Protein AF-A0A2P5Y0I3-F1 (afdb_monomer)

Nearest PDB structures (foldseek):
  7u4t-assembly1_9  TM=4.943E-01  e=3.213E+00  Homo sapiens
  9brz-assembly1_g  TM=4.196E-01  e=3.360E+00  Mus musculus
  7u8r-assembly1_h  TM=3.922E-01  e=3.360E+00  Sus scrofa
  7tmt-assembly1_k  TM=4.387E-01  e=6.547E+00  Saccharomyces cerevisiae
  7u8o-assembly1_j  TM=3.176E-01  e=5.480E+00  Sus scrofa

Solvent-accessible surface area (backbone atoms only — not comparable to full-atom values): 23513 Å² total; per-residue (Å²): 106,72,49,61,52,47,37,51,51,39,47,56,46,47,56,54,62,68,33,76,67,40,53,54,50,24,64,78,57,72,36,49,70,56,52,51,52,40,46,54,52,40,52,52,49,41,67,48,49,73,43,89,70,71,49,77,87,47,46,67,62,56,45,53,49,53,53,49,50,47,54,51,51,54,50,52,50,52,53,51,52,52,47,57,60,50,70,74,50,57,70,71,58,49,55,57,41,59,77,34,101,74,15,65,68,60,51,38,52,51,50,50,53,50,51,49,51,50,42,53,56,50,48,54,51,49,52,66,50,58,76,54,84,71,78,87,72,73,93,72,76,79,78,74,74,79,79,78,65,74,71,78,75,73,69,92,78,66,79,94,50,62,69,65,44,52,56,53,51,51,44,72,75,55,67,81,82,89,64,98,67,87,80,85,86,86,86,77,70,86,90,77,44,67,68,57,51,52,33,53,48,66,70,28,67,74,45,54,74,70,41,92,77,73,71,76,76,70,83,60,91,80,77,49,72,68,62,50,53,40,48,46,43,29,45,68,73,67,49,86,54,87,87,56,54,75,68,57,50,50,50,54,49,48,54,70,60,47,73,73,49,63,72,58,53,62,58,46,53,58,50,49,52,54,41,53,62,60,41,74,80,42,66,66,58,48,51,52,53,48,61,67,47,70,78,58,86,52,62,67,59,55,48,47,62,54,69,35,66,81,66,64,60,78,73,61,90,82,72,58,60,69,62,52,48,52,57,55,72,70,44,56,77,64,53,45,54,60,58,56,55,58,68,76,52,61,87,94,64,87,75,57,68,72,60,54,38,52,52,36,53,76,70,63,59,66,80,75,94,51,101,83,64,56,69,67,61,52,38,54,60,76,74,108

Sequence (384 aa):
MAQSFAFEIAGKVLEKLGTGTYERISLAWGVGEEFEKLKQTLAAIRAVVLVPWMLNNNRLLTLSSLIGCKNLIDEFEIQALRRQVLEQGSIGRKVRHFFSGSNFLAIRFRMGNKIKKANEMLNEIAAKTANFHLTEKHETNVIHRERETSSFVQTSSVIGRDEAKQHLVNFLKNPADGEDIPVLPTVRIGGIGKTTLAKLMFNEESVKSHFELRIWVCVTEDFDTKQLMIKIIKSATGMNCNDMNKEELHKVLQDCLNEGEEKQHDNLVKIREGIVQKCKGVALAVKTLGSLLRSTRVQHEWEVVRDSELVKLKQEENDILPALKLSYDHLPWYLKQCFAFCSVFPKDFEFGHYRLIRLWMANGFLQSRYENEEPEDIGNRYLQ

Structure (mmCIF, N/CA/C/O backbone):
data_AF-A0A2P5Y0I3-F1
#
_entry.id   AF-A0A2P5Y0I3-F1
#
loop_
_atom_site.group_PDB
_atom_site.id
_atom_site.type_symbol
_atom_site.label_atom_id
_atom_site.label_alt_id
_atom_site.label_comp_id
_atom_site.label_asym_id
_atom_site.label_entity_id
_atom_site.label_seq_id
_atom_site.pdbx_PDB_ins_code
_atom_site.Cartn_x
_atom_site.Cartn_y
_atom_site.Cartn_z
_atom_site.occupancy
_atom_site.B_iso_or_equiv
_atom_site.auth_seq_id
_atom_site.auth_comp_id
_atom_site.auth_asym_id
_atom_site.auth_atom_id
_atom_site.pdbx_PDB_model_num
ATOM 1 N N . MET A 1 1 ? 1.224 12.393 -5.283 1.00 51.69 1 MET A N 1
ATOM 2 C CA . MET A 1 1 ? 1.124 11.160 -6.095 1.00 51.69 1 MET A CA 1
ATOM 3 C C . MET A 1 1 ? 1.890 11.301 -7.409 1.00 51.69 1 MET A C 1
ATOM 5 O O . MET A 1 1 ? 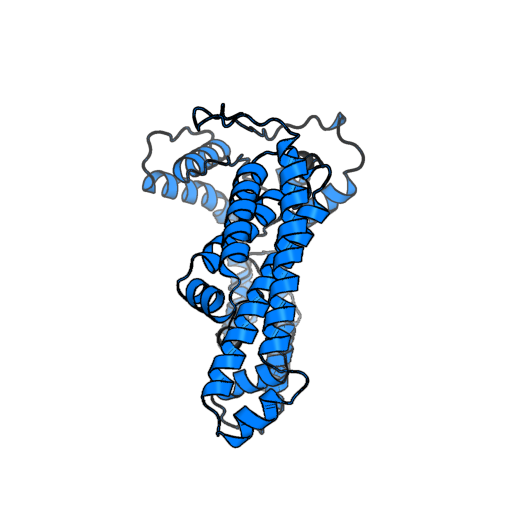2.963 10.738 -7.487 1.00 51.69 1 MET A O 1
ATOM 9 N N . ALA A 1 2 ? 1.460 12.130 -8.373 1.00 54.28 2 ALA A N 1
ATOM 10 C CA . ALA A 1 2 ? 2.176 12.312 -9.653 1.00 54.28 2 ALA A CA 1
ATOM 11 C C . ALA A 1 2 ? 3.647 12.784 -9.529 1.00 54.28 2 ALA A C 1
ATOM 13 O O . ALA A 1 2 ? 4.494 12.325 -10.282 1.00 54.28 2 ALA A O 1
ATOM 14 N N . GLN A 1 3 ? 3.957 13.667 -8.569 1.00 57.50 3 GLN A N 1
ATOM 15 C CA . GLN A 1 3 ? 5.328 14.134 -8.279 1.00 57.50 3 GLN A CA 1
ATOM 16 C C . GLN A 1 3 ? 6.235 13.013 -7.765 1.00 57.50 3 GLN A C 1
ATOM 18 O O . GLN A 1 3 ? 7.288 12.764 -8.335 1.00 57.50 3 GLN A O 1
ATOM 23 N N . SER A 1 4 ? 5.786 12.300 -6.730 1.00 61.38 4 SER A N 1
ATOM 24 C CA . SER A 1 4 ? 6.500 11.149 -6.164 1.00 61.38 4 SER A CA 1
ATOM 25 C C . SER A 1 4 ? 6.685 10.031 -7.200 1.00 61.38 4 SER A C 1
ATOM 27 O O . SER A 1 4 ? 7.778 9.491 -7.307 1.00 61.38 4 SER A O 1
ATOM 29 N N . PHE A 1 5 ? 5.684 9.776 -8.049 1.00 66.12 5 PHE A N 1
ATOM 30 C CA . PHE A 1 5 ? 5.778 8.792 -9.131 1.00 66.12 5 PHE A CA 1
ATOM 31 C C . PHE A 1 5 ? 6.789 9.195 -10.222 1.00 66.12 5 PHE A C 1
ATOM 33 O O . PHE A 1 5 ? 7.612 8.383 -10.633 1.00 66.12 5 PHE A O 1
ATOM 40 N N . ALA A 1 6 ? 6.786 10.462 -10.658 1.00 64.94 6 ALA A N 1
ATOM 41 C CA . ALA A 1 6 ? 7.776 10.981 -11.607 1.00 64.94 6 ALA A CA 1
ATOM 42 C C . ALA A 1 6 ? 9.205 10.921 -11.038 1.00 64.94 6 ALA A C 1
ATOM 44 O O . ALA A 1 6 ? 10.136 10.519 -11.735 1.00 64.94 6 ALA A O 1
ATOM 45 N N . PHE A 1 7 ? 9.364 11.290 -9.763 1.00 70.31 7 PHE A N 1
ATOM 46 C CA . PHE A 1 7 ? 10.637 11.255 -9.047 1.00 70.31 7 PHE A CA 1
ATOM 47 C C . PHE A 1 7 ? 11.190 9.829 -8.942 1.00 70.31 7 PHE A C 1
ATOM 49 O O . PHE A 1 7 ? 12.373 9.602 -9.206 1.00 70.31 7 PHE A O 1
ATOM 56 N N . GLU A 1 8 ? 10.334 8.863 -8.603 1.00 70.50 8 GLU A N 1
ATOM 57 C CA . GLU A 1 8 ? 10.705 7.454 -8.480 1.00 70.50 8 GLU A CA 1
ATOM 58 C C . GLU A 1 8 ? 11.084 6.839 -9.836 1.00 70.50 8 GLU A C 1
ATOM 60 O O . GLU A 1 8 ? 12.115 6.174 -9.933 1.00 70.50 8 GLU A O 1
ATOM 65 N N . ILE A 1 9 ? 10.321 7.114 -10.905 1.00 72.06 9 ILE A N 1
ATOM 66 C CA . ILE A 1 9 ? 10.652 6.639 -12.260 1.00 72.06 9 ILE A CA 1
ATOM 67 C C . ILE A 1 9 ? 11.986 7.218 -12.731 1.00 72.06 9 ILE A C 1
ATOM 69 O O . ILE A 1 9 ? 12.840 6.460 -13.187 1.00 72.06 9 ILE A O 1
ATOM 73 N N . ALA A 1 10 ? 12.190 8.533 -12.598 1.00 74.50 10 ALA A N 1
ATOM 74 C CA . ALA A 1 10 ? 13.449 9.167 -12.983 1.00 74.50 10 ALA A CA 1
ATOM 75 C C . ALA A 1 10 ? 14.639 8.576 -12.205 1.00 74.50 10 ALA A C 1
ATOM 77 O O . ALA A 1 10 ? 15.696 8.348 -12.784 1.00 74.50 10 ALA A O 1
ATOM 78 N N . GLY A 1 11 ? 14.445 8.259 -10.919 1.00 73.94 11 GLY A N 1
ATOM 79 C CA . GLY A 1 11 ? 15.441 7.577 -10.086 1.00 73.94 11 GLY A CA 1
ATOM 80 C C . GLY A 1 11 ? 15.807 6.189 -10.582 1.00 73.94 11 GLY A C 1
ATOM 81 O O . GLY A 1 11 ? 16.978 5.929 -10.830 1.00 73.94 11 GLY A O 1
ATOM 82 N N . LYS A 1 12 ? 14.806 5.325 -10.781 1.00 79.88 12 LYS A N 1
ATOM 83 C CA . LYS A 1 12 ? 15.014 3.952 -11.272 1.00 79.88 12 LYS A CA 1
ATOM 84 C C . LYS A 1 12 ? 15.699 3.932 -12.636 1.00 79.88 12 LYS A C 1
ATOM 86 O O . LYS A 1 12 ? 16.537 3.078 -12.907 1.00 79.88 12 LYS A O 1
ATOM 91 N N . VAL A 1 13 ? 15.349 4.881 -13.501 1.00 80.38 13 VAL A N 1
ATOM 92 C CA . VAL A 1 13 ? 15.980 5.019 -14.813 1.00 80.38 13 VAL A CA 1
ATOM 93 C C . VAL A 1 13 ? 17.442 5.465 -14.687 1.00 80.38 13 VAL A C 1
ATOM 95 O O . VAL A 1 13 ? 18.307 4.870 -15.325 1.00 80.38 13 VAL A O 1
ATOM 98 N N . LEU A 1 14 ? 17.737 6.467 -13.854 1.00 81.19 14 LEU A N 1
ATOM 99 C CA . LEU A 1 14 ? 19.109 6.926 -13.598 1.00 81.19 14 LEU A CA 1
ATOM 100 C C . LEU A 1 14 ? 19.987 5.823 -13.003 1.00 81.19 14 LEU A C 1
ATOM 102 O O . LEU A 1 14 ? 21.117 5.637 -13.447 1.00 81.19 14 LEU A O 1
ATOM 106 N N . GLU A 1 15 ? 19.449 5.072 -12.044 1.00 82.50 15 GLU A N 1
ATOM 107 C CA . GLU A 1 15 ? 20.125 3.939 -11.416 1.00 82.50 15 GLU A CA 1
ATOM 108 C C . GLU A 1 15 ? 20.481 2.868 -12.452 1.00 82.50 15 GLU A C 1
ATOM 110 O O . GLU A 1 15 ? 21.643 2.477 -12.553 1.00 82.50 15 GLU A O 1
ATOM 115 N N . LYS A 1 16 ? 19.524 2.476 -13.309 1.00 80.38 16 LYS A N 1
ATOM 116 C CA . LYS A 1 16 ? 19.780 1.547 -14.421 1.00 80.38 16 LYS A CA 1
ATOM 117 C C . LYS A 1 16 ? 20.875 2.058 -15.358 1.00 80.38 16 LYS A C 1
ATOM 119 O O . LYS A 1 16 ? 21.810 1.318 -15.665 1.00 80.38 16 LYS A O 1
ATOM 124 N N . LEU A 1 17 ? 20.790 3.318 -15.787 1.00 79.69 17 LEU A N 1
ATOM 125 C CA . LEU A 1 17 ? 21.764 3.936 -16.695 1.00 79.69 17 LEU A CA 1
ATOM 126 C C . LEU A 1 17 ? 23.175 4.032 -16.087 1.00 79.69 17 LEU A C 1
ATOM 128 O O . LEU A 1 17 ? 24.148 4.100 -16.838 1.00 79.69 17 LEU A O 1
ATOM 132 N N . GLY A 1 18 ? 23.290 4.055 -14.756 1.00 76.81 18 GLY A N 1
ATOM 133 C CA . GLY A 1 18 ? 24.555 4.070 -14.015 1.00 76.81 18 GLY A CA 1
ATOM 134 C C . GLY A 1 18 ? 25.197 2.695 -13.801 1.00 76.81 18 GLY A C 1
ATOM 135 O O . GLY A 1 18 ? 26.292 2.620 -13.252 1.00 76.81 18 GLY A O 1
ATOM 136 N N . THR A 1 19 ? 24.552 1.600 -14.214 1.00 80.69 19 THR A N 1
ATOM 137 C CA . THR A 1 19 ? 25.120 0.251 -14.065 1.00 80.69 19 THR A CA 1
ATOM 138 C C . THR A 1 19 ? 26.197 -0.045 -15.117 1.00 80.69 19 THR A C 1
ATOM 140 O O . THR A 1 19 ? 26.079 0.341 -16.283 1.00 80.69 19 THR A O 1
ATOM 143 N N . GLY A 1 20 ? 27.211 -0.840 -14.751 1.00 71.31 20 GLY A N 1
ATOM 144 C CA . GLY A 1 20 ? 28.275 -1.264 -15.680 1.00 71.31 20 GLY A CA 1
ATOM 145 C C . GLY A 1 20 ? 27.771 -2.071 -16.890 1.00 71.31 20 GLY A C 1
ATOM 146 O O . GLY A 1 20 ? 28.424 -2.146 -17.930 1.00 71.31 20 GLY A O 1
ATOM 147 N N . THR A 1 21 ? 26.568 -2.644 -16.806 1.00 70.69 21 THR A N 1
ATOM 148 C CA . THR A 1 21 ? 25.856 -3.252 -17.939 1.00 70.69 21 THR A CA 1
ATOM 149 C C . THR A 1 21 ? 25.501 -2.233 -19.018 1.00 70.69 21 THR A C 1
ATOM 151 O O . THR A 1 21 ? 25.717 -2.501 -20.202 1.00 70.69 21 THR A O 1
ATOM 154 N N . TYR A 1 22 ? 25.022 -1.047 -18.638 1.00 75.25 22 TYR A N 1
ATOM 155 C CA . TYR A 1 22 ? 24.630 -0.013 -19.595 1.00 75.25 22 TYR A CA 1
ATOM 156 C C . TYR A 1 22 ? 25.825 0.706 -20.221 1.00 75.25 22 TYR A C 1
ATOM 158 O O . TYR A 1 22 ? 25.735 1.107 -21.378 1.00 75.25 22 TYR A O 1
ATOM 166 N N . GLU A 1 23 ? 26.975 0.776 -19.549 1.00 75.50 23 GLU A N 1
ATOM 167 C CA . GLU A 1 23 ? 28.226 1.250 -20.162 1.00 75.50 23 GLU A CA 1
ATOM 168 C C . GLU A 1 23 ? 28.670 0.344 -21.319 1.00 75.50 23 GLU A C 1
ATOM 170 O O . GLU A 1 23 ? 29.021 0.816 -22.403 1.00 75.50 23 GLU A O 1
ATOM 175 N N . ARG A 1 24 ? 28.570 -0.978 -21.138 1.00 72.81 24 ARG A N 1
ATOM 176 C CA . ARG A 1 24 ? 28.882 -1.952 -22.196 1.00 72.81 24 ARG A CA 1
ATOM 177 C C . ARG A 1 24 ? 27.891 -1.871 -23.356 1.00 72.81 24 ARG A C 1
ATOM 179 O O . ARG A 1 24 ? 28.305 -1.966 -24.512 1.00 72.81 24 ARG A O 1
ATOM 186 N N . ILE A 1 25 ? 26.601 -1.675 -23.066 1.00 75.88 25 ILE A N 1
ATOM 187 C CA . ILE A 1 25 ? 25.561 -1.463 -24.087 1.00 75.88 25 ILE A CA 1
ATOM 188 C C . ILE A 1 25 ? 25.838 -0.164 -24.853 1.00 75.88 25 ILE A C 1
ATOM 190 O O . ILE A 1 25 ? 25.885 -0.173 -26.079 1.00 75.88 25 ILE A O 1
ATOM 194 N N . SER A 1 26 ? 26.106 0.929 -24.147 1.00 77.50 26 SER A N 1
ATOM 195 C CA . SER A 1 26 ? 26.443 2.237 -24.711 1.00 77.50 26 SER A CA 1
ATOM 196 C C . SER A 1 26 ? 27.614 2.160 -25.701 1.00 77.50 26 SER A C 1
ATOM 198 O O . SER A 1 26 ? 27.483 2.594 -26.851 1.00 77.50 26 SER A O 1
ATOM 200 N N . LEU A 1 27 ? 28.717 1.514 -25.308 1.00 78.88 27 LEU A N 1
ATOM 201 C CA . LEU A 1 27 ? 29.894 1.318 -26.161 1.00 78.88 27 LEU A CA 1
ATOM 202 C C . LEU A 1 27 ? 29.582 0.443 -27.380 1.00 78.88 27 LEU A C 1
ATOM 204 O O . LEU A 1 27 ? 29.921 0.793 -28.512 1.00 78.88 27 LEU A O 1
ATOM 208 N N . ALA A 1 28 ? 28.887 -0.677 -27.174 1.00 73.44 28 ALA A N 1
ATOM 209 C CA . ALA A 1 28 ? 28.541 -1.609 -28.245 1.00 73.44 28 ALA A CA 1
ATOM 210 C C . ALA A 1 28 ? 27.588 -1.001 -29.292 1.00 73.44 28 ALA A C 1
ATOM 212 O O . ALA A 1 28 ? 27.561 -1.449 -30.442 1.00 73.44 28 ALA A O 1
ATOM 213 N N . TRP A 1 29 ? 26.814 0.009 -28.898 1.00 74.19 29 TRP A N 1
ATOM 214 C CA . TRP A 1 29 ? 25.818 0.669 -29.733 1.00 74.19 29 TRP A CA 1
ATOM 215 C C . TRP A 1 29 ? 26.259 2.061 -30.201 1.00 74.19 29 TRP A C 1
ATOM 217 O O . TRP A 1 29 ? 25.648 2.601 -31.119 1.00 74.19 29 TRP A O 1
ATOM 227 N N . GLY A 1 30 ? 27.382 2.591 -29.703 1.00 79.81 30 GLY A N 1
ATOM 228 C CA . GLY A 1 30 ? 27.945 3.894 -30.085 1.00 79.81 30 GLY A CA 1
ATOM 229 C C . GLY A 1 30 ? 27.008 5.062 -29.806 1.00 79.81 30 GLY A C 1
ATOM 230 O O . GLY A 1 30 ? 26.910 5.957 -30.631 1.00 79.81 30 GLY A O 1
ATOM 231 N N . VAL A 1 31 ? 26.294 4.995 -28.685 1.00 82.19 31 VAL A N 1
ATOM 232 C CA . VAL A 1 31 ? 25.291 5.987 -28.254 1.00 82.19 31 VAL A CA 1
ATOM 233 C C . VAL A 1 31 ? 25.670 6.608 -26.908 1.00 82.19 31 VAL A C 1
ATOM 235 O O . VAL A 1 31 ? 24.823 7.094 -26.167 1.00 82.19 31 VAL A O 1
ATOM 238 N N . GLY A 1 32 ? 26.949 6.529 -26.532 1.00 81.50 32 GLY A N 1
ATOM 239 C CA . GLY A 1 32 ? 27.392 6.936 -25.200 1.00 81.50 32 GLY A CA 1
ATOM 240 C C . GLY A 1 32 ? 27.184 8.408 -24.903 1.00 81.50 32 GLY A C 1
ATOM 241 O O . GLY A 1 32 ? 26.794 8.743 -23.789 1.00 81.50 32 GLY A O 1
ATOM 242 N N . GLU A 1 33 ? 27.343 9.271 -25.903 1.00 83.81 33 GLU A N 1
ATOM 243 C CA . GLU A 1 33 ? 27.063 10.697 -25.755 1.00 83.81 33 GLU A CA 1
ATOM 244 C C . GLU A 1 33 ? 25.568 10.947 -25.487 1.00 83.81 33 GLU A C 1
ATOM 246 O O . GLU A 1 33 ? 25.203 11.745 -24.626 1.00 83.81 33 GLU A O 1
ATOM 251 N N . GLU A 1 34 ? 24.683 10.234 -26.183 1.00 85.06 34 GLU A N 1
ATOM 252 C CA . GLU A 1 34 ? 23.237 10.327 -26.011 1.00 85.06 34 GLU A CA 1
ATOM 253 C C . GLU A 1 34 ? 22.780 9.770 -24.663 1.00 85.06 34 GLU A C 1
ATOM 255 O O . GLU A 1 34 ? 21.902 10.356 -24.032 1.00 85.06 34 GLU A O 1
ATOM 260 N N . PHE A 1 35 ? 23.373 8.671 -24.202 1.00 84.56 35 PHE A N 1
ATOM 261 C CA . PHE A 1 35 ? 23.103 8.118 -22.875 1.00 84.56 35 PHE A CA 1
ATOM 262 C C . PHE A 1 35 ? 23.531 9.085 -21.766 1.00 84.56 35 PHE A C 1
ATOM 264 O O . PHE A 1 35 ? 22.810 9.245 -20.781 1.00 84.56 35 PHE A O 1
ATOM 271 N N . GLU A 1 36 ? 24.661 9.771 -21.934 1.00 84.00 36 GLU A N 1
ATOM 272 C CA . GLU A 1 36 ? 25.149 10.718 -20.934 1.00 84.00 36 GLU A CA 1
ATOM 273 C C . GLU A 1 36 ? 24.304 11.999 -20.892 1.00 84.00 36 GLU A C 1
ATOM 275 O O . GLU A 1 36 ? 23.924 12.457 -19.813 1.00 84.00 36 GLU A O 1
ATOM 280 N N . LYS A 1 37 ? 23.885 12.510 -22.059 1.00 85.12 37 LYS A N 1
ATOM 281 C CA . LYS A 1 37 ? 22.886 13.590 -22.1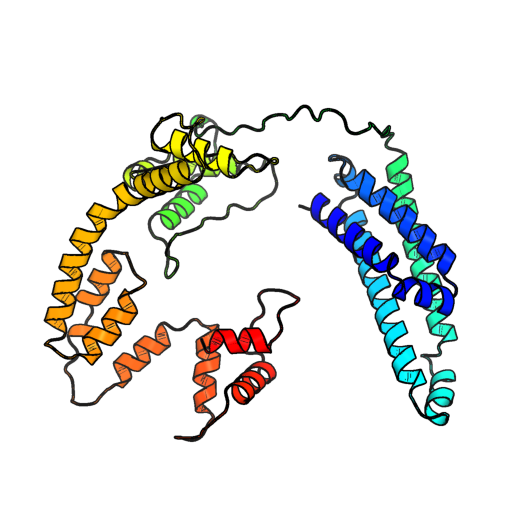49 1.00 85.12 37 LYS A CA 1
ATOM 282 C C . LYS A 1 37 ? 21.574 13.196 -21.468 1.00 85.12 37 LYS A C 1
ATOM 284 O O . LYS A 1 37 ? 21.028 13.980 -20.698 1.00 85.12 37 LYS A O 1
ATOM 289 N N . LEU A 1 38 ? 21.106 11.966 -21.690 1.00 85.25 38 LEU A N 1
ATOM 290 C CA . LEU A 1 38 ? 19.878 11.457 -21.077 1.00 85.25 38 LEU A CA 1
ATOM 291 C C . LEU A 1 38 ? 19.975 11.437 -19.547 1.00 85.25 38 LEU A C 1
ATOM 293 O O . LEU A 1 38 ? 19.046 11.881 -18.870 1.00 85.25 38 LEU A O 1
ATOM 297 N N . LYS A 1 39 ? 21.104 10.971 -18.994 1.00 84.56 39 LYS A N 1
ATOM 298 C CA . LYS A 1 39 ? 21.357 10.993 -17.545 1.00 84.56 39 LYS A CA 1
ATOM 299 C C . LYS A 1 39 ? 21.327 12.414 -16.989 1.00 84.56 39 LYS A C 1
ATOM 301 O O . LYS A 1 39 ? 20.637 12.660 -16.004 1.00 84.56 39 LYS A O 1
ATOM 306 N N . GLN A 1 40 ? 22.033 13.353 -17.618 1.00 82.81 40 GLN A N 1
ATOM 307 C CA . GLN A 1 40 ? 22.089 14.743 -17.154 1.00 82.81 40 GLN A CA 1
ATOM 308 C C . GLN A 1 40 ? 20.699 15.390 -17.138 1.00 82.81 40 GLN A C 1
ATOM 310 O O . GLN A 1 40 ? 20.300 15.986 -16.136 1.00 82.81 40 GLN A O 1
ATOM 315 N N . THR A 1 41 ? 19.917 15.208 -18.204 1.00 80.50 41 THR A N 1
ATOM 316 C CA . THR A 1 41 ? 18.565 15.771 -18.296 1.00 80.50 41 THR A CA 1
ATOM 317 C C . THR A 1 41 ? 17.606 15.125 -17.294 1.00 80.50 41 THR A C 1
ATOM 319 O O . THR A 1 41 ? 16.813 15.824 -16.663 1.00 80.50 41 THR A O 1
ATOM 322 N N . LEU A 1 42 ? 17.688 13.808 -17.078 1.00 82.25 42 LEU A N 1
ATOM 323 C CA . LEU A 1 42 ? 16.884 13.121 -16.062 1.00 82.25 42 LEU A CA 1
ATOM 324 C C . LEU A 1 42 ? 17.262 13.534 -14.636 1.00 82.25 42 LEU A C 1
ATOM 326 O O . LEU A 1 42 ? 16.370 13.662 -13.798 1.00 82.25 42 LEU A O 1
ATOM 330 N N . ALA A 1 43 ? 18.546 13.777 -14.361 1.00 80.56 43 ALA A N 1
ATOM 331 C CA . ALA A 1 43 ? 19.007 14.293 -13.075 1.00 80.56 43 ALA A CA 1
ATOM 332 C C . ALA A 1 43 ? 18.457 15.704 -12.817 1.00 80.56 43 ALA A C 1
ATOM 334 O O . ALA A 1 43 ? 17.895 15.955 -11.749 1.00 80.56 43 ALA A O 1
ATOM 335 N N . ALA A 1 44 ? 18.516 16.586 -13.821 1.00 76.19 44 ALA A N 1
ATOM 336 C CA . ALA A 1 44 ? 17.938 17.926 -13.746 1.00 76.19 44 ALA A CA 1
ATOM 337 C C . ALA A 1 44 ? 16.414 17.884 -13.527 1.00 76.19 44 ALA A C 1
ATOM 339 O O . ALA A 1 44 ? 15.890 18.548 -12.635 1.00 76.19 44 ALA A O 1
ATOM 340 N N . ILE A 1 45 ? 15.690 17.045 -14.277 1.00 75.00 45 ILE A N 1
ATOM 341 C CA . ILE A 1 45 ? 14.242 16.865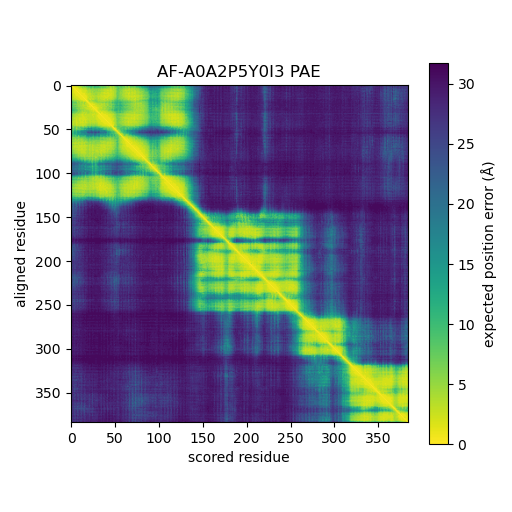 -14.092 1.00 75.00 45 ILE A CA 1
ATOM 342 C C . ILE A 1 45 ? 13.943 16.311 -12.695 1.00 75.00 45 ILE A C 1
ATOM 344 O O . ILE A 1 45 ? 13.038 16.806 -12.031 1.00 75.00 45 ILE A O 1
ATOM 348 N N . ARG A 1 46 ? 14.701 15.322 -12.209 1.00 74.44 46 ARG A N 1
ATOM 349 C CA . ARG A 1 46 ? 14.515 14.743 -10.870 1.00 74.44 46 ARG A CA 1
ATOM 350 C C . ARG A 1 46 ? 14.711 15.782 -9.763 1.00 74.44 46 ARG A C 1
ATOM 352 O O . ARG A 1 46 ? 13.910 15.796 -8.830 1.00 74.44 46 ARG A O 1
ATOM 359 N N . ALA A 1 47 ? 15.709 16.658 -9.886 1.00 70.25 47 ALA A N 1
ATOM 360 C CA . ALA A 1 47 ? 15.940 17.756 -8.947 1.00 70.25 47 ALA A CA 1
ATOM 361 C C . ALA A 1 47 ? 14.768 18.753 -8.930 1.00 70.25 47 ALA A C 1
ATOM 363 O O . ALA A 1 47 ? 14.329 19.189 -7.868 1.00 70.25 47 ALA A O 1
ATOM 364 N N . VAL A 1 48 ? 14.199 19.061 -10.099 1.00 65.88 48 VAL A N 1
ATOM 365 C CA . VAL A 1 48 ? 13.127 20.060 -10.218 1.00 65.88 48 VAL A CA 1
ATOM 366 C C . VAL A 1 48 ? 11.723 19.490 -9.947 1.00 65.88 48 VAL A C 1
ATOM 368 O O . VAL A 1 48 ? 10.835 20.215 -9.500 1.00 65.88 48 VAL A O 1
ATOM 371 N N . VAL A 1 49 ? 11.494 18.184 -10.128 1.00 64.25 49 VAL A N 1
ATOM 372 C CA . VAL A 1 49 ? 10.210 17.506 -9.833 1.00 64.25 49 VAL A CA 1
ATOM 373 C C . VAL A 1 49 ? 9.810 17.611 -8.351 1.00 64.25 49 VAL A C 1
ATOM 375 O O . VAL A 1 49 ? 8.619 17.527 -8.035 1.00 64.25 49 VAL A O 1
ATOM 378 N N . LEU A 1 50 ? 10.770 17.861 -7.454 1.00 56.88 50 LEU A N 1
ATOM 379 C CA . LEU A 1 50 ? 10.526 18.150 -6.036 1.00 56.88 50 LEU A CA 1
ATOM 380 C C . LEU A 1 50 ? 9.793 19.484 -5.810 1.00 56.88 50 LEU A C 1
ATOM 382 O O . LEU A 1 50 ? 9.202 19.691 -4.751 1.00 56.88 50 LEU A O 1
ATOM 386 N N . VAL A 1 51 ? 9.766 20.376 -6.804 1.00 55.53 51 VAL A N 1
ATOM 387 C CA . VAL A 1 51 ? 9.134 21.690 -6.694 1.00 55.53 51 VAL A CA 1
ATOM 388 C C . VAL A 1 51 ? 7.611 21.586 -6.935 1.00 55.53 51 VAL A C 1
ATOM 390 O O . VAL A 1 51 ? 7.168 21.215 -8.030 1.00 55.53 51 VAL A O 1
ATOM 393 N N . PRO A 1 52 ? 6.754 21.943 -5.949 1.00 48.50 52 PRO A N 1
ATOM 394 C CA . PRO A 1 52 ? 5.317 21.640 -5.981 1.00 48.50 52 PRO A CA 1
ATOM 395 C C . PRO A 1 52 ? 4.509 22.203 -7.162 1.00 48.50 52 PRO A C 1
ATOM 397 O O . PRO A 1 52 ? 3.467 21.642 -7.510 1.00 48.50 52 PRO A O 1
ATOM 400 N N . TRP A 1 53 ? 4.953 23.296 -7.780 1.00 44.22 53 TRP A N 1
ATOM 401 C CA . TRP A 1 53 ? 4.186 24.042 -8.786 1.00 44.22 53 TRP A CA 1
ATOM 402 C C . TRP A 1 53 ? 4.504 23.652 -10.241 1.00 44.22 53 TRP A C 1
ATOM 404 O O . TRP A 1 53 ? 3.681 23.852 -11.133 1.00 44.22 53 TRP A O 1
ATOM 414 N N . MET A 1 54 ? 5.649 23.009 -10.468 1.00 49.78 54 MET A N 1
ATOM 415 C CA . MET A 1 54 ? 6.203 22.663 -11.785 1.00 49.78 54 MET A CA 1
ATOM 416 C C . MET A 1 54 ? 5.305 21.712 -12.597 1.00 49.78 54 MET A C 1
ATOM 418 O O . MET A 1 54 ? 5.175 21.802 -13.817 1.00 49.78 54 MET A O 1
ATOM 422 N N . LEU A 1 55 ? 4.607 20.819 -11.897 1.00 52.03 55 LEU A N 1
ATOM 423 C CA . LEU A 1 55 ? 3.789 19.779 -12.507 1.00 52.03 55 LEU A CA 1
ATOM 424 C C . LEU A 1 55 ? 2.371 20.248 -12.891 1.00 52.03 55 LEU A C 1
ATOM 426 O O . LEU A 1 55 ? 1.662 19.495 -13.542 1.00 52.03 55 LEU A O 1
ATOM 430 N N . ASN A 1 56 ? 1.905 21.452 -12.538 1.00 51.12 56 ASN A N 1
ATOM 431 C CA . ASN A 1 56 ? 0.478 21.769 -12.721 1.00 51.12 56 ASN A CA 1
ATOM 432 C C . ASN A 1 56 ? 0.052 21.983 -14.190 1.00 51.12 56 ASN A C 1
ATOM 434 O O . ASN A 1 56 ? -1.064 21.610 -14.534 1.00 51.12 56 ASN A O 1
ATOM 438 N N . ASN A 1 57 ? 0.940 22.486 -15.059 1.00 53.12 57 ASN A N 1
ATOM 439 C CA . ASN A 1 57 ? 0.608 22.777 -16.465 1.00 53.12 57 ASN A CA 1
ATOM 440 C C . ASN A 1 57 ? 1.036 21.677 -17.461 1.00 53.12 57 ASN A C 1
ATOM 442 O O . ASN A 1 57 ? 0.372 21.501 -18.474 1.00 53.12 57 ASN A O 1
ATOM 446 N N . ASN A 1 58 ? 2.084 20.888 -17.167 1.00 60.12 58 ASN A N 1
ATOM 447 C CA . ASN A 1 58 ? 2.649 19.876 -18.090 1.00 60.12 58 ASN A CA 1
ATOM 448 C C . ASN A 1 58 ? 2.684 18.442 -17.513 1.00 60.12 58 ASN A C 1
ATOM 450 O O . ASN A 1 58 ? 3.417 17.581 -17.997 1.00 60.12 58 ASN A O 1
ATOM 454 N N . ARG A 1 59 ? 1.865 18.161 -16.488 1.00 60.97 59 ARG A N 1
ATOM 455 C CA . ARG A 1 59 ? 1.850 16.912 -15.695 1.00 60.97 59 ARG A CA 1
ATOM 456 C C . ARG A 1 59 ? 1.861 15.626 -16.519 1.00 60.97 59 ARG A C 1
ATOM 458 O O . ARG A 1 59 ? 2.659 14.729 -16.260 1.00 60.97 59 ARG A O 1
ATOM 465 N N . LEU A 1 60 ? 0.950 15.542 -17.485 1.00 60.50 60 LEU A N 1
ATOM 466 C CA . LEU A 1 60 ? 0.748 14.345 -18.300 1.00 60.50 60 LEU A CA 1
ATOM 467 C C . LEU A 1 60 ? 1.892 14.147 -19.296 1.00 60.50 60 LEU A C 1
ATOM 469 O O . LEU A 1 60 ? 2.352 13.024 -19.454 1.00 60.50 60 LEU A O 1
ATOM 473 N N . LEU A 1 61 ? 2.390 15.237 -19.887 1.00 64.38 61 LEU A N 1
ATOM 474 C CA . LEU A 1 61 ? 3.497 15.231 -20.847 1.00 64.38 61 LEU A CA 1
ATOM 475 C C . LEU A 1 61 ? 4.822 14.813 -20.196 1.00 64.38 61 LEU A C 1
ATOM 477 O O . LEU A 1 61 ? 5.566 14.014 -20.763 1.00 64.38 61 LEU A O 1
ATOM 481 N N . THR A 1 62 ? 5.116 15.309 -18.991 1.00 64.56 62 THR A N 1
ATOM 482 C CA . THR A 1 62 ? 6.331 14.923 -18.258 1.00 64.56 62 THR A CA 1
ATOM 483 C C . THR A 1 62 ? 6.282 13.453 -17.843 1.00 64.56 62 THR A C 1
ATOM 485 O O . THR A 1 62 ? 7.255 12.726 -18.031 1.00 64.56 62 THR A O 1
ATOM 488 N N . LEU A 1 63 ? 5.136 12.980 -17.340 1.00 65.38 63 LEU A N 1
ATOM 489 C CA . LEU A 1 63 ? 4.963 11.578 -16.955 1.00 65.38 63 LEU A CA 1
ATOM 490 C C . LEU A 1 63 ? 5.011 10.628 -18.154 1.00 65.38 63 LEU A C 1
ATOM 492 O O . LEU A 1 63 ? 5.711 9.620 -18.091 1.00 65.38 63 LEU A O 1
ATOM 496 N N . SER A 1 64 ? 4.330 10.953 -19.257 1.00 68.31 64 SER A N 1
ATOM 497 C CA . SER A 1 64 ? 4.360 10.129 -20.470 1.00 68.31 64 SER A CA 1
ATOM 498 C C . SER A 1 64 ? 5.769 10.028 -21.053 1.00 68.31 64 SER A C 1
ATOM 500 O O . SER A 1 64 ? 6.166 8.963 -21.517 1.00 68.31 64 SER A O 1
ATOM 502 N N . SER A 1 65 ? 6.548 11.112 -20.983 1.00 70.62 65 SER A N 1
ATOM 503 C CA . SER A 1 65 ? 7.928 11.143 -21.480 1.00 70.62 65 SER A CA 1
ATOM 504 C C . SER A 1 65 ? 8.878 10.326 -20.599 1.00 70.62 65 SER A C 1
ATOM 506 O O . SER A 1 65 ? 9.699 9.577 -21.124 1.00 70.62 65 SER A O 1
ATOM 508 N N . LEU A 1 66 ? 8.732 10.390 -19.269 1.00 71.81 66 LEU A N 1
ATOM 509 C CA . LEU A 1 66 ? 9.512 9.572 -18.330 1.00 71.81 66 LEU A CA 1
ATOM 510 C C . LEU A 1 66 ? 9.201 8.074 -18.468 1.00 71.81 66 LEU A C 1
ATOM 512 O O . LEU A 1 66 ? 10.118 7.253 -18.490 1.00 71.81 66 LEU A O 1
ATOM 516 N N . ILE A 1 67 ? 7.922 7.719 -18.626 1.00 72.56 67 ILE A N 1
ATOM 517 C CA . ILE A 1 67 ? 7.501 6.340 -18.917 1.00 72.56 67 ILE A CA 1
ATOM 518 C C . ILE A 1 67 ? 8.066 5.888 -20.272 1.00 72.56 67 ILE A C 1
ATOM 520 O O . ILE A 1 67 ? 8.587 4.782 -20.386 1.00 72.56 67 ILE A O 1
ATOM 524 N N . GLY A 1 68 ? 8.036 6.758 -21.287 1.00 74.56 68 GLY A N 1
ATOM 525 C CA . GLY A 1 68 ? 8.641 6.493 -22.592 1.00 74.56 68 GLY A CA 1
ATOM 526 C C . GLY A 1 68 ? 10.144 6.212 -22.513 1.00 74.56 68 GLY A C 1
ATOM 527 O O . GLY A 1 68 ? 10.627 5.294 -23.172 1.00 74.56 68 GLY A O 1
ATOM 528 N N . CYS A 1 69 ? 10.876 6.940 -21.665 1.00 77.62 69 CYS A N 1
ATOM 529 C CA . CYS A 1 69 ? 12.306 6.711 -21.444 1.00 77.62 69 CYS A CA 1
ATOM 530 C C . CYS A 1 69 ? 12.576 5.376 -20.748 1.00 77.62 69 CYS A C 1
ATOM 532 O O . CYS A 1 69 ? 13.483 4.656 -21.157 1.00 77.62 69 CYS A O 1
ATOM 534 N N . LYS A 1 70 ? 11.761 5.013 -19.750 1.00 78.81 70 LYS A N 1
ATOM 535 C CA . LYS A 1 70 ? 11.837 3.695 -19.109 1.00 78.81 70 LYS A CA 1
ATOM 536 C C . LYS A 1 70 ? 11.645 2.570 -20.132 1.00 78.81 70 LYS A C 1
ATOM 538 O O . LYS A 1 70 ? 12.512 1.712 -20.255 1.00 78.81 70 LYS A O 1
ATOM 543 N N . ASN A 1 71 ? 10.582 2.644 -20.934 1.00 79.38 71 ASN A N 1
ATOM 544 C CA . ASN A 1 71 ? 10.292 1.650 -21.971 1.00 79.38 71 ASN A CA 1
ATOM 545 C C . ASN A 1 71 ? 11.412 1.552 -23.017 1.00 79.38 71 ASN A C 1
ATOM 547 O O . ASN A 1 71 ? 11.739 0.463 -23.481 1.00 79.38 71 ASN A O 1
ATOM 551 N N . LEU A 1 72 ? 12.008 2.688 -23.395 1.00 82.25 72 LEU A N 1
ATOM 552 C CA . LEU A 1 72 ? 13.127 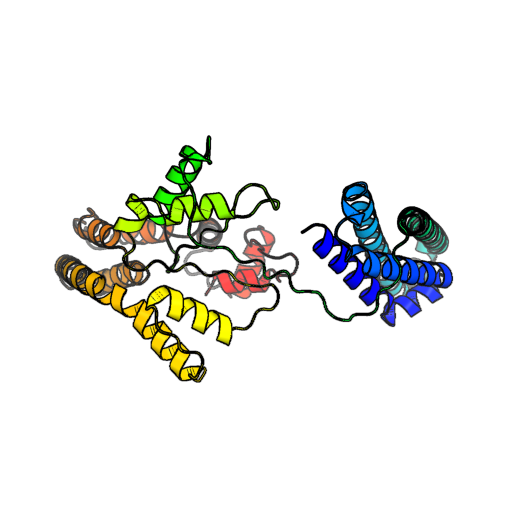2.722 -24.333 1.00 82.25 72 LEU A CA 1
ATOM 553 C C . LEU A 1 72 ? 14.357 2.000 -23.769 1.00 82.25 72 LEU A C 1
ATOM 555 O O . LEU A 1 72 ? 15.023 1.263 -24.491 1.00 82.25 72 LEU A O 1
ATOM 559 N N . ILE A 1 73 ? 14.656 2.216 -22.492 1.00 80.25 73 ILE A N 1
ATOM 560 C CA . ILE A 1 73 ? 15.797 1.615 -21.797 1.00 80.25 73 ILE A CA 1
ATOM 561 C C . ILE A 1 73 ? 15.602 0.107 -21.651 1.00 80.25 73 ILE A C 1
ATOM 563 O O . ILE A 1 73 ? 16.493 -0.655 -22.023 1.00 80.25 73 ILE A O 1
ATOM 567 N N . ASP A 1 74 ? 14.403 -0.329 -21.268 1.00 79.75 74 ASP A N 1
ATOM 568 C CA . ASP A 1 74 ? 14.050 -1.750 -21.241 1.00 79.75 74 ASP A CA 1
ATOM 569 C C . ASP A 1 74 ? 14.157 -2.384 -22.653 1.00 79.75 74 ASP A C 1
ATOM 571 O O . ASP A 1 74 ? 14.629 -3.511 -22.805 1.00 79.75 74 ASP A O 1
ATOM 575 N N . GLU A 1 75 ? 13.821 -1.648 -23.725 1.00 81.75 75 GLU A N 1
ATOM 576 C CA . GLU A 1 75 ? 14.016 -2.103 -25.113 1.00 81.75 75 GLU A CA 1
ATOM 577 C C . GLU A 1 75 ? 15.506 -2.268 -25.480 1.00 81.75 75 GLU A C 1
ATOM 579 O O . GLU A 1 75 ? 15.859 -3.234 -26.162 1.00 81.75 75 GLU A O 1
ATOM 584 N N . PHE A 1 76 ? 16.399 -1.381 -25.022 1.00 78.44 76 PHE A N 1
ATOM 585 C CA . PHE A 1 76 ? 17.852 -1.551 -25.197 1.00 78.44 76 PHE A CA 1
ATOM 586 C C . PHE A 1 76 ? 18.356 -2.822 -24.507 1.00 78.44 76 PHE A C 1
ATOM 588 O O . PHE A 1 76 ? 19.151 -3.564 -25.090 1.00 78.44 76 PHE A O 1
ATOM 595 N N . GLU A 1 77 ? 17.865 -3.092 -23.300 1.00 77.62 77 GLU A N 1
ATOM 596 C CA . GLU A 1 77 ? 18.213 -4.272 -22.510 1.00 77.62 77 GLU A CA 1
ATOM 597 C C . GLU A 1 77 ? 17.787 -5.565 -23.218 1.00 77.62 77 GLU A C 1
ATOM 599 O O . GLU A 1 77 ? 18.600 -6.469 -23.433 1.00 77.62 77 GLU A O 1
ATOM 604 N N . ILE A 1 78 ? 16.544 -5.605 -23.708 1.00 76.12 78 ILE A N 1
ATOM 605 C CA . ILE A 1 78 ? 16.008 -6.727 -24.487 1.00 76.12 78 ILE A CA 1
ATOM 606 C C . ILE A 1 78 ? 16.858 -6.989 -25.738 1.00 76.12 78 ILE A C 1
ATOM 608 O O . ILE A 1 78 ? 17.182 -8.140 -26.048 1.00 76.12 78 ILE A O 1
ATOM 612 N N . GLN A 1 79 ? 17.246 -5.946 -26.476 1.00 74.19 79 GLN A N 1
ATOM 613 C CA . GLN A 1 79 ? 18.057 -6.120 -27.684 1.00 74.19 79 GLN A CA 1
ATOM 614 C C . GLN A 1 79 ? 19.503 -6.529 -27.371 1.00 74.19 79 GLN A C 1
ATOM 616 O O . GLN A 1 79 ? 20.101 -7.292 -28.135 1.00 74.19 79 GLN A O 1
ATOM 621 N N . ALA A 1 80 ? 20.066 -6.064 -26.253 1.00 74.06 80 ALA A N 1
ATOM 622 C CA . ALA A 1 80 ? 21.383 -6.483 -25.786 1.00 74.06 80 ALA A CA 1
ATOM 623 C C . ALA A 1 80 ? 21.401 -7.975 -25.408 1.00 74.06 80 ALA A C 1
ATOM 625 O O . ALA A 1 80 ? 22.283 -8.708 -25.861 1.00 74.06 80 ALA A O 1
ATOM 626 N N . LEU A 1 81 ? 20.387 -8.448 -24.676 1.00 73.94 81 LEU A N 1
ATOM 627 C CA . LEU A 1 81 ? 20.212 -9.868 -24.347 1.00 73.94 81 LEU A CA 1
ATOM 628 C C . LEU A 1 81 ? 20.015 -10.718 -25.606 1.00 73.94 81 LEU A C 1
ATOM 630 O O . LEU A 1 81 ? 20.672 -11.744 -25.787 1.00 73.94 81 LEU A O 1
ATOM 634 N N . ARG A 1 82 ? 19.175 -10.256 -26.540 1.00 71.75 82 ARG A N 1
ATOM 635 C CA . ARG A 1 82 ? 18.960 -10.939 -27.823 1.00 71.75 82 ARG A CA 1
ATOM 636 C C . ARG A 1 82 ? 20.263 -11.104 -28.604 1.00 71.75 82 ARG A C 1
ATOM 638 O O . ARG A 1 82 ? 20.479 -12.149 -29.216 1.00 71.75 82 ARG A O 1
ATOM 645 N N . ARG A 1 83 ? 21.148 -10.104 -28.568 1.00 69.31 83 ARG A N 1
ATOM 646 C CA . ARG A 1 83 ? 22.471 -10.177 -29.198 1.00 69.31 83 ARG A CA 1
ATOM 647 C C . ARG A 1 83 ? 23.366 -11.230 -28.539 1.00 69.31 83 ARG A C 1
ATOM 649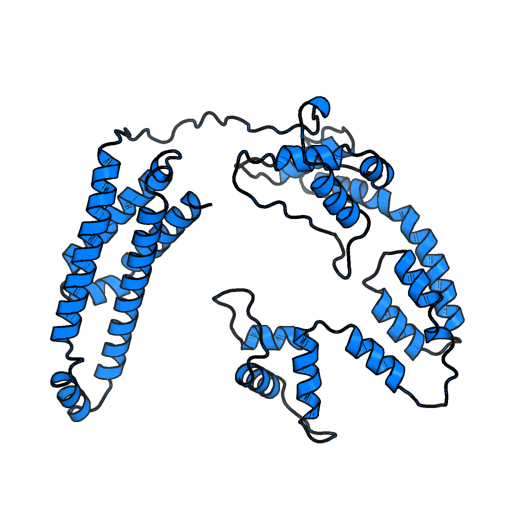 O O . ARG A 1 83 ? 23.962 -12.018 -29.267 1.00 69.31 83 ARG A O 1
ATOM 656 N N . GLN A 1 84 ? 23.419 -11.291 -27.209 1.00 68.56 84 GLN A N 1
ATOM 657 C CA . GLN A 1 84 ? 24.209 -12.305 -26.495 1.00 68.56 84 GLN A CA 1
ATOM 658 C C . GLN A 1 84 ? 23.768 -13.731 -26.854 1.00 68.56 84 GLN A C 1
ATOM 660 O O . GLN A 1 84 ? 24.602 -14.584 -27.154 1.00 68.56 84 GLN A O 1
ATOM 665 N N . VAL A 1 85 ? 22.455 -13.973 -26.922 1.00 68.94 85 VAL A N 1
ATOM 666 C CA . VAL A 1 85 ? 21.896 -15.277 -27.320 1.00 68.94 85 VAL A CA 1
ATOM 667 C C . VAL A 1 85 ? 22.249 -15.627 -28.774 1.00 68.94 85 VAL A C 1
ATOM 669 O O . VAL A 1 85 ? 22.559 -16.775 -29.091 1.00 68.94 85 VAL A O 1
ATOM 672 N N . LEU A 1 86 ? 22.247 -14.644 -29.679 1.00 63.78 86 LEU A N 1
ATOM 673 C CA . LEU A 1 86 ? 22.609 -14.847 -31.088 1.00 63.78 86 LEU A CA 1
ATOM 674 C C . LEU A 1 86 ? 24.115 -15.087 -31.288 1.00 63.78 86 LEU A C 1
ATOM 676 O O . LEU A 1 86 ? 24.508 -15.853 -32.174 1.00 63.78 86 LEU A O 1
ATOM 680 N N . GLU A 1 87 ? 24.962 -14.475 -30.459 1.00 63.66 87 GLU A N 1
ATOM 681 C CA . GLU A 1 87 ? 26.414 -14.679 -30.467 1.00 63.66 87 GLU A CA 1
ATOM 682 C C . GLU A 1 87 ? 26.810 -16.105 -30.034 1.00 63.66 87 GLU A C 1
ATOM 684 O O . GLU A 1 87 ? 27.844 -16.606 -30.485 1.00 63.66 87 GLU A O 1
ATOM 689 N N . GLN A 1 88 ? 25.946 -16.810 -29.295 1.00 63.31 88 GLN A N 1
ATOM 690 C CA . GLN A 1 88 ? 26.108 -18.221 -28.911 1.00 63.31 88 GLN A CA 1
ATOM 691 C C . GLN A 1 88 ? 25.669 -19.233 -29.998 1.00 63.31 88 GLN A C 1
ATOM 693 O O . GLN A 1 88 ? 25.846 -20.438 -29.834 1.00 63.31 88 GLN A O 1
ATOM 698 N N . GLY A 1 89 ? 25.111 -18.782 -31.132 1.00 60.75 89 GLY A N 1
ATOM 699 C CA . GLY A 1 89 ? 24.632 -19.652 -32.219 1.00 60.75 89 GLY A CA 1
ATOM 700 C C . GLY A 1 89 ? 25.679 -20.035 -33.284 1.00 60.75 89 GLY A C 1
ATOM 701 O O . GLY A 1 89 ? 26.738 -19.421 -33.408 1.00 60.75 89 GLY A O 1
ATOM 702 N N . SER A 1 90 ? 25.357 -21.029 -34.126 1.00 64.19 90 SER A N 1
ATOM 703 C CA . SER A 1 90 ? 26.204 -21.455 -35.262 1.00 64.19 90 SER A CA 1
ATOM 704 C C . SER A 1 90 ? 26.464 -20.328 -36.281 1.00 64.19 90 SER A C 1
ATOM 706 O O . SER A 1 90 ? 25.597 -19.477 -36.502 1.00 64.19 90 SER A O 1
ATOM 708 N N . ILE A 1 91 ? 27.608 -20.371 -36.976 1.00 62.88 91 ILE A N 1
ATOM 709 C CA . ILE A 1 91 ? 28.036 -19.378 -37.986 1.00 62.88 91 ILE A CA 1
ATOM 710 C C . ILE A 1 91 ? 26.964 -19.143 -39.067 1.00 62.88 91 ILE A C 1
ATOM 712 O O . ILE A 1 91 ? 26.657 -17.997 -39.389 1.00 62.88 91 ILE A O 1
ATOM 716 N N . GLY A 1 92 ? 26.305 -20.198 -39.561 1.00 59.19 92 GLY A N 1
ATOM 717 C CA . GLY A 1 92 ? 25.235 -20.067 -40.562 1.00 59.19 92 GLY A CA 1
ATOM 718 C C . GLY A 1 92 ? 23.999 -19.305 -40.060 1.00 59.19 92 GLY A C 1
ATOM 719 O O . GLY A 1 92 ? 23.357 -18.585 -40.824 1.00 59.19 92 GLY A O 1
ATOM 720 N N . ARG A 1 93 ? 23.690 -19.399 -38.759 1.00 62.62 93 ARG A N 1
ATOM 721 C CA . ARG A 1 93 ? 22.596 -18.651 -38.113 1.00 62.62 93 ARG A CA 1
ATOM 722 C C . ARG A 1 93 ? 22.975 -17.173 -37.934 1.00 62.62 93 ARG A C 1
ATOM 724 O O . ARG A 1 93 ? 22.133 -16.308 -38.158 1.00 62.62 93 ARG A O 1
ATOM 731 N N . LYS A 1 94 ? 24.250 -16.880 -37.644 1.00 58.25 94 LYS A N 1
ATOM 732 C CA . LYS A 1 94 ? 24.796 -15.509 -37.569 1.00 58.25 94 LYS A CA 1
ATOM 733 C C . LYS A 1 94 ? 24.720 -14.786 -38.919 1.00 58.25 94 LYS A C 1
ATOM 735 O O . LYS A 1 94 ? 24.217 -13.669 -38.986 1.00 58.25 94 LYS A O 1
ATOM 740 N N . VAL A 1 95 ? 25.131 -15.453 -40.001 1.00 58.25 95 VAL A N 1
ATOM 741 C CA . VAL A 1 95 ? 25.105 -14.888 -41.364 1.00 58.25 95 VAL A CA 1
ATOM 742 C C . VAL A 1 95 ? 23.669 -14.669 -41.855 1.00 58.25 95 VAL A C 1
ATOM 744 O O . VAL A 1 95 ? 23.350 -13.598 -42.362 1.00 58.25 95 VAL A O 1
ATOM 747 N N . ARG A 1 96 ? 22.755 -15.625 -41.631 1.00 59.44 96 ARG A N 1
ATOM 748 C CA . ARG A 1 96 ? 21.340 -15.502 -42.038 1.00 59.44 96 ARG A CA 1
ATOM 749 C C . ARG A 1 96 ? 20.610 -14.340 -41.350 1.00 59.44 96 ARG A C 1
ATOM 751 O O . ARG A 1 96 ? 19.737 -13.726 -41.955 1.00 59.44 96 ARG A O 1
ATOM 758 N N . HIS A 1 97 ? 20.971 -14.012 -40.108 1.00 58.50 97 HIS A N 1
ATOM 759 C CA . HIS A 1 97 ? 20.403 -12.863 -39.394 1.00 58.50 97 HIS A CA 1
ATOM 760 C C . HIS A 1 97 ? 20.979 -11.518 -39.842 1.00 58.50 97 HIS A C 1
ATOM 762 O O . HIS A 1 97 ? 20.263 -10.520 -39.794 1.00 58.50 97 HIS A O 1
ATOM 768 N N . PHE A 1 98 ? 22.220 -11.488 -40.333 1.00 52.09 98 PHE A N 1
ATOM 769 C CA . PHE A 1 98 ? 22.820 -10.276 -40.892 1.00 52.09 98 PHE A CA 1
ATOM 770 C C . PHE A 1 98 ? 22.048 -9.767 -42.122 1.00 52.09 98 PHE A C 1
ATOM 772 O O . PHE A 1 98 ? 21.880 -8.564 -42.294 1.00 52.09 98 PHE A O 1
ATOM 779 N N . PHE A 1 99 ? 21.502 -10.682 -42.928 1.00 47.12 99 PHE A N 1
ATOM 780 C CA . PHE A 1 99 ? 20.693 -10.367 -44.113 1.00 47.12 99 PHE A CA 1
ATOM 781 C C . PHE A 1 99 ? 19.174 -10.307 -43.849 1.00 47.12 99 PHE A C 1
ATOM 783 O O . PHE A 1 99 ? 18.394 -10.109 -44.776 1.00 47.12 99 PHE A O 1
ATOM 790 N N . SER A 1 100 ? 18.726 -10.464 -42.599 1.00 55.47 100 SER A N 1
ATOM 791 C CA . SER A 1 100 ? 17.316 -10.313 -42.214 1.00 55.47 100 SER A CA 1
ATOM 792 C C . SER A 1 100 ? 16.976 -8.839 -41.951 1.00 55.47 100 SER A C 1
ATOM 794 O O . SER A 1 100 ? 17.837 -8.069 -41.534 1.00 55.47 100 SER A O 1
ATOM 796 N N . GLY A 1 101 ? 15.699 -8.447 -42.064 1.00 48.66 101 GLY A N 1
ATOM 797 C CA . GLY A 1 101 ? 15.197 -7.130 -41.619 1.00 48.66 101 GLY A CA 1
ATOM 798 C C . GLY A 1 101 ? 15.428 -6.823 -40.124 1.00 48.66 101 GLY A C 1
ATOM 799 O O . GLY A 1 101 ? 15.132 -5.727 -39.661 1.00 48.66 101 GLY A O 1
ATOM 800 N N . SER A 1 102 ? 15.985 -7.782 -39.375 1.00 55.22 102 SER A N 1
ATOM 801 C CA . SER A 1 102 ? 16.530 -7.646 -38.018 1.00 55.22 102 SER A CA 1
ATOM 802 C C . SER A 1 102 ? 18.067 -7.484 -37.991 1.00 55.22 102 SER A C 1
ATOM 804 O O . SER A 1 102 ? 18.707 -7.925 -37.038 1.00 55.22 102 SER A O 1
ATOM 806 N N . ASN A 1 103 ? 18.680 -6.904 -39.032 1.00 64.94 103 ASN A N 1
ATOM 807 C CA . ASN A 1 103 ? 20.125 -6.661 -39.096 1.00 64.94 103 ASN A CA 1
ATOM 808 C C . ASN A 1 103 ? 20.570 -5.756 -37.931 1.00 64.94 103 ASN A C 1
ATOM 810 O O . ASN A 1 103 ? 19.990 -4.693 -37.697 1.00 64.94 103 ASN A O 1
ATOM 814 N N . PHE A 1 104 ? 21.624 -6.168 -37.221 1.00 66.38 104 PHE A N 1
ATOM 815 C CA . PHE A 1 104 ? 22.203 -5.447 -36.087 1.00 66.38 104 PHE A CA 1
ATOM 816 C C . PHE A 1 104 ? 22.488 -3.971 -36.398 1.00 66.38 104 PHE A C 1
ATOM 818 O O . PHE A 1 104 ? 22.195 -3.113 -35.571 1.00 66.38 104 PHE A O 1
ATOM 825 N N . LEU A 1 105 ? 22.986 -3.653 -37.597 1.00 67.56 105 LEU A N 1
ATOM 826 C CA . LEU A 1 105 ? 23.259 -2.267 -37.995 1.00 67.56 105 LEU A CA 1
ATOM 827 C C . LEU A 1 105 ? 21.974 -1.437 -38.122 1.00 67.56 105 LEU A C 1
ATOM 829 O O . LEU A 1 105 ? 21.930 -0.294 -37.668 1.00 67.56 105 LEU A O 1
ATOM 833 N N . ALA A 1 106 ? 20.908 -2.025 -38.670 1.00 72.38 106 ALA A N 1
ATOM 834 C CA . ALA A 1 106 ? 19.608 -1.369 -38.792 1.00 72.38 106 ALA A CA 1
ATOM 835 C C . ALA A 1 106 ? 18.944 -1.162 -37.419 1.00 72.38 106 ALA A C 1
ATOM 837 O O . ALA A 1 106 ? 18.382 -0.099 -37.154 1.00 72.38 106 ALA A O 1
ATOM 838 N N . ILE A 1 107 ? 19.052 -2.145 -36.517 1.00 73.19 107 ILE A N 1
ATOM 839 C CA . ILE A 1 107 ? 18.561 -2.039 -35.135 1.00 73.19 107 ILE A CA 1
ATOM 840 C C . ILE A 1 107 ? 19.360 -0.979 -34.367 1.00 73.19 107 ILE A C 1
ATOM 842 O O . ILE A 1 107 ? 18.761 -0.129 -33.711 1.00 73.19 107 ILE A O 1
ATOM 846 N N . ARG A 1 108 ? 20.691 -0.974 -34.497 1.00 75.38 108 ARG A N 1
ATOM 847 C CA . ARG A 1 108 ? 21.577 0.023 -33.884 1.00 75.38 108 ARG A CA 1
ATOM 848 C C . ARG A 1 108 ? 21.215 1.437 -34.330 1.00 75.38 108 ARG A C 1
ATOM 850 O O . ARG A 1 108 ? 21.022 2.306 -33.485 1.00 75.38 108 ARG A O 1
ATOM 857 N N . PHE A 1 109 ? 21.035 1.649 -35.634 1.00 77.62 109 PHE A N 1
ATOM 858 C CA . PHE A 1 109 ? 20.617 2.941 -36.181 1.00 77.62 109 PHE A CA 1
ATOM 859 C C . PHE A 1 109 ? 19.219 3.356 -35.693 1.00 77.62 109 PHE A C 1
ATOM 861 O O . PHE A 1 109 ? 19.008 4.496 -35.279 1.00 77.62 109 PHE A O 1
ATOM 868 N N . ARG A 1 110 ? 18.258 2.420 -35.671 1.00 79.44 110 ARG A N 1
ATOM 869 C CA . ARG A 1 110 ? 16.899 2.670 -35.164 1.00 79.44 110 ARG A CA 1
ATOM 870 C C . ARG A 1 110 ? 16.908 3.085 -33.695 1.00 79.44 110 ARG A C 1
ATOM 872 O O . ARG A 1 110 ? 16.214 4.033 -33.336 1.00 79.44 110 ARG A O 1
ATOM 879 N N . MET A 1 111 ? 17.669 2.387 -32.858 1.00 80.38 111 MET A N 1
ATOM 880 C CA . MET A 1 111 ? 17.745 2.671 -31.426 1.00 80.38 111 MET A CA 1
ATOM 881 C C . MET A 1 111 ? 18.512 3.966 -31.142 1.00 80.38 111 MET A C 1
ATOM 883 O O . MET A 1 111 ? 18.062 4.748 -30.309 1.00 80.38 111 MET A O 1
ATOM 887 N N . GLY A 1 112 ? 19.574 4.260 -31.903 1.00 82.12 112 GLY A N 1
ATOM 888 C CA . GLY A 1 112 ? 20.256 5.560 -31.880 1.00 82.12 112 GLY A CA 1
ATOM 889 C C . GLY A 1 112 ? 19.306 6.726 -32.181 1.00 82.12 112 GLY A C 1
ATOM 890 O O . GLY A 1 112 ? 19.232 7.696 -31.431 1.00 82.12 112 GLY A O 1
ATOM 891 N N . ASN A 1 113 ? 18.468 6.594 -33.212 1.00 82.69 113 ASN A N 1
ATOM 892 C CA . ASN A 1 113 ? 17.456 7.609 -33.518 1.00 82.69 113 ASN A CA 1
ATOM 893 C C . ASN A 1 113 ? 16.375 7.729 -32.433 1.00 82.69 113 ASN A C 1
ATOM 895 O O . ASN A 1 113 ? 15.877 8.827 -32.186 1.00 82.69 113 ASN A O 1
ATOM 899 N N . LYS A 1 114 ? 15.989 6.624 -31.784 1.00 82.62 114 LYS A N 1
ATOM 900 C CA . LYS A 1 114 ? 15.006 6.651 -30.691 1.00 82.62 114 LYS A CA 1
ATOM 901 C C . LYS A 1 114 ? 15.541 7.378 -29.456 1.00 82.62 114 LYS A C 1
ATOM 903 O O . LYS A 1 114 ? 14.819 8.208 -28.911 1.00 82.62 114 LYS A O 1
ATOM 908 N N . ILE A 1 115 ? 16.784 7.113 -29.041 1.00 83.19 115 ILE A N 1
ATOM 909 C CA . ILE A 1 115 ? 17.376 7.809 -27.887 1.00 83.19 115 ILE A CA 1
ATOM 910 C C . ILE A 1 115 ? 17.613 9.288 -28.174 1.00 83.19 115 ILE A C 1
ATOM 912 O O . ILE A 1 115 ? 17.349 10.127 -27.317 1.00 83.19 115 ILE A O 1
ATOM 916 N N . LYS A 1 116 ? 17.993 9.630 -29.408 1.00 85.44 116 LYS A N 1
ATOM 917 C CA . LYS A 1 116 ? 18.103 11.026 -29.827 1.00 85.44 116 LYS A CA 1
ATOM 918 C C . LYS A 1 116 ? 16.767 11.769 -29.704 1.00 85.44 116 LYS A C 1
ATOM 920 O O . LYS A 1 116 ? 16.722 12.823 -29.080 1.00 85.44 116 LYS A O 1
ATOM 925 N N . LYS A 1 117 ? 15.671 11.175 -30.193 1.00 83.88 117 LYS A N 1
ATOM 926 C CA . LYS A 1 117 ? 14.316 11.739 -30.040 1.00 83.88 117 LYS A CA 1
ATOM 927 C C . LYS A 1 117 ? 13.895 11.880 -28.576 1.00 83.88 117 LYS A C 1
ATOM 929 O O . LYS A 1 117 ? 13.279 12.876 -28.215 1.00 83.88 117 LYS A O 1
ATOM 934 N N . ALA A 1 118 ? 14.223 10.901 -27.733 1.00 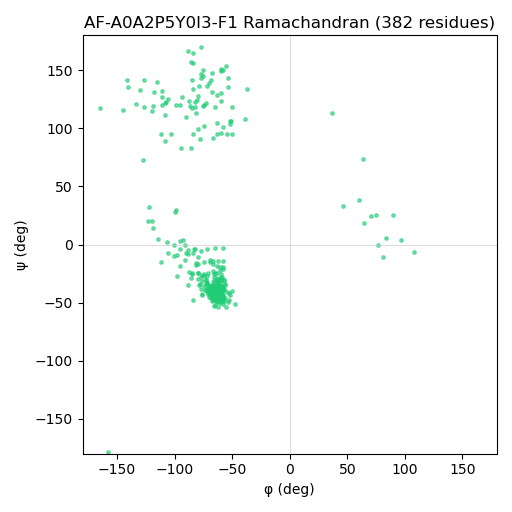80.44 118 ALA A N 1
ATOM 935 C CA . ALA A 1 118 ? 13.924 10.967 -26.302 1.00 80.44 118 ALA A CA 1
ATOM 936 C C . ALA A 1 118 ? 14.676 12.122 -25.617 1.00 80.44 118 ALA A C 1
ATOM 938 O O . ALA A 1 118 ? 14.078 12.870 -24.845 1.00 80.44 118 ALA A O 1
ATOM 939 N N . ASN A 1 119 ? 15.953 12.314 -25.956 1.00 82.38 119 ASN A N 1
ATOM 940 C CA . ASN A 1 119 ? 16.744 13.445 -25.475 1.00 82.38 119 ASN A CA 1
ATOM 941 C C . ASN A 1 119 ? 16.177 14.790 -25.931 1.00 82.38 119 ASN A C 1
ATOM 943 O O . ASN A 1 119 ? 16.077 15.704 -25.122 1.00 82.38 119 ASN A O 1
ATOM 947 N N . GLU A 1 120 ? 15.776 14.916 -27.197 1.00 83.75 120 GLU A N 1
ATOM 948 C CA . GLU A 1 120 ? 15.137 16.131 -27.721 1.00 83.75 120 GLU A CA 1
ATOM 949 C C . GLU A 1 120 ? 13.849 16.456 -26.941 1.00 83.75 120 GLU A C 1
ATOM 951 O O . GLU A 1 120 ? 13.704 17.565 -26.427 1.00 83.75 120 GLU A O 1
ATOM 956 N N . MET A 1 121 ? 12.972 15.465 -26.742 1.00 78.31 121 MET A N 1
ATOM 957 C CA . MET A 1 121 ? 11.728 15.628 -25.976 1.00 78.31 121 MET A CA 1
ATOM 958 C C . MET A 1 121 ? 11.973 16.036 -24.516 1.00 78.31 121 MET A C 1
ATOM 960 O O . MET A 1 121 ? 11.304 16.934 -24.000 1.00 78.31 121 MET A O 1
ATOM 964 N N . LEU A 1 122 ? 12.925 15.398 -23.830 1.00 75.62 122 LEU A N 1
ATOM 965 C CA . LEU A 1 122 ? 13.234 15.737 -22.439 1.00 75.62 122 LEU A CA 1
ATOM 966 C C . LEU A 1 122 ? 13.939 17.088 -22.311 1.00 75.62 122 LEU A C 1
ATOM 968 O O . LEU A 1 122 ? 13.675 17.810 -21.353 1.00 75.62 122 LEU A O 1
ATOM 972 N N . ASN A 1 123 ? 14.788 17.459 -23.268 1.00 80.50 123 ASN A N 1
ATOM 973 C CA . ASN A 1 123 ? 15.446 18.762 -23.281 1.00 80.50 123 ASN A CA 1
ATOM 974 C C . ASN A 1 123 ? 14.451 19.896 -23.531 1.00 80.50 123 ASN A C 1
ATOM 976 O O . ASN A 1 123 ? 14.574 20.944 -22.908 1.00 80.50 123 ASN A O 1
ATOM 980 N N . GLU A 1 124 ? 13.425 19.697 -24.361 1.00 76.44 124 GLU A N 1
ATOM 981 C CA . GLU A 1 124 ? 12.331 20.667 -24.488 1.00 76.44 124 GLU A CA 1
ATOM 982 C C . GLU A 1 124 ? 11.569 20.850 -23.170 1.00 76.44 124 GLU A C 1
ATOM 984 O O . GLU A 1 124 ? 11.199 21.971 -22.808 1.00 76.44 124 GLU A O 1
ATOM 989 N N . ILE A 1 125 ? 11.346 19.760 -22.429 1.00 70.94 125 ILE A N 1
ATOM 990 C CA . ILE A 1 125 ? 10.731 19.813 -21.099 1.00 70.94 125 ILE A CA 1
ATOM 991 C C . ILE A 1 125 ? 11.658 20.546 -20.127 1.00 70.94 125 ILE A C 1
ATOM 993 O O . ILE A 1 125 ? 11.198 21.442 -19.421 1.00 70.94 125 ILE A O 1
ATOM 997 N N . ALA A 1 126 ? 12.954 20.232 -20.119 1.00 70.62 126 ALA A N 1
ATOM 998 C CA . ALA A 1 126 ? 13.948 20.882 -19.270 1.00 70.62 126 ALA A CA 1
ATOM 999 C C . ALA A 1 126 ? 14.128 22.375 -19.607 1.00 70.62 126 ALA A C 1
ATOM 1001 O O . ALA A 1 126 ? 14.214 23.198 -18.704 1.00 70.62 126 ALA A O 1
ATOM 1002 N N . ALA A 1 127 ? 14.084 22.770 -20.879 1.00 74.25 127 ALA A N 1
ATOM 1003 C CA . ALA A 1 127 ? 14.157 24.171 -21.299 1.00 74.25 127 ALA A CA 1
ATOM 1004 C C . ALA A 1 127 ? 12.903 24.955 -20.882 1.00 74.25 127 ALA A C 1
ATOM 1006 O O . ALA A 1 127 ? 13.001 26.045 -20.318 1.00 74.25 127 ALA A O 1
ATOM 1007 N N . LYS A 1 128 ? 11.711 24.362 -21.057 1.00 65.12 128 LYS A N 1
ATOM 1008 C CA . LYS A 1 128 ? 10.463 24.902 -20.487 1.00 65.12 128 LYS A CA 1
ATOM 1009 C C . LYS A 1 128 ? 10.537 24.997 -18.962 1.00 65.12 128 LYS A C 1
ATOM 1011 O O . LYS A 1 128 ? 9.899 25.870 -18.390 1.00 65.12 128 LYS A O 1
ATOM 1016 N N . THR A 1 129 ? 11.316 24.121 -18.329 1.00 57.47 129 THR A N 1
ATOM 1017 C CA . THR A 1 129 ? 11.563 24.085 -16.885 1.00 57.47 129 THR A CA 1
ATOM 1018 C C . THR A 1 129 ? 12.561 25.145 -16.417 1.00 57.47 129 THR A C 1
ATOM 1020 O O . THR A 1 129 ? 12.380 25.696 -15.345 1.00 57.47 129 THR A O 1
ATOM 1023 N N . ALA A 1 130 ? 13.569 25.495 -17.213 1.00 61.19 130 ALA A N 1
ATOM 1024 C CA . ALA A 1 130 ? 14.570 26.508 -16.869 1.00 61.19 130 ALA A CA 1
ATOM 1025 C C . ALA A 1 130 ? 14.038 27.952 -16.958 1.00 61.19 130 ALA A C 1
ATOM 1027 O O . ALA A 1 130 ? 14.488 28.825 -16.218 1.00 61.19 130 ALA A O 1
ATOM 1028 N N . ASN A 1 131 ? 13.028 28.199 -17.803 1.00 55.66 131 ASN A N 1
ATOM 1029 C CA . ASN A 1 131 ? 12.313 29.488 -17.880 1.00 55.66 131 ASN A CA 1
ATOM 1030 C C . ASN A 1 131 ? 11.589 29.858 -16.573 1.00 55.66 131 ASN A C 1
ATOM 1032 O O . ASN A 1 131 ? 11.157 30.991 -16.371 1.00 55.66 131 ASN A O 1
ATOM 1036 N N . PHE A 1 132 ? 11.452 28.887 -15.682 1.00 51.53 132 PHE A N 1
ATOM 1037 C CA . PHE A 1 132 ? 10.950 29.040 -14.339 1.00 51.53 132 PHE A CA 1
ATOM 1038 C C . PHE A 1 132 ? 12.148 29.226 -13.406 1.00 51.53 132 PHE A C 1
ATOM 1040 O O . PHE A 1 132 ? 12.638 28.257 -12.837 1.00 51.53 132 PHE A O 1
ATOM 1047 N N . HIS A 1 133 ? 12.652 30.461 -13.300 1.00 45.25 133 HIS A N 1
ATOM 1048 C CA . HIS A 1 133 ? 13.818 30.820 -12.485 1.00 45.25 133 HIS A CA 1
ATOM 1049 C C . HIS A 1 133 ? 13.714 30.283 -11.048 1.00 45.25 133 HIS A C 1
ATOM 1051 O O . HIS A 1 133 ? 13.119 30.906 -10.169 1.00 45.25 133 HIS A O 1
ATOM 1057 N N . LEU A 1 134 ? 14.308 29.119 -10.810 1.00 47.69 134 LEU A N 1
ATOM 1058 C CA . LEU A 1 134 ? 14.436 28.503 -9.501 1.00 47.69 134 LEU A CA 1
ATOM 1059 C C . LEU A 1 134 ? 15.913 28.536 -9.147 1.00 47.69 134 LEU A C 1
ATOM 1061 O O . LEU A 1 134 ? 16.697 27.697 -9.579 1.00 47.69 134 LEU A O 1
ATOM 1065 N N . THR A 1 135 ? 16.293 29.566 -8.400 1.00 38.88 135 THR A N 1
AT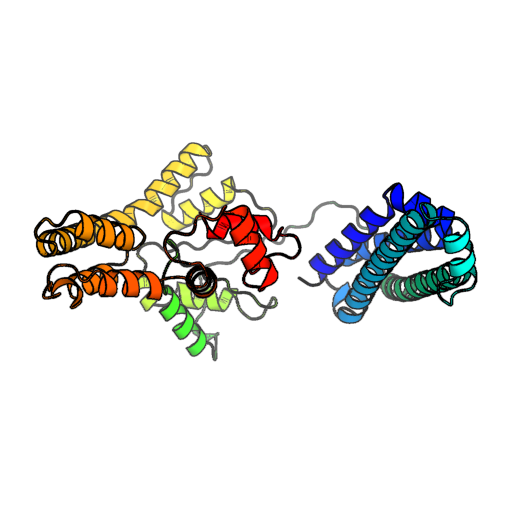OM 1066 C CA . THR A 1 135 ? 17.589 29.636 -7.736 1.00 38.88 135 THR A CA 1
ATOM 1067 C C . THR A 1 135 ? 17.693 28.443 -6.791 1.00 38.88 135 THR A C 1
ATOM 1069 O O . THR A 1 135 ? 16.824 28.269 -5.932 1.00 38.88 135 THR A O 1
ATOM 1072 N N . GLU A 1 136 ? 18.738 27.630 -6.955 1.00 42.44 136 GLU A N 1
ATOM 1073 C CA . GLU A 1 136 ? 19.138 26.615 -5.981 1.00 42.44 136 GLU A CA 1
ATOM 1074 C C . GLU A 1 136 ? 19.256 27.280 -4.609 1.00 42.44 136 GLU A C 1
ATOM 1076 O O . GLU A 1 136 ? 20.204 28.010 -4.320 1.00 42.44 136 GLU A O 1
ATOM 1081 N N . LYS A 1 137 ? 18.261 27.063 -3.751 1.00 31.95 137 LYS A N 1
ATOM 1082 C CA . LYS A 1 137 ? 18.455 27.252 -2.324 1.00 31.95 137 LYS A CA 1
ATOM 1083 C C . LYS A 1 137 ? 18.920 25.922 -1.778 1.00 31.95 137 LYS A C 1
ATOM 1085 O O . LYS A 1 137 ? 18.148 24.968 -1.723 1.00 31.95 137 LYS A O 1
ATOM 1090 N N . HIS A 1 138 ? 20.195 25.912 -1.403 1.00 31.67 138 HIS A N 1
ATOM 1091 C CA . HIS A 1 138 ? 20.764 24.959 -0.470 1.00 31.67 138 HIS A CA 1
ATOM 1092 C C . HIS A 1 138 ? 19.761 24.649 0.637 1.00 31.67 138 HIS A C 1
ATOM 1094 O O . HIS A 1 138 ? 19.148 25.558 1.205 1.00 31.67 138 HIS A O 1
ATOM 1100 N N . GLU A 1 139 ? 19.619 23.356 0.914 1.00 41.56 139 GLU A N 1
ATOM 1101 C CA . GLU A 1 139 ? 19.014 22.826 2.125 1.00 41.56 139 GLU A CA 1
ATOM 1102 C C . GLU A 1 139 ? 19.439 23.680 3.315 1.00 41.56 139 GLU A C 1
ATOM 1104 O O . GLU A 1 139 ? 20.597 23.687 3.715 1.00 41.56 139 GLU A O 1
ATOM 1109 N N . THR A 1 140 ? 18.522 24.468 3.853 1.00 35.16 140 THR A N 1
ATOM 1110 C CA . THR A 1 140 ? 18.562 24.896 5.247 1.00 35.16 140 THR A CA 1
ATOM 1111 C C . THR A 1 140 ? 17.194 25.449 5.591 1.00 35.16 140 THR A C 1
ATOM 1113 O O . THR A 1 140 ? 16.723 26.436 5.028 1.00 35.16 140 THR A O 1
ATOM 1116 N N . ASN A 1 141 ? 16.569 24.768 6.545 1.00 35.97 141 ASN A N 1
ATOM 1117 C CA . ASN A 1 141 ? 15.366 25.177 7.249 1.00 35.97 141 ASN A CA 1
ATOM 1118 C C . ASN A 1 141 ? 14.150 25.310 6.334 1.00 35.97 141 ASN A C 1
ATOM 1120 O O . ASN A 1 141 ? 13.631 26.398 6.071 1.00 35.97 141 ASN A O 1
ATOM 1124 N N . VAL A 1 142 ? 13.632 24.144 5.931 1.00 34.72 142 VAL A N 1
ATOM 1125 C CA . VAL A 1 142 ? 12.188 24.006 5.760 1.00 34.72 142 VAL A CA 1
ATOM 1126 C C . VAL A 1 142 ? 11.584 24.510 7.064 1.00 34.72 142 VAL A C 1
ATOM 1128 O O . VAL A 1 142 ? 11.703 23.879 8.110 1.00 34.72 142 VAL A O 1
ATOM 1131 N N . ILE A 1 143 ? 10.985 25.697 7.026 1.00 35.72 143 ILE A N 1
ATOM 1132 C CA . ILE A 1 143 ? 10.000 26.075 8.027 1.00 35.72 143 ILE A CA 1
ATOM 1133 C C . ILE A 1 143 ? 8.926 25.004 7.875 1.00 35.72 143 ILE A C 1
ATOM 1135 O O . ILE A 1 143 ? 8.115 25.072 6.946 1.00 35.72 143 ILE A O 1
ATOM 1139 N N . HIS A 1 144 ? 8.992 23.963 8.708 1.00 38.50 144 HIS A N 1
ATOM 1140 C CA . HIS A 1 144 ? 7.955 22.955 8.797 1.00 38.50 144 HIS A CA 1
ATOM 1141 C C . HIS A 1 144 ? 6.690 23.729 9.147 1.00 38.50 144 HIS A C 1
ATOM 1143 O O . HIS A 1 144 ? 6.493 24.171 10.275 1.00 38.50 144 HIS A O 1
ATOM 1149 N N . ARG A 1 145 ? 5.838 23.979 8.148 1.00 42.22 145 ARG A N 1
ATOM 1150 C CA . ARG A 1 145 ? 4.447 24.309 8.424 1.00 42.22 145 ARG A CA 1
ATOM 1151 C C . ARG A 1 145 ? 3.876 23.037 9.019 1.00 42.22 145 ARG A C 1
ATOM 1153 O O . ARG A 1 145 ? 3.461 22.158 8.268 1.00 42.22 145 ARG A O 1
ATOM 1160 N N . GLU A 1 146 ? 3.931 22.925 10.342 1.00 46.06 146 GLU A N 1
ATOM 1161 C CA . GLU A 1 146 ? 3.279 21.856 11.084 1.00 46.06 146 GLU A CA 1
ATOM 1162 C C . GLU A 1 146 ? 1.822 21.813 10.632 1.00 46.06 146 GLU A C 1
ATOM 1164 O O . GLU A 1 146 ? 1.018 22.721 10.856 1.00 46.06 146 GLU A O 1
ATOM 1169 N N . ARG A 1 147 ? 1.510 20.790 9.840 1.00 51.97 147 ARG A N 1
ATOM 1170 C CA . ARG A 1 147 ? 0.194 20.620 9.253 1.00 51.97 147 ARG A CA 1
ATOM 1171 C C . ARG A 1 147 ? -0.645 19.887 10.281 1.00 51.97 147 ARG A C 1
ATOM 1173 O O . ARG A 1 147 ? -0.751 18.668 10.245 1.00 51.97 147 ARG A O 1
ATOM 1180 N N . GLU A 1 148 ? -1.201 20.629 11.224 1.00 59.94 148 GLU A N 1
ATOM 1181 C CA . GLU A 1 148 ? -2.024 20.045 12.273 1.00 59.94 148 GLU A CA 1
ATOM 1182 C C . GLU A 1 148 ? -3.474 19.876 11.816 1.00 59.94 148 GLU A C 1
ATOM 1184 O O . GLU A 1 148 ? -4.047 20.714 11.113 1.00 59.94 148 GLU A O 1
ATOM 1189 N N . THR A 1 149 ? -4.097 18.769 12.220 1.00 61.66 149 THR A N 1
ATOM 1190 C CA . THR A 1 149 ? -5.532 18.556 12.027 1.00 61.66 149 THR A CA 1
ATOM 1191 C C . THR A 1 149 ? -6.178 18.213 13.359 1.00 61.66 149 THR A C 1
ATOM 1193 O O . THR A 1 149 ? -5.852 17.208 13.980 1.00 61.66 149 THR A O 1
ATOM 1196 N N . SER A 1 150 ? -7.114 19.052 13.798 1.00 66.31 150 SER A N 1
ATOM 1197 C CA . SER A 1 150 ? -7.937 18.802 14.983 1.00 66.31 150 SER A CA 1
ATOM 1198 C C . SER A 1 150 ? -9.163 17.956 14.640 1.00 66.31 150 SER A C 1
ATOM 1200 O O . SER A 1 150 ? -9.629 17.976 13.502 1.00 66.31 150 SER A O 1
ATOM 1202 N N . SER A 1 151 ? -9.746 17.270 15.619 1.00 65.44 151 SER A N 1
ATOM 1203 C CA . SER A 1 151 ? -11.010 16.540 15.444 1.00 65.44 151 SER A CA 1
ATOM 1204 C C . SER A 1 151 ? -12.227 17.463 15.256 1.00 65.44 151 SER A C 1
ATOM 1206 O O . SER A 1 151 ? -13.265 17.014 14.781 1.00 65.44 151 SER A O 1
ATOM 1208 N N . PHE A 1 152 ? -12.118 18.760 15.567 1.00 66.12 152 PHE A N 1
ATOM 1209 C CA . PHE A 1 152 ? -13.225 19.720 15.498 1.00 66.12 152 PHE A CA 1
ATOM 1210 C C . PHE A 1 152 ? -13.631 20.087 14.056 1.00 66.12 152 PHE A C 1
ATOM 1212 O O . PHE A 1 152 ? -12.779 20.361 13.199 1.00 66.12 152 PHE A O 1
ATOM 1219 N N . VAL A 1 153 ? -14.948 20.140 13.808 1.00 68.38 153 VAL A N 1
ATOM 1220 C CA . VAL A 1 153 ? -15.573 20.659 12.576 1.00 68.38 153 VAL A CA 1
ATOM 1221 C C . VAL A 1 153 ? -16.821 21.454 12.912 1.00 68.38 153 VAL A C 1
ATOM 1223 O O . VAL A 1 153 ? -17.687 20.982 13.643 1.00 68.38 153 VAL A O 1
ATOM 1226 N N . GLN A 1 154 ? -16.959 22.615 12.275 1.00 60.84 154 GLN A N 1
ATOM 1227 C CA . GLN A 1 154 ? -18.209 23.359 12.242 1.00 60.84 154 GLN A CA 1
ATOM 1228 C C . GLN A 1 154 ? -19.142 22.746 11.184 1.00 60.84 154 GLN A C 1
ATOM 1230 O O . GLN A 1 154 ? -18.996 22.983 9.982 1.00 60.84 154 GLN A O 1
ATOM 1235 N N . THR A 1 155 ? -20.089 21.923 11.635 1.00 59.81 155 THR A N 1
ATOM 1236 C CA . THR A 1 155 ? -21.006 21.136 10.789 1.00 59.81 155 THR A CA 1
ATOM 1237 C C . THR A 1 155 ? -21.870 21.986 9.854 1.00 59.81 155 THR A C 1
ATOM 1239 O O . THR A 1 155 ? -22.176 21.536 8.755 1.00 59.81 155 THR A O 1
ATOM 1242 N N . SER A 1 156 ? -22.184 23.235 10.220 1.00 57.47 156 SER A N 1
ATOM 1243 C CA . SER A 1 156 ? -23.000 24.161 9.414 1.00 57.47 156 SER A CA 1
ATOM 1244 C C . SER A 1 156 ? -22.351 24.606 8.095 1.00 57.47 156 SER A C 1
ATOM 1246 O O . SER A 1 156 ? -23.026 25.169 7.240 1.00 57.47 156 SER A O 1
ATOM 1248 N N . SER A 1 157 ? -21.046 24.375 7.923 1.00 56.28 157 SER A N 1
ATOM 1249 C CA . SER A 1 157 ? -20.275 24.784 6.738 1.00 56.28 157 SER A CA 1
ATOM 1250 C C . SER A 1 157 ? -20.129 23.691 5.670 1.00 56.28 157 SER A C 1
ATOM 1252 O O . SER A 1 157 ? -19.550 23.944 4.613 1.00 56.28 157 SER A O 1
ATOM 1254 N N . VAL A 1 158 ? -20.627 22.473 5.923 1.00 72.06 158 VAL A N 1
ATOM 1255 C CA . VAL A 1 158 ? -20.446 21.329 5.020 1.00 72.06 158 VAL A CA 1
ATOM 1256 C C . VAL A 1 158 ? -21.774 20.946 4.373 1.00 72.06 158 VAL A C 1
ATOM 1258 O O . VAL A 1 158 ? -22.718 20.585 5.064 1.00 72.06 158 VAL A O 1
ATOM 1261 N N . ILE A 1 159 ? -21.835 20.994 3.040 1.00 68.31 159 ILE A N 1
ATOM 1262 C CA . ILE A 1 159 ? -23.052 20.736 2.252 1.00 68.31 159 ILE A CA 1
ATOM 1263 C C . ILE A 1 159 ? -22.863 19.477 1.390 1.00 68.31 159 ILE A C 1
ATOM 1265 O O . ILE A 1 159 ? -21.792 19.268 0.814 1.00 68.31 159 ILE A O 1
ATOM 1269 N N . GLY A 1 160 ? -23.906 18.644 1.280 1.00 73.00 160 GLY A N 1
ATOM 1270 C CA . GLY A 1 160 ? -24.001 17.575 0.272 1.00 73.00 160 GLY A CA 1
ATOM 1271 C C . GLY A 1 160 ? -23.131 16.340 0.530 1.00 73.00 160 GLY A C 1
ATOM 1272 O O . GLY A 1 160 ? -22.734 15.655 -0.411 1.00 73.00 160 GLY A O 1
ATOM 1273 N N . ARG A 1 161 ? -22.775 16.062 1.791 1.00 76.44 161 ARG A N 1
ATOM 1274 C CA . ARG A 1 161 ? -21.923 14.917 2.175 1.00 76.44 161 ARG A CA 1
ATOM 1275 C C . ARG A 1 161 ? -22.635 13.869 3.031 1.00 76.44 161 ARG A C 1
ATOM 1277 O O . ARG A 1 161 ? -21.987 12.916 3.459 1.00 76.44 161 ARG A O 1
ATOM 1284 N N . ASP A 1 162 ? -23.934 14.022 3.267 1.00 79.31 162 ASP A N 1
ATOM 1285 C CA . ASP A 1 162 ? -24.683 13.180 4.202 1.00 79.31 162 ASP A CA 1
ATOM 1286 C C . ASP A 1 162 ? -24.824 11.729 3.746 1.00 79.31 162 ASP A C 1
ATOM 1288 O O . ASP A 1 162 ? -24.595 10.833 4.551 1.00 79.31 162 ASP A O 1
ATOM 1292 N N . GLU A 1 163 ? -25.090 11.491 2.461 1.00 80.00 163 GLU A N 1
ATOM 1293 C CA . GLU A 1 163 ? -25.214 10.139 1.899 1.00 80.00 163 GLU A CA 1
ATOM 1294 C C . GLU A 1 163 ? -23.891 9.360 1.998 1.00 80.00 163 GLU A C 1
ATOM 1296 O O . GLU A 1 163 ? -23.840 8.252 2.530 1.00 80.00 163 GLU A O 1
ATOM 1301 N N . ALA A 1 164 ? -22.781 9.986 1.586 1.00 81.31 164 ALA A N 1
ATOM 1302 C CA . ALA A 1 164 ? -21.449 9.391 1.693 1.00 81.31 164 ALA A CA 1
ATOM 1303 C C . ALA A 1 164 ? -21.044 9.137 3.155 1.00 81.31 164 ALA A C 1
ATOM 1305 O O . ALA A 1 164 ? -20.457 8.103 3.464 1.00 81.31 164 ALA A O 1
ATOM 1306 N N . LYS A 1 165 ? -21.369 10.067 4.063 1.00 84.38 165 LYS A N 1
ATOM 1307 C CA . LYS A 1 165 ? -21.147 9.911 5.506 1.00 84.38 165 LYS A CA 1
ATOM 1308 C C . LYS A 1 165 ? -21.925 8.709 6.046 1.00 84.38 165 LYS A C 1
ATOM 1310 O O . LYS A 1 165 ? -21.325 7.868 6.702 1.00 84.38 165 LYS A O 1
ATOM 1315 N N . GLN A 1 166 ? -23.223 8.610 5.756 1.00 83.56 166 GLN A N 1
ATOM 1316 C CA . GLN A 1 166 ? -24.079 7.516 6.229 1.00 83.56 166 GLN A CA 1
ATOM 1317 C C . GLN A 1 166 ? -23.604 6.154 5.720 1.00 83.56 166 GLN A C 1
ATOM 1319 O O . GLN A 1 166 ? -23.487 5.220 6.509 1.00 83.56 166 GLN A O 1
ATOM 1324 N N . HIS A 1 167 ? -23.252 6.054 4.436 1.00 83.50 167 HIS A N 1
ATOM 1325 C CA . HIS A 1 167 ? -22.722 4.820 3.861 1.00 83.50 167 HIS A CA 1
ATOM 1326 C C . HIS A 1 167 ? -21.453 4.344 4.588 1.00 83.50 167 HIS A C 1
ATOM 1328 O O . HIS A 1 167 ? -21.335 3.175 4.949 1.00 83.50 167 HIS A O 1
ATOM 1334 N N . LEU A 1 168 ? -20.505 5.252 4.841 1.00 84.50 168 LEU A N 1
ATOM 1335 C CA . LEU A 1 168 ? -19.246 4.909 5.507 1.00 84.50 168 LEU A CA 1
ATOM 1336 C C . LEU A 1 168 ? -19.419 4.634 7.008 1.00 84.50 168 LEU A C 1
ATOM 1338 O O . LEU A 1 168 ? -18.727 3.779 7.549 1.00 84.50 168 LEU A O 1
ATOM 1342 N N . VAL A 1 169 ? -20.342 5.324 7.684 1.00 84.81 169 VAL A N 1
ATOM 1343 C CA . VAL A 1 169 ? -20.678 5.044 9.091 1.00 84.81 169 VAL A CA 1
ATOM 1344 C C . VAL A 1 169 ? -21.310 3.661 9.233 1.00 84.81 169 VAL A C 1
ATOM 1346 O O . VAL A 1 169 ? -20.931 2.914 10.131 1.00 84.81 169 VAL A O 1
ATOM 1349 N N . ASN A 1 170 ? -22.215 3.284 8.328 1.00 83.25 170 ASN A N 1
ATOM 1350 C CA . ASN A 1 170 ? -22.809 1.948 8.330 1.00 83.25 170 ASN A CA 1
ATOM 1351 C C . ASN A 1 170 ? -21.752 0.859 8.108 1.00 83.25 170 ASN A C 1
ATOM 1353 O O . ASN A 1 170 ? -21.791 -0.163 8.786 1.00 83.25 170 ASN A O 1
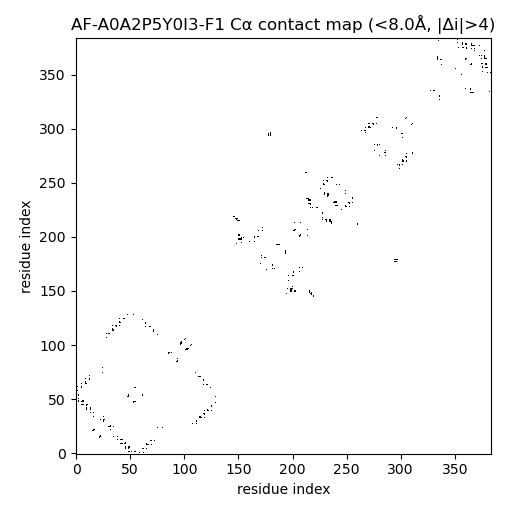ATOM 1357 N N . PHE A 1 171 ? -20.781 1.107 7.224 1.00 81.94 171 PHE A N 1
ATOM 1358 C CA . PHE A 1 171 ? -19.647 0.206 7.008 1.00 81.94 171 PHE A CA 1
ATOM 1359 C C . PHE A 1 171 ? -18.769 0.047 8.261 1.00 81.94 171 PHE A C 1
ATOM 1361 O O . PHE A 1 171 ? -18.367 -1.062 8.585 1.00 81.94 171 PHE A O 1
ATOM 1368 N N . LEU A 1 172 ? -18.497 1.134 8.996 1.00 79.12 172 LEU A N 1
ATOM 1369 C CA . LEU A 1 172 ? -17.711 1.071 10.238 1.00 79.12 172 LEU A CA 1
ATOM 1370 C C . LEU A 1 172 ? -18.423 0.315 11.365 1.00 79.12 172 LEU A C 1
ATOM 1372 O O . LEU A 1 172 ? -17.760 -0.290 12.197 1.00 79.12 172 LEU A O 1
ATOM 1376 N N . LYS A 1 173 ? -19.756 0.377 11.407 1.00 76.56 173 LYS A N 1
ATOM 1377 C CA . LYS A 1 173 ? -20.568 -0.305 12.424 1.00 76.56 173 LYS A CA 1
ATOM 1378 C C . LYS A 1 173 ? -20.750 -1.790 12.154 1.00 76.56 173 LYS A C 1
ATOM 1380 O O . LYS A 1 173 ? -20.840 -2.568 13.093 1.00 76.56 173 LYS A O 1
ATOM 1385 N N . ASN A 1 174 ? -20.838 -2.152 10.878 1.00 73.38 174 ASN A N 1
ATOM 1386 C CA . ASN A 1 174 ? -21.095 -3.512 10.427 1.00 73.38 174 ASN A CA 1
ATOM 1387 C C . ASN A 1 174 ? -20.012 -3.908 9.412 1.00 73.38 174 ASN A C 1
ATOM 1389 O O . ASN A 1 174 ? -20.290 -3.930 8.208 1.00 73.38 174 ASN A O 1
ATOM 1393 N N . PRO A 1 175 ? -18.768 -4.152 9.860 1.00 65.44 175 PRO A N 1
ATOM 1394 C CA . PRO A 1 175 ? -17.718 -4.608 8.963 1.00 65.44 175 PRO A CA 1
ATOM 1395 C C . PRO A 1 175 ? -18.093 -5.983 8.394 1.00 65.44 175 PRO A C 1
ATOM 1397 O O . PRO A 1 175 ? -18.465 -6.881 9.143 1.00 65.44 175 PRO A O 1
ATOM 1400 N N . ALA A 1 176 ? -18.040 -6.134 7.070 1.00 51.12 176 ALA A N 1
ATOM 1401 C CA . ALA A 1 176 ? -18.299 -7.411 6.410 1.00 51.12 176 ALA A CA 1
ATOM 1402 C C . ALA A 1 176 ? -17.036 -8.291 6.434 1.00 51.12 176 ALA A C 1
ATOM 1404 O O . ALA A 1 176 ? -15.996 -7.867 5.933 1.00 51.12 176 ALA A O 1
ATOM 1405 N N . ASP A 1 177 ? -17.184 -9.481 7.017 1.00 53.12 177 ASP A N 1
ATOM 1406 C CA . ASP A 1 177 ? -16.386 -10.712 6.954 1.00 53.12 177 ASP A CA 1
ATOM 1407 C C . ASP A 1 177 ? -14.845 -10.617 6.860 1.00 53.12 177 ASP A C 1
ATOM 1409 O O . ASP A 1 177 ? -14.266 -10.327 5.813 1.00 53.12 177 ASP A O 1
ATOM 1413 N N . GLY A 1 178 ? -14.175 -11.071 7.931 1.00 53.41 178 GLY A N 1
ATOM 1414 C CA . GLY A 1 178 ? -12.914 -11.824 7.829 1.00 53.41 178 GLY A CA 1
ATOM 1415 C C . GLY A 1 178 ? -11.605 -11.140 8.243 1.00 53.41 178 GLY A C 1
ATOM 1416 O O . GLY A 1 178 ? -10.585 -11.827 8.290 1.00 53.41 178 GLY A O 1
ATOM 1417 N N . GLU A 1 179 ? -11.591 -9.845 8.572 1.00 44.25 179 GLU A N 1
ATOM 1418 C CA . GLU A 1 179 ? -10.407 -9.175 9.140 1.00 44.25 179 GLU A CA 1
ATOM 1419 C C . GLU A 1 179 ? -10.644 -8.803 10.611 1.00 44.25 179 GLU A C 1
ATOM 1421 O O . GLU A 1 179 ? -11.660 -8.196 10.944 1.00 44.25 179 GLU A O 1
ATOM 1426 N N . ASP A 1 180 ? -9.685 -9.130 11.489 1.00 57.38 180 ASP A N 1
ATOM 1427 C CA . ASP A 1 180 ? -9.752 -8.855 12.937 1.00 57.38 180 ASP A CA 1
ATOM 1428 C C . ASP A 1 180 ? -9.932 -7.351 13.263 1.00 57.38 180 ASP A C 1
ATOM 1430 O O . ASP A 1 180 ? -10.345 -7.007 14.370 1.00 57.38 180 ASP A O 1
ATOM 1434 N N . ILE A 1 181 ? -9.625 -6.440 12.322 1.00 69.88 181 ILE A N 1
ATOM 1435 C CA . ILE A 1 181 ? -9.733 -4.980 12.485 1.00 69.88 181 ILE A CA 1
ATOM 1436 C C . ILE A 1 181 ? -10.166 -4.327 11.154 1.00 69.88 181 ILE A C 1
ATOM 1438 O O . ILE A 1 181 ? -9.388 -4.340 10.200 1.00 69.88 181 ILE A O 1
ATOM 1442 N N . PRO A 1 182 ? -11.347 -3.682 11.064 1.00 70.81 182 PRO A N 1
ATOM 1443 C CA . PRO A 1 182 ? -11.792 -3.044 9.827 1.00 70.81 182 PRO A CA 1
ATOM 1444 C C . PRO A 1 182 ? -11.005 -1.762 9.525 1.00 70.81 182 PRO A C 1
ATOM 1446 O O . PRO A 1 182 ? -11.020 -0.798 10.294 1.00 70.81 182 PRO A O 1
ATOM 1449 N N . VAL A 1 183 ? -10.354 -1.715 8.359 1.00 78.75 183 VAL A N 1
ATOM 1450 C CA . VAL A 1 183 ? -9.594 -0.544 7.892 1.00 78.75 183 VAL A CA 1
ATOM 1451 C C . VAL A 1 183 ? -10.354 0.184 6.783 1.00 78.75 183 VAL A C 1
ATOM 1453 O O . VAL A 1 183 ? -10.674 -0.395 5.748 1.00 78.75 183 VAL A O 1
ATOM 1456 N N . LEU A 1 184 ? -10.596 1.492 6.956 1.00 82.25 184 LEU A N 1
ATOM 1457 C CA . LEU A 1 184 ? -11.279 2.332 5.964 1.00 82.25 184 LEU A CA 1
ATOM 1458 C C . LEU A 1 184 ? -10.320 3.324 5.269 1.00 82.25 184 LEU A C 1
ATOM 1460 O O . LEU A 1 184 ? -10.169 4.470 5.714 1.00 82.25 184 LEU A O 1
ATOM 1464 N N . PRO A 1 185 ? -9.676 2.947 4.149 1.00 77.94 185 PRO A N 1
ATOM 1465 C CA . PRO A 1 185 ? -8.787 3.847 3.423 1.00 77.94 185 PRO A CA 1
ATOM 1466 C C . PRO A 1 185 ? -9.574 4.915 2.645 1.00 77.94 185 PRO A C 1
ATOM 1468 O O . PRO A 1 185 ? -10.335 4.619 1.727 1.00 77.94 185 PRO A O 1
ATOM 1471 N N . THR A 1 186 ? -9.341 6.199 2.944 1.00 76.50 186 THR A N 1
ATOM 1472 C CA . THR A 1 186 ? -9.935 7.322 2.189 1.00 76.50 186 THR A CA 1
ATOM 1473 C C . THR A 1 186 ? -8.912 7.948 1.235 1.00 76.50 186 THR A C 1
ATOM 1475 O O . THR A 1 186 ? -8.158 8.849 1.609 1.00 76.50 186 THR A O 1
ATOM 1478 N N . VAL A 1 187 ? -8.898 7.522 -0.033 1.00 75.38 187 VAL A N 1
ATOM 1479 C CA . VAL A 1 187 ? -7.916 7.981 -1.038 1.00 75.38 187 VAL A CA 1
ATOM 1480 C C . VAL A 1 187 ? -8.564 8.901 -2.075 1.00 75.38 187 VAL A C 1
ATOM 1482 O O . VAL A 1 187 ? -9.494 8.514 -2.770 1.00 75.38 187 VAL A O 1
ATOM 1485 N N . ARG A 1 188 ? -8.061 10.138 -2.205 1.00 70.62 188 ARG A N 1
ATOM 1486 C CA . ARG A 1 188 ? -8.445 11.123 -3.246 1.00 70.62 188 ARG A CA 1
ATOM 1487 C C . ARG A 1 188 ? -7.347 12.179 -3.441 1.00 70.62 188 ARG A C 1
ATOM 1489 O O . ARG A 1 188 ? -6.355 12.190 -2.715 1.00 70.62 188 ARG A O 1
ATOM 1496 N N . ILE A 1 189 ? -7.561 13.148 -4.327 1.00 63.22 189 ILE A N 1
ATOM 1497 C CA . ILE A 1 189 ? -6.719 14.347 -4.508 1.00 63.22 189 ILE A CA 1
ATOM 1498 C C . ILE A 1 189 ? -6.816 15.284 -3.283 1.00 63.22 189 ILE A C 1
ATOM 1500 O O . ILE A 1 189 ? -7.832 15.307 -2.582 1.00 63.22 189 ILE A O 1
ATOM 1504 N N . GLY A 1 190 ? -5.735 15.999 -2.949 1.00 66.81 190 GLY A N 1
ATOM 1505 C CA . GLY A 1 190 ? -5.698 16.981 -1.852 1.00 66.81 190 GLY A CA 1
ATOM 1506 C C . GLY A 1 190 ? -6.740 18.099 -2.013 1.00 66.81 190 GLY A C 1
ATOM 1507 O O . GLY A 1 190 ? -7.129 18.419 -3.127 1.00 66.81 190 GLY A O 1
ATOM 1508 N N . GLY A 1 191 ? -7.229 18.662 -0.905 1.00 69.50 191 GLY A N 1
ATOM 1509 C CA . GLY A 1 191 ? -8.211 19.763 -0.919 1.00 69.50 191 GLY A CA 1
ATOM 1510 C C . GLY A 1 191 ? -9.677 19.357 -1.129 1.00 69.50 191 GLY A C 1
ATOM 1511 O O . GLY A 1 191 ? -10.568 20.150 -0.871 1.00 69.50 191 GLY A O 1
ATOM 1512 N N . ILE A 1 192 ? -9.961 18.103 -1.492 1.00 74.00 192 ILE A N 1
ATOM 1513 C CA . ILE A 1 192 ? -11.332 17.619 -1.759 1.00 74.00 192 ILE A CA 1
ATOM 1514 C C . ILE A 1 192 ? -12.224 17.459 -0.505 1.00 74.00 192 ILE A C 1
ATOM 1516 O O . ILE A 1 192 ? -13.384 17.067 -0.618 1.00 74.00 192 ILE A O 1
ATOM 1520 N N . GLY A 1 193 ? -11.675 17.684 0.695 1.00 76.25 193 GLY A N 1
ATOM 1521 C CA . GLY A 1 193 ? -12.395 17.518 1.963 1.00 76.25 193 GLY A CA 1
ATOM 1522 C C . GLY A 1 193 ? -12.323 16.119 2.589 1.00 76.25 193 GLY A C 1
ATOM 1523 O O . GLY A 1 193 ? -13.214 15.759 3.347 1.00 76.25 193 GLY A O 1
ATOM 1524 N N . LYS A 1 194 ? -11.278 15.320 2.312 1.00 83.50 194 LYS A N 1
ATOM 1525 C CA . LYS A 1 194 ? -11.080 13.998 2.955 1.00 83.50 194 LYS A CA 1
ATOM 1526 C C . LYS A 1 194 ? -11.075 14.085 4.479 1.00 83.50 194 LYS A C 1
ATOM 1528 O O . LYS A 1 194 ? -11.846 13.405 5.141 1.00 83.50 194 LYS A O 1
ATOM 1533 N N . THR A 1 195 ? -10.226 14.959 5.018 1.00 83.38 195 THR A N 1
ATOM 1534 C CA . THR A 1 195 ? -10.138 15.189 6.461 1.00 83.38 195 THR A CA 1
ATOM 1535 C C . THR A 1 195 ? -11.467 15.709 6.998 1.00 83.38 195 THR A C 1
ATOM 1537 O O . THR A 1 195 ? -11.900 15.272 8.050 1.00 83.38 195 THR A O 1
ATOM 1540 N N . THR A 1 196 ? -12.165 16.576 6.257 1.00 83.31 196 THR A N 1
ATOM 1541 C CA . THR A 1 196 ? -13.503 17.059 6.632 1.00 83.31 196 THR A CA 1
ATOM 1542 C C . THR A 1 196 ? -14.509 15.915 6.749 1.00 83.31 196 THR A C 1
ATOM 1544 O O . THR A 1 196 ? -15.236 15.857 7.731 1.00 83.31 196 THR A O 1
ATOM 1547 N N . LEU A 1 197 ? -14.519 14.975 5.798 1.00 83.88 197 LEU A N 1
ATOM 1548 C CA . LEU A 1 197 ? -15.391 13.801 5.842 1.00 83.88 197 LEU A CA 1
ATOM 1549 C C . LEU A 1 197 ? -15.054 12.887 7.028 1.00 83.88 197 LEU A C 1
ATOM 1551 O O . LEU A 1 197 ? -15.953 12.513 7.772 1.00 83.88 197 LEU A O 1
ATOM 1555 N N . ALA A 1 198 ? -13.768 12.602 7.256 1.00 87.12 198 ALA A N 1
ATOM 1556 C CA . ALA A 1 198 ? -13.324 11.806 8.400 1.00 87.12 198 ALA A CA 1
ATOM 1557 C C . ALA A 1 198 ? -13.726 12.453 9.736 1.00 87.12 198 ALA A C 1
ATOM 1559 O O . ALA A 1 198 ? -14.244 11.776 10.618 1.00 87.12 198 ALA A O 1
ATOM 1560 N N . LYS A 1 199 ? -13.572 13.776 9.869 1.00 86.44 199 LYS A N 1
ATOM 1561 C CA . LYS A 1 199 ? -14.007 14.509 11.064 1.00 86.44 199 LYS A CA 1
ATOM 1562 C C . LYS A 1 199 ? -15.534 14.517 11.234 1.00 86.44 199 LYS A C 1
ATOM 1564 O O . LYS A 1 199 ? -16.014 14.485 12.365 1.00 86.44 199 LYS A O 1
ATOM 1569 N N . LEU A 1 200 ? -16.304 14.571 10.143 1.00 85.62 200 LEU A N 1
ATOM 1570 C CA . LEU A 1 200 ? -17.767 14.469 10.203 1.00 85.62 200 LEU A CA 1
ATOM 1571 C C . LEU A 1 200 ? -18.217 13.096 10.694 1.00 85.62 200 LEU A C 1
ATOM 1573 O O . LEU A 1 200 ? -19.129 13.030 11.507 1.00 85.62 200 LEU A O 1
ATOM 1577 N N . MET A 1 201 ? -17.572 12.025 10.231 1.00 87.31 201 MET A N 1
ATOM 1578 C CA . MET A 1 201 ? -17.842 10.667 10.705 1.00 87.31 201 MET A CA 1
ATOM 1579 C C . MET A 1 201 ? -17.411 10.488 12.163 1.00 87.31 201 MET A C 1
ATOM 1581 O O . MET A 1 201 ? -18.170 9.969 12.968 1.00 87.31 201 MET A O 1
ATOM 1585 N N . PHE A 1 202 ? -16.222 10.978 12.525 1.00 86.50 202 PHE A N 1
ATOM 1586 C CA . PHE A 1 202 ? -15.680 10.870 13.881 1.00 86.50 202 PHE A CA 1
ATOM 1587 C C . PHE A 1 202 ? -16.586 11.518 14.939 1.00 86.50 202 PHE A C 1
ATOM 1589 O O . PHE A 1 202 ? -16.683 11.015 16.056 1.00 86.50 202 PHE A O 1
ATOM 1596 N N . ASN A 1 203 ? -17.254 12.626 14.597 1.00 84.88 203 ASN A N 1
ATOM 1597 C CA . ASN A 1 203 ? -18.144 13.365 15.500 1.00 84.88 203 ASN A CA 1
ATOM 1598 C C . ASN A 1 203 ? -19.629 12.995 15.369 1.00 84.88 203 ASN A C 1
ATOM 1600 O O . ASN A 1 203 ? -20.462 13.625 16.026 1.00 84.88 203 ASN A O 1
ATOM 1604 N N . GLU A 1 204 ? -19.965 12.021 14.529 1.00 85.19 204 GLU A N 1
ATOM 1605 C CA . GLU A 1 204 ? -21.337 11.582 14.305 1.00 85.19 204 GLU A CA 1
ATOM 1606 C C . GLU A 1 204 ? -21.874 10.850 15.548 1.00 85.19 204 GLU A C 1
ATOM 1608 O O . GLU A 1 204 ? -21.148 10.112 16.216 1.00 85.19 204 GLU A O 1
ATOM 1613 N N . GLU A 1 205 ? -23.132 11.102 15.908 1.00 83.50 205 GLU A N 1
ATOM 1614 C CA . GLU A 1 205 ? -23.692 10.647 17.190 1.00 83.50 205 GLU A CA 1
ATOM 1615 C C . GLU A 1 205 ? -23.799 9.122 17.267 1.00 83.50 205 GLU A C 1
ATOM 1617 O O . GLU A 1 205 ? -23.557 8.497 18.302 1.00 83.50 205 GLU A O 1
ATOM 1622 N N . SER A 1 206 ? -24.096 8.498 16.135 1.00 81.25 206 SER A N 1
ATOM 1623 C CA . SER A 1 206 ? -24.200 7.057 16.040 1.00 81.25 206 SER A CA 1
ATOM 1624 C C . SER A 1 206 ? -22.819 6.367 16.118 1.00 81.25 206 SER A C 1
ATOM 1626 O O . SER A 1 206 ? -22.748 5.236 16.593 1.00 81.25 206 SER A O 1
ATOM 1628 N N . VAL A 1 207 ? -21.726 7.034 15.724 1.00 84.00 207 VAL A N 1
ATOM 1629 C CA . VAL A 1 207 ? -20.329 6.599 15.935 1.00 84.00 207 VAL A CA 1
ATOM 1630 C C . VAL A 1 207 ? -19.897 6.822 17.386 1.00 84.00 207 VAL A C 1
ATOM 1632 O O . VAL A 1 207 ? -19.299 5.932 17.985 1.00 84.00 207 VAL A O 1
ATOM 1635 N N . LYS A 1 208 ? -20.234 7.974 17.981 1.00 83.75 208 LYS A N 1
ATOM 1636 C CA . LYS A 1 208 ? -19.957 8.280 19.399 1.00 83.75 208 LYS A CA 1
ATOM 1637 C C . LYS A 1 208 ? -20.552 7.258 20.361 1.00 83.75 208 LYS A C 1
ATOM 1639 O O . LYS A 1 208 ? -19.924 6.939 21.359 1.00 83.75 208 LYS A O 1
ATOM 1644 N N . SER A 1 209 ? -21.760 6.792 20.062 1.00 80.06 209 SER A N 1
ATOM 1645 C CA . SER A 1 209 ? -22.479 5.808 20.877 1.00 80.06 209 SER A CA 1
ATOM 1646 C C . SER A 1 209 ? -22.009 4.371 20.655 1.00 80.06 209 SER A C 1
ATOM 1648 O O . SER A 1 209 ? -22.191 3.542 21.538 1.00 80.06 209 SER A O 1
ATOM 1650 N N . HIS A 1 210 ? -21.421 4.063 19.496 1.00 79.44 210 HIS A N 1
ATOM 1651 C CA . HIS A 1 210 ? -20.967 2.711 19.164 1.00 79.44 210 HIS A CA 1
ATOM 1652 C C . HIS A 1 210 ? -19.528 2.428 19.621 1.00 79.44 210 HIS A C 1
ATOM 1654 O O . HIS A 1 210 ? -19.231 1.308 20.019 1.00 79.44 210 HIS A O 1
ATOM 1660 N N . PHE A 1 211 ? -18.640 3.427 19.576 1.00 81.88 211 PHE A N 1
ATOM 1661 C CA . PHE A 1 211 ? -17.234 3.274 19.957 1.00 81.88 211 PHE A CA 1
ATOM 1662 C C . PHE A 1 211 ? -16.945 3.979 21.286 1.00 81.88 211 PHE A C 1
ATOM 1664 O O . PHE A 1 211 ? -16.936 5.212 21.340 1.00 81.88 211 PHE A O 1
ATOM 1671 N N . GLU A 1 212 ? -16.660 3.196 22.332 1.00 79.88 212 GLU A N 1
ATOM 1672 C CA . GLU A 1 212 ? -16.323 3.703 23.673 1.00 79.88 212 GLU A CA 1
ATOM 1673 C C . GLU A 1 212 ? -15.040 4.552 23.654 1.00 79.88 212 GLU A C 1
ATOM 1675 O O . GLU A 1 212 ? -15.002 5.644 24.224 1.00 79.88 212 GLU A O 1
ATOM 1680 N N . LEU A 1 213 ? -14.018 4.096 22.919 1.00 82.00 213 LEU A N 1
ATOM 1681 C CA . LEU A 1 213 ? -12.752 4.801 22.739 1.00 82.00 213 LEU A CA 1
ATOM 1682 C C . LEU A 1 213 ? -12.608 5.306 21.299 1.00 82.00 213 LEU A C 1
ATOM 1684 O O . LEU A 1 213 ? -12.711 4.550 20.334 1.00 82.00 213 LEU A O 1
ATOM 1688 N N . ARG A 1 214 ? -12.338 6.607 21.145 1.00 86.81 214 ARG A N 1
ATOM 1689 C CA . ARG A 1 214 ? -12.127 7.256 19.842 1.00 86.81 214 ARG A CA 1
ATOM 1690 C C . ARG A 1 214 ? -10.895 8.144 19.895 1.00 86.81 214 ARG A C 1
ATOM 1692 O O . ARG A 1 214 ? -10.840 9.096 20.666 1.00 86.81 214 ARG A O 1
ATOM 1699 N N . ILE A 1 215 ? -9.932 7.857 19.028 1.00 88.31 215 ILE A N 1
ATOM 1700 C CA . ILE A 1 215 ? -8.615 8.495 19.031 1.00 88.31 215 ILE A CA 1
ATOM 1701 C C . ILE A 1 215 ? -8.431 9.252 17.711 1.00 88.31 215 ILE A C 1
ATOM 1703 O O . ILE A 1 215 ? -8.678 8.700 16.638 1.00 88.31 215 ILE A O 1
ATOM 1707 N N . TRP A 1 216 ? -7.995 10.514 17.772 1.00 87.81 216 TRP A N 1
ATOM 1708 C CA . TRP A 1 216 ? -7.685 11.319 16.585 1.00 87.81 216 TRP A CA 1
ATOM 1709 C C . TRP A 1 216 ? -6.222 11.751 16.607 1.00 87.81 216 TRP A C 1
ATOM 1711 O O . TRP A 1 216 ? -5.822 12.554 17.449 1.00 87.81 216 TRP A O 1
ATOM 1721 N N . VAL A 1 217 ? -5.425 11.266 15.651 1.00 86.50 217 VAL A N 1
ATOM 1722 C CA . VAL A 1 217 ? -3.995 11.593 15.570 1.00 86.50 217 VAL A CA 1
ATOM 1723 C C . VAL A 1 217 ? -3.609 12.055 14.172 1.00 86.50 217 VAL A C 1
ATOM 1725 O O . VAL A 1 217 ? -3.944 11.428 13.170 1.00 86.50 217 VAL A O 1
ATOM 1728 N N . CYS A 1 218 ? -2.871 13.164 14.114 1.00 80.44 218 CYS A N 1
A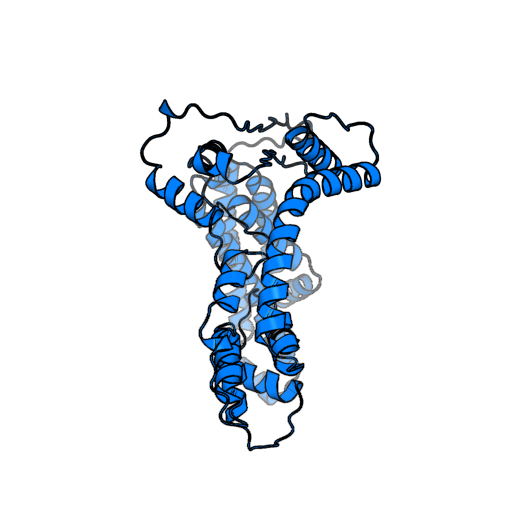TOM 1729 C CA . CYS A 1 218 ? -2.274 13.675 12.889 1.00 80.44 218 CYS A CA 1
ATOM 1730 C C . CYS A 1 218 ? -0.822 13.192 12.782 1.00 80.44 218 CYS A C 1
ATOM 1732 O O . CYS A 1 218 ? 0.001 13.496 13.649 1.00 80.44 218 CYS A O 1
ATOM 1734 N N . VAL A 1 219 ? -0.516 12.456 11.713 1.00 79.81 219 VAL A N 1
ATOM 1735 C CA . VAL A 1 219 ? 0.837 11.976 11.408 1.00 79.81 219 VAL A CA 1
ATOM 1736 C C . VAL A 1 219 ? 1.522 12.978 10.479 1.00 79.81 219 VAL A C 1
ATOM 1738 O O . VAL A 1 219 ? 0.958 13.370 9.457 1.00 79.81 219 VAL A O 1
ATOM 1741 N N . THR A 1 220 ? 2.709 13.430 10.873 1.00 72.25 220 THR A N 1
ATOM 1742 C CA . THR A 1 220 ? 3.560 14.365 10.124 1.00 72.25 220 THR A CA 1
ATOM 1743 C C . THR A 1 220 ? 4.412 13.632 9.085 1.00 72.25 220 THR A C 1
ATOM 1745 O O . THR A 1 220 ? 4.536 12.412 9.142 1.00 72.25 220 THR A O 1
ATOM 1748 N N . GLU A 1 221 ? 4.990 14.369 8.127 1.00 65.75 221 GLU A N 1
ATOM 1749 C CA . GLU A 1 221 ? 5.932 13.795 7.146 1.00 65.75 221 GLU A CA 1
ATOM 1750 C C . GLU A 1 221 ? 7.192 13.247 7.836 1.00 65.75 221 GLU A C 1
ATOM 1752 O O . GLU A 1 221 ? 7.657 12.164 7.484 1.00 65.75 221 GLU A O 1
ATOM 1757 N N . ASP A 1 222 ? 7.662 13.920 8.890 1.00 66.00 222 ASP A N 1
ATOM 1758 C CA . ASP A 1 222 ? 8.681 13.396 9.799 1.00 66.00 222 ASP A CA 1
ATOM 1759 C C . ASP A 1 222 ? 8.025 12.398 10.763 1.00 66.00 222 ASP A C 1
ATOM 1761 O O . ASP A 1 222 ? 7.444 12.765 11.792 1.00 66.00 222 ASP A O 1
ATOM 1765 N N . PHE A 1 223 ? 8.022 11.127 10.366 1.00 72.88 223 PHE A N 1
ATOM 1766 C CA . PHE A 1 223 ? 7.424 10.032 11.121 1.00 72.88 223 PHE A CA 1
ATOM 1767 C C . PHE A 1 223 ? 8.367 9.551 12.232 1.00 72.88 223 PHE A C 1
ATOM 1769 O O . PHE A 1 223 ? 9.395 8.934 11.963 1.00 72.88 223 PHE A O 1
ATOM 1776 N N . ASP A 1 224 ? 7.973 9.771 13.487 1.00 78.38 224 ASP A N 1
ATOM 1777 C CA . ASP A 1 224 ? 8.616 9.187 14.668 1.00 78.38 224 ASP A CA 1
ATOM 1778 C C . ASP A 1 224 ? 7.608 8.317 15.430 1.00 78.38 224 ASP A C 1
ATOM 1780 O O . ASP A 1 224 ? 6.572 8.784 15.914 1.00 78.38 224 ASP A O 1
ATOM 1784 N N . THR A 1 225 ? 7.929 7.028 15.552 1.00 81.00 225 THR A N 1
ATOM 1785 C CA . THR A 1 225 ? 7.109 6.035 16.251 1.00 81.00 225 THR A CA 1
ATOM 1786 C C . THR A 1 225 ? 6.890 6.386 17.724 1.00 81.00 225 THR A C 1
ATOM 1788 O O . THR A 1 225 ? 5.785 6.189 18.228 1.00 81.00 225 THR A O 1
ATOM 1791 N N . LYS A 1 226 ? 7.899 6.932 18.420 1.00 80.69 226 LYS A N 1
ATOM 1792 C CA . LYS A 1 226 ? 7.777 7.319 19.835 1.00 80.69 226 LYS A CA 1
ATOM 1793 C C . LYS A 1 226 ? 6.797 8.481 19.983 1.00 80.69 226 LYS A C 1
ATOM 1795 O O . LYS A 1 226 ? 5.882 8.418 20.801 1.00 80.69 226 LYS A O 1
ATOM 1800 N N . GLN A 1 227 ? 6.945 9.511 19.152 1.00 81.81 227 GLN A N 1
ATOM 1801 C CA . GLN A 1 227 ? 6.042 10.667 19.147 1.00 81.81 227 GLN A CA 1
ATOM 1802 C C . GLN A 1 227 ? 4.611 10.277 18.776 1.00 81.81 227 GLN A C 1
ATOM 1804 O O . GLN A 1 227 ? 3.655 10.809 19.341 1.00 81.81 227 GLN A O 1
ATOM 1809 N N . LEU A 1 228 ? 4.446 9.325 17.856 1.00 86.38 228 LEU A N 1
ATOM 1810 C CA . LEU A 1 228 ? 3.135 8.804 17.494 1.00 86.38 228 LEU A CA 1
ATOM 1811 C C . LEU A 1 228 ? 2.467 8.078 18.670 1.00 86.38 228 LEU A C 1
ATOM 1813 O O . LEU A 1 228 ? 1.315 8.376 18.974 1.00 86.38 228 LEU A O 1
ATOM 1817 N N . MET A 1 229 ? 3.185 7.183 19.356 1.00 83.00 229 MET A N 1
ATOM 1818 C CA . MET A 1 229 ? 2.669 6.482 20.541 1.00 83.00 229 MET A CA 1
ATOM 1819 C C . MET A 1 229 ? 2.232 7.469 21.629 1.00 83.00 229 MET A C 1
ATOM 1821 O O . MET A 1 229 ? 1.124 7.356 22.147 1.00 83.00 229 MET A O 1
ATOM 1825 N N . ILE A 1 230 ? 3.049 8.493 21.900 1.00 84.31 230 ILE A N 1
ATOM 1826 C CA . ILE A 1 230 ? 2.716 9.555 22.858 1.00 84.31 230 ILE A CA 1
ATOM 1827 C C . ILE A 1 230 ? 1.436 10.294 22.441 1.00 84.31 230 ILE A C 1
ATOM 1829 O O . ILE A 1 230 ? 0.551 10.508 23.267 1.00 84.31 230 ILE A O 1
ATOM 1833 N N . LYS A 1 231 ? 1.301 10.664 21.158 1.00 84.69 231 LYS A N 1
ATOM 1834 C CA . LYS A 1 231 ? 0.102 11.344 20.636 1.00 84.69 231 LYS A CA 1
ATOM 1835 C C . LYS A 1 231 ? -1.157 10.475 20.744 1.00 84.69 231 LYS A C 1
ATOM 1837 O O . LYS A 1 231 ? -2.218 11.007 21.064 1.00 84.69 231 LYS A O 1
ATOM 1842 N N . ILE A 1 232 ? -1.045 9.167 20.501 1.00 87.19 232 ILE A N 1
ATOM 1843 C CA . ILE A 1 232 ? -2.153 8.208 20.631 1.00 87.19 232 ILE A CA 1
ATOM 1844 C C . ILE A 1 232 ? -2.588 8.096 22.093 1.00 87.19 232 ILE A C 1
ATOM 1846 O O . ILE A 1 232 ? -3.760 8.323 22.383 1.00 87.19 232 ILE A O 1
ATOM 1850 N N . ILE A 1 233 ? -1.653 7.830 23.012 1.00 85.25 233 ILE A N 1
ATOM 1851 C CA . ILE A 1 233 ? -1.937 7.709 24.452 1.00 85.25 233 ILE A CA 1
ATOM 1852 C C . ILE A 1 233 ? -2.556 9.004 24.974 1.00 85.25 233 ILE A C 1
ATOM 1854 O O . ILE A 1 233 ? -3.607 8.977 25.606 1.00 85.25 233 ILE A O 1
ATOM 1858 N N . LYS A 1 234 ? -1.979 10.156 24.623 1.00 85.62 234 LYS A N 1
ATOM 1859 C CA . LYS A 1 234 ? -2.521 11.464 25.001 1.00 85.62 234 LYS A CA 1
ATOM 1860 C C . LYS A 1 234 ? -3.944 11.681 24.489 1.00 85.62 234 LYS A C 1
ATOM 1862 O O . LYS A 1 234 ? -4.756 12.263 25.199 1.00 85.62 234 LYS A O 1
ATOM 1867 N N . SER A 1 235 ? -4.259 11.233 23.274 1.00 83.44 235 SER A N 1
ATOM 1868 C CA . SER A 1 235 ? -5.619 11.327 22.731 1.00 83.44 235 SER A CA 1
ATOM 1869 C C . SER A 1 235 ? -6.583 10.307 23.346 1.00 83.44 235 SER A C 1
ATOM 1871 O O . SER A 1 235 ? -7.783 10.564 23.310 1.00 83.44 235 SER A O 1
ATOM 1873 N N . ALA A 1 236 ? -6.097 9.176 23.859 1.00 82.69 236 ALA A N 1
ATOM 1874 C CA . ALA A 1 236 ? -6.914 8.128 24.467 1.00 82.69 236 ALA A CA 1
ATOM 1875 C C . ALA A 1 236 ? -7.223 8.409 25.946 1.00 82.69 236 ALA A C 1
ATOM 1877 O O . ALA A 1 236 ? -8.377 8.338 26.354 1.00 82.69 236 ALA A O 1
ATOM 1878 N N . THR A 1 237 ? -6.206 8.766 26.737 1.00 79.88 237 THR A N 1
ATOM 1879 C CA . THR A 1 237 ? -6.300 8.898 28.204 1.00 79.88 237 THR A CA 1
ATOM 1880 C C . THR A 1 237 ? -6.174 10.333 28.707 1.00 79.88 237 THR A C 1
ATOM 1882 O O . THR A 1 237 ? -6.463 10.610 29.867 1.00 79.88 237 THR A O 1
ATOM 1885 N N . GLY A 1 238 ? -5.699 11.262 27.871 1.00 76.38 238 GLY A N 1
ATOM 1886 C CA . GLY A 1 238 ? -5.347 12.620 28.299 1.00 76.38 238 GLY A CA 1
ATOM 1887 C C . GLY A 1 238 ? -4.012 12.721 29.052 1.00 76.38 238 GLY A C 1
ATOM 1888 O O . GLY A 1 238 ? -3.608 13.827 29.413 1.00 76.38 238 GLY A O 1
ATOM 1889 N N . MET A 1 239 ? -3.299 11.609 29.272 1.00 77.12 239 MET A N 1
ATOM 1890 C CA . MET A 1 239 ? -2.014 11.597 29.979 1.00 77.12 239 MET A CA 1
ATOM 1891 C C . MET A 1 239 ? -0.861 12.047 29.070 1.00 77.12 239 MET A C 1
ATOM 1893 O O . MET A 1 239 ? -0.739 11.608 27.926 1.00 77.12 239 MET A O 1
ATOM 1897 N N . ASN A 1 240 ? 0.035 12.894 29.588 1.00 75.19 240 ASN A N 1
ATOM 1898 C CA . ASN A 1 240 ? 1.307 13.195 28.925 1.00 75.19 240 ASN A CA 1
ATOM 1899 C C . ASN A 1 240 ? 2.357 12.160 29.359 1.00 75.19 240 ASN A C 1
ATOM 1901 O O . ASN A 1 240 ? 2.635 12.027 30.545 1.00 75.19 240 ASN A O 1
ATOM 1905 N N . CYS A 1 241 ? 2.956 11.459 28.397 1.00 73.75 241 CYS A N 1
ATOM 1906 C CA . CYS A 1 241 ? 3.912 10.366 28.620 1.00 73.75 241 CYS A CA 1
ATOM 1907 C C . CYS A 1 241 ? 5.278 10.623 27.953 1.00 73.75 241 CYS A C 1
ATOM 1909 O O . CYS A 1 241 ? 5.958 9.696 27.519 1.00 73.75 241 CYS A O 1
ATOM 1911 N N . ASN A 1 242 ? 5.684 11.895 27.862 1.00 75.75 242 ASN A N 1
ATOM 1912 C CA . ASN A 1 242 ? 6.888 12.320 27.133 1.00 75.75 242 ASN A CA 1
ATOM 1913 C C . ASN A 1 242 ? 8.182 11.678 27.664 1.00 75.75 242 ASN A C 1
ATOM 1915 O O . ASN A 1 242 ? 9.097 11.400 26.884 1.00 75.75 242 ASN A O 1
ATOM 1919 N N . ASP A 1 243 ? 8.222 11.410 28.969 1.00 75.19 243 ASP A N 1
ATOM 1920 C CA . ASP A 1 243 ? 9.411 10.930 29.676 1.00 75.19 243 ASP A CA 1
ATOM 1921 C C . ASP A 1 243 ? 9.521 9.397 29.702 1.00 75.19 243 ASP A C 1
ATOM 1923 O O . ASP A 1 243 ? 10.553 8.863 30.104 1.00 75.19 243 ASP A O 1
ATOM 1927 N N . MET A 1 244 ? 8.492 8.679 29.236 1.00 77.31 244 MET A N 1
ATOM 1928 C CA . MET A 1 244 ? 8.474 7.217 29.261 1.00 77.31 244 MET A CA 1
ATOM 1929 C C . MET A 1 244 ? 9.369 6.608 28.177 1.00 77.31 244 MET A C 1
ATOM 1931 O O . MET A 1 244 ? 9.581 7.169 27.085 1.00 77.31 244 MET A O 1
ATOM 1935 N N . ASN A 1 245 ? 9.902 5.426 28.479 1.00 82.06 245 ASN A N 1
ATOM 1936 C CA . ASN A 1 245 ? 10.651 4.632 27.516 1.00 82.06 245 ASN A CA 1
ATOM 1937 C C . ASN A 1 245 ? 9.696 3.924 26.527 1.00 82.06 245 ASN A C 1
ATOM 1939 O O . ASN A 1 245 ? 8.472 3.936 26.668 1.00 82.06 245 ASN A O 1
ATOM 1943 N N . LYS A 1 246 ? 10.249 3.332 25.464 1.00 78.88 246 LYS A N 1
ATOM 1944 C CA . LYS A 1 246 ? 9.439 2.721 24.396 1.00 78.88 246 LYS A CA 1
ATOM 1945 C C . LYS A 1 246 ? 8.633 1.504 24.879 1.00 78.88 246 LYS A C 1
ATOM 1947 O O . LYS A 1 246 ? 7.559 1.245 24.347 1.00 78.88 246 LYS A O 1
ATOM 1952 N N . GLU A 1 247 ? 9.140 0.776 25.867 1.00 78.94 247 GLU A N 1
ATOM 1953 C CA . GLU A 1 247 ? 8.521 -0.439 26.412 1.00 78.94 247 GLU A CA 1
ATOM 1954 C C . GLU A 1 247 ? 7.336 -0.093 27.325 1.00 78.94 247 GLU A C 1
ATOM 1956 O O . GLU A 1 247 ? 6.260 -0.675 27.198 1.00 78.94 247 GLU A O 1
ATOM 1961 N N . GLU A 1 248 ? 7.493 0.927 28.166 1.00 80.12 248 GLU A N 1
ATOM 1962 C CA . GLU A 1 248 ? 6.438 1.513 28.997 1.00 80.12 248 GLU A CA 1
ATOM 1963 C C . GLU A 1 248 ? 5.311 2.090 28.138 1.00 80.12 248 GLU A C 1
ATOM 1965 O O . GLU A 1 248 ? 4.139 1.815 28.391 1.00 80.12 248 GLU A O 1
ATOM 1970 N N . LEU A 1 249 ? 5.655 2.830 27.075 1.00 83.69 249 LEU A N 1
ATOM 1971 C CA . LEU A 1 249 ? 4.680 3.344 26.109 1.00 83.69 249 LEU A CA 1
ATOM 1972 C C . LEU A 1 249 ? 3.889 2.214 25.446 1.00 83.69 249 LEU A C 1
ATOM 1974 O O . LEU A 1 249 ? 2.677 2.328 25.283 1.00 83.69 249 LEU A O 1
ATOM 1978 N N . HIS A 1 250 ? 4.557 1.120 25.078 1.00 81.88 250 HIS A N 1
ATOM 1979 C CA . HIS A 1 250 ? 3.902 -0.024 24.453 1.00 81.88 250 HIS A CA 1
ATOM 1980 C C . HIS A 1 250 ? 2.931 -0.720 25.409 1.00 81.88 250 HIS A C 1
ATOM 1982 O O . HIS A 1 250 ? 1.819 -1.058 25.012 1.00 81.88 250 HIS A O 1
ATOM 1988 N N . LYS A 1 251 ? 3.335 -0.904 26.670 1.00 82.56 251 LYS A N 1
ATOM 1989 C CA . LYS A 1 251 ? 2.491 -1.520 27.694 1.00 82.56 251 LYS A CA 1
ATOM 1990 C C . LYS A 1 251 ? 1.246 -0.679 27.970 1.00 82.56 251 LYS A C 1
ATOM 1992 O O . LYS A 1 251 ? 0.139 -1.190 27.875 1.00 82.56 251 LYS A O 1
ATOM 1997 N N . VAL A 1 252 ? 1.422 0.623 28.203 1.00 81.81 252 VAL A N 1
ATOM 1998 C CA . VAL A 1 252 ? 0.297 1.541 28.434 1.00 81.81 252 VAL A CA 1
ATOM 1999 C C . VAL A 1 252 ? -0.634 1.582 27.228 1.00 81.81 252 VAL A C 1
ATOM 2001 O O . VAL A 1 252 ? -1.847 1.565 27.397 1.00 81.81 252 VAL A O 1
ATOM 2004 N N . LEU A 1 253 ? -0.092 1.591 26.008 1.00 82.12 253 LEU A N 1
ATOM 2005 C CA . LEU A 1 253 ? -0.905 1.543 24.796 1.00 82.12 253 LEU A CA 1
ATOM 2006 C C . LEU A 1 253 ? -1.731 0.251 24.706 1.00 82.12 253 LEU A C 1
ATOM 2008 O O . LEU A 1 253 ? -2.898 0.322 24.336 1.00 82.12 253 LEU A O 1
ATOM 2012 N N . GLN A 1 254 ? -1.153 -0.906 25.041 1.00 81.19 254 GLN A N 1
ATOM 2013 C CA . GLN A 1 254 ? -1.884 -2.176 25.066 1.00 81.19 254 GLN A CA 1
ATOM 2014 C C . GLN A 1 254 ? -2.992 -2.171 26.118 1.00 81.19 254 GLN A C 1
ATOM 2016 O O . GLN A 1 254 ? -4.124 -2.513 25.793 1.00 81.19 254 GLN A O 1
ATOM 2021 N N . ASP A 1 255 ? -2.695 -1.726 27.336 1.00 80.00 255 ASP A N 1
ATOM 2022 C CA . ASP A 1 255 ? -3.680 -1.657 28.418 1.00 80.00 255 ASP A CA 1
ATOM 2023 C C . ASP A 1 255 ? -4.859 -0.742 28.023 1.00 80.00 255 ASP A C 1
ATOM 2025 O O . ASP A 1 255 ? -6.020 -1.133 28.138 1.00 80.00 255 ASP A O 1
ATOM 2029 N N . CYS A 1 256 ? -4.571 0.417 27.416 1.00 75.62 256 CYS A N 1
ATOM 2030 C CA . CYS A 1 256 ? -5.588 1.360 26.928 1.00 75.62 256 CYS A CA 1
ATOM 2031 C C . CYS A 1 256 ? -6.494 0.786 25.827 1.00 75.62 256 CYS A C 1
ATOM 2033 O O . CYS A 1 256 ? -7.634 1.223 25.681 1.00 75.62 256 CYS A O 1
ATOM 2035 N N . LEU A 1 257 ? -5.981 -0.130 25.002 1.00 73.62 257 LEU A N 1
ATOM 2036 C CA . LEU A 1 257 ? -6.749 -0.754 23.922 1.00 73.62 257 LEU A CA 1
ATOM 2037 C C . LEU A 1 257 ? -7.549 -1.970 24.418 1.00 73.62 257 LEU A C 1
ATOM 2039 O O . LEU A 1 257 ? -8.622 -2.241 23.884 1.00 73.62 257 LEU A O 1
ATOM 2043 N N . ASN A 1 258 ? -7.061 -2.662 25.452 1.00 65.62 258 ASN A N 1
ATOM 2044 C CA . ASN A 1 258 ? -7.648 -3.898 25.972 1.00 65.62 258 ASN A CA 1
ATOM 2045 C C . ASN A 1 258 ? -8.782 -3.675 26.991 1.00 65.62 258 ASN A C 1
ATOM 2047 O O . ASN A 1 258 ? -9.663 -4.527 27.092 1.00 65.62 258 ASN A O 1
ATOM 2051 N N . GLU A 1 259 ? -8.828 -2.545 27.711 1.00 55.81 259 GLU A N 1
ATOM 2052 C CA . GLU A 1 259 ? -9.932 -2.226 28.646 1.00 55.81 259 GLU A CA 1
ATOM 2053 C C . GLU A 1 259 ? -11.323 -2.193 27.964 1.00 55.81 259 GLU A C 1
ATOM 2055 O O . GLU A 1 259 ? -12.346 -2.385 28.621 1.00 55.81 259 GLU A O 1
ATOM 2060 N N . GLY A 1 260 ? -11.381 -2.021 26.636 1.00 49.94 260 GLY A N 1
ATOM 2061 C CA . GLY A 1 260 ? -12.614 -2.130 25.845 1.00 49.94 260 GLY A CA 1
ATOM 2062 C C . GLY A 1 260 ? -13.033 -3.565 25.470 1.00 49.94 260 GLY A C 1
ATOM 2063 O O . GLY A 1 260 ? -14.182 -3.777 25.082 1.00 49.94 260 GLY A O 1
ATOM 2064 N N . GLU A 1 261 ? -12.146 -4.564 25.580 1.00 48.50 261 GLU A N 1
ATOM 2065 C CA . GLU A 1 261 ? -12.406 -5.949 25.142 1.00 48.50 261 GLU A CA 1
ATOM 2066 C C . GLU A 1 261 ? -13.079 -6.830 26.222 1.00 48.50 261 GLU A C 1
ATOM 2068 O O . GLU A 1 261 ? -13.779 -7.791 25.887 1.00 48.50 261 GLU A O 1
ATOM 2073 N N . GLU A 1 262 ? -12.942 -6.504 27.516 1.00 46.34 262 GLU A N 1
ATOM 2074 C CA . GLU A 1 262 ? -13.387 -7.374 28.626 1.00 46.34 262 GLU A CA 1
ATOM 2075 C C . GLU A 1 262 ? -14.904 -7.647 28.651 1.00 46.34 262 GLU A C 1
ATOM 2077 O O . GLU A 1 262 ? -15.331 -8.747 29.004 1.00 46.34 262 GLU A O 1
ATOM 2082 N N . LYS A 1 263 ? -15.752 -6.709 28.207 1.00 48.53 263 LYS A N 1
ATOM 2083 C CA . LYS A 1 263 ? -17.219 -6.903 28.213 1.00 48.53 263 LYS A CA 1
ATOM 2084 C C . LYS A 1 263 ? -17.741 -7.749 27.047 1.00 48.53 263 LYS A C 1
ATOM 2086 O O . LYS A 1 263 ? -18.808 -8.351 27.165 1.00 48.53 263 LYS A O 1
ATOM 2091 N N . GLN A 1 264 ? -17.020 -7.819 25.924 1.00 49.41 264 GLN A N 1
ATOM 2092 C CA . GLN A 1 264 ? -17.414 -8.669 24.790 1.00 49.41 264 GLN A CA 1
ATOM 2093 C C . GLN A 1 264 ? -17.114 -10.148 25.063 1.00 49.41 264 GLN A C 1
ATOM 2095 O O . GLN A 1 264 ? -17.866 -11.029 24.632 1.00 49.41 264 GLN A O 1
ATOM 2100 N N . HIS A 1 265 ? -16.061 -10.426 25.835 1.00 54.59 265 HIS A N 1
ATOM 2101 C CA . HIS A 1 265 ? -15.644 -11.787 26.146 1.00 54.59 265 HIS A CA 1
ATOM 2102 C C . HIS A 1 265 ? -16.686 -12.545 26.997 1.00 54.59 265 HIS A C 1
ATOM 2104 O O . HIS A 1 265 ? -16.909 -13.736 26.773 1.00 54.59 265 HIS A O 1
ATOM 2110 N N . ASP A 1 266 ? -17.394 -11.862 27.902 1.00 56.59 266 ASP A N 1
ATOM 2111 C CA . ASP A 1 266 ? -18.405 -12.468 28.786 1.00 56.59 266 ASP A CA 1
ATOM 2112 C C . ASP A 1 266 ? -19.676 -12.934 28.047 1.00 56.59 266 ASP A C 1
ATOM 2114 O O . ASP A 1 266 ? -20.261 -13.973 28.371 1.00 56.59 266 ASP A O 1
ATOM 2118 N N . ASN A 1 267 ? -20.104 -12.207 27.010 1.00 64.25 267 ASN A N 1
ATOM 2119 C CA . ASN A 1 267 ? -21.271 -12.585 26.203 1.00 64.25 267 ASN A CA 1
ATOM 2120 C C . ASN A 1 267 ? -20.948 -13.721 25.222 1.00 64.25 267 ASN A C 1
ATOM 2122 O O . ASN A 1 267 ? -21.754 -14.639 25.046 1.00 64.25 267 ASN A O 1
ATOM 2126 N N . LEU A 1 268 ? -19.749 -13.710 24.631 1.00 66.12 268 LEU A N 1
ATOM 2127 C CA . LEU A 1 268 ? -19.290 -14.766 23.724 1.00 66.12 268 LEU A CA 1
ATOM 2128 C C . LEU A 1 268 ? -19.089 -16.103 24.446 1.00 66.12 268 LEU A C 1
ATOM 2130 O O . LEU A 1 268 ? -19.409 -17.155 23.890 1.00 66.12 268 LEU A O 1
ATOM 2134 N N . VAL A 1 269 ? -18.637 -16.082 25.704 1.00 70.62 269 VAL A N 1
ATOM 2135 C CA . VAL A 1 269 ? -18.502 -17.294 26.531 1.00 70.62 269 VAL A CA 1
ATOM 2136 C C . VAL A 1 269 ? -19.857 -17.980 26.743 1.00 70.62 269 VAL A C 1
ATOM 2138 O O . VAL A 1 269 ? -19.956 -19.195 26.569 1.00 70.62 269 VAL A O 1
ATOM 2141 N N . LYS A 1 270 ? -20.929 -17.221 26.995 1.00 75.31 270 LYS A N 1
ATOM 2142 C CA . LYS A 1 270 ? -22.287 -17.782 27.134 1.00 75.31 270 LYS A CA 1
ATOM 2143 C C . LYS A 1 270 ? -22.802 -18.402 25.832 1.00 75.31 270 LYS A C 1
ATOM 2145 O O . LYS A 1 270 ? -23.444 -19.451 25.845 1.00 75.31 270 LYS A O 1
ATOM 2150 N N . ILE A 1 271 ? -22.517 -17.780 24.686 1.00 73.69 271 ILE A N 1
ATOM 2151 C CA . ILE A 1 271 ? -22.941 -18.305 23.379 1.00 73.69 271 ILE A CA 1
ATOM 2152 C C . ILE A 1 271 ? -22.143 -19.564 23.013 1.00 73.69 271 ILE A C 1
ATOM 2154 O O . ILE A 1 271 ? -22.731 -20.549 22.558 1.00 73.69 271 ILE A O 1
ATOM 2158 N N . ARG A 1 272 ? -20.833 -19.573 23.290 1.00 73.62 272 ARG A N 1
ATOM 2159 C CA . ARG A 1 272 ? -19.949 -20.741 23.160 1.00 73.62 272 ARG A CA 1
ATOM 2160 C C . ARG A 1 272 ? -20.503 -21.953 23.904 1.00 73.62 272 ARG A C 1
ATOM 2162 O O . ARG A 1 272 ? -20.551 -23.041 23.333 1.00 73.62 272 ARG A O 1
ATOM 2169 N N . GLU A 1 273 ? -20.927 -21.785 25.154 1.00 77.25 273 GLU A N 1
ATOM 2170 C CA . GLU A 1 273 ? -21.508 -22.874 25.949 1.00 77.25 273 GLU A CA 1
ATOM 2171 C C . GLU A 1 273 ? -22.779 -23.442 25.300 1.00 77.25 273 GLU A C 1
ATOM 2173 O O . GLU A 1 273 ? -22.935 -24.663 25.206 1.00 77.25 273 GLU A O 1
ATOM 2178 N N . GLY A 1 274 ? -23.637 -22.578 24.748 1.00 74.00 274 GLY A N 1
ATOM 2179 C CA . GLY A 1 274 ? -24.829 -22.992 24.003 1.00 74.00 274 GLY A CA 1
ATOM 2180 C C . GLY A 1 274 ? -24.521 -23.803 22.736 1.00 74.00 274 GLY A C 1
ATOM 2181 O O . GLY A 1 274 ? -25.225 -24.769 22.437 1.00 74.00 274 GLY A O 1
ATOM 2182 N N . ILE A 1 275 ? -23.453 -23.461 22.007 1.00 73.56 275 ILE A N 1
ATOM 2183 C CA . ILE A 1 275 ? -23.005 -24.203 20.814 1.00 73.56 275 ILE A CA 1
ATOM 2184 C C . ILE A 1 275 ? -22.453 -25.580 21.206 1.00 73.56 275 ILE A C 1
ATOM 2186 O O . ILE A 1 275 ? -22.800 -26.588 20.588 1.00 73.56 275 ILE A O 1
ATOM 2190 N N . VAL A 1 276 ? -21.646 -25.650 22.269 1.00 74.62 276 VAL A N 1
ATOM 2191 C CA . VAL A 1 276 ? -21.076 -26.916 22.763 1.00 74.62 276 VAL A CA 1
ATOM 2192 C C . VAL A 1 276 ? -22.176 -27.872 23.232 1.00 74.62 276 VAL A C 1
ATOM 2194 O O . VAL A 1 276 ? -22.149 -29.050 22.870 1.00 74.62 276 VAL A O 1
ATOM 2197 N N . GLN A 1 277 ? -23.183 -27.379 23.963 1.00 73.44 277 GLN A N 1
ATOM 2198 C CA . GLN A 1 277 ? -24.334 -28.195 24.376 1.00 73.44 277 GLN A CA 1
ATOM 2199 C C . GLN A 1 277 ? -25.113 -28.751 23.177 1.00 73.44 277 GLN A C 1
ATOM 2201 O O . GLN A 1 277 ? -25.514 -29.917 23.165 1.00 73.44 277 GLN A O 1
ATOM 2206 N N . LYS A 1 278 ? -25.278 -27.937 22.133 1.00 69.50 278 LYS A N 1
ATOM 2207 C CA . LYS A 1 278 ? -25.963 -28.311 20.892 1.00 69.50 278 LYS A CA 1
ATOM 2208 C C . LYS A 1 278 ? -25.228 -29.397 20.091 1.00 69.50 278 LYS A C 1
ATOM 2210 O O . LYS A 1 278 ? -25.881 -30.182 19.409 1.00 69.50 278 LYS A O 1
ATOM 2215 N N . CYS A 1 279 ? -23.908 -29.522 20.242 1.00 65.88 279 CYS A N 1
ATOM 2216 C CA . CYS A 1 279 ? -23.098 -30.555 19.584 1.00 65.88 279 CYS A CA 1
ATOM 2217 C C . CYS A 1 279 ? -23.202 -31.957 20.219 1.00 65.88 279 CYS A C 1
ATOM 2219 O O . CYS A 1 279 ? -22.603 -32.894 19.691 1.00 65.88 279 CYS A O 1
ATOM 2221 N N . LYS A 1 280 ? -23.909 -32.116 21.353 1.00 69.81 280 LYS A N 1
ATOM 2222 C CA . LYS A 1 280 ? -24.172 -33.405 22.037 1.00 69.81 280 LYS A CA 1
ATOM 2223 C C . LYS A 1 280 ? -22.945 -34.331 22.191 1.00 69.81 280 LYS A C 1
ATOM 2225 O O . LYS A 1 280 ? -23.076 -35.549 22.150 1.00 69.81 280 LYS A O 1
ATOM 2230 N N . GLY A 1 281 ? -21.747 -33.766 22.367 1.00 60.16 281 GLY A N 1
ATOM 2231 C CA . GLY A 1 281 ? -20.509 -34.529 22.585 1.00 60.16 281 GLY A CA 1
ATOM 2232 C C . GLY A 1 281 ? -19.807 -35.055 21.325 1.00 60.16 281 GLY A C 1
ATOM 2233 O O . GLY A 1 281 ? -18.800 -35.751 21.445 1.00 60.16 281 GLY A O 1
ATOM 2234 N N . VAL A 1 282 ? -20.267 -34.709 20.118 1.00 68.75 282 VAL A N 1
ATOM 2235 C CA . VAL A 1 282 ? -19.577 -35.088 18.875 1.00 68.75 282 VAL A CA 1
ATOM 2236 C C . VAL A 1 282 ? -18.324 -34.226 18.698 1.00 68.75 282 VAL A C 1
ATOM 2238 O O . VAL A 1 282 ? -18.395 -33.073 18.271 1.00 68.75 282 VAL A O 1
ATOM 2241 N N . ALA A 1 283 ? -17.157 -34.799 19.005 1.00 61.28 283 ALA A N 1
ATOM 2242 C CA . ALA A 1 283 ? -15.872 -34.094 18.990 1.00 61.28 283 ALA A CA 1
ATOM 2243 C C . ALA A 1 283 ? -15.549 -33.434 17.636 1.00 61.28 283 ALA A C 1
ATOM 2245 O O . ALA A 1 283 ? -14.973 -32.347 17.603 1.00 61.28 283 ALA A O 1
ATOM 2246 N N . LEU A 1 284 ? -15.956 -34.054 16.522 1.00 57.06 284 LEU A N 1
ATOM 2247 C CA . LEU A 1 284 ? -15.735 -33.501 15.185 1.00 57.06 284 LEU A CA 1
ATOM 2248 C C . LEU A 1 284 ? -16.584 -32.247 14.936 1.00 57.06 284 LEU A C 1
ATOM 2250 O O . LEU A 1 284 ? -16.055 -31.258 14.447 1.00 57.06 284 LEU A O 1
ATOM 2254 N N . ALA A 1 285 ? -17.853 -32.237 15.352 1.00 61.38 285 ALA A N 1
ATOM 2255 C CA . ALA A 1 285 ? -18.727 -31.070 15.216 1.00 61.38 285 ALA A CA 1
ATOM 2256 C C . ALA A 1 285 ? -18.214 -29.883 16.045 1.00 61.38 285 ALA A C 1
ATOM 2258 O O . ALA A 1 285 ? -18.149 -28.761 15.547 1.00 61.38 285 ALA A O 1
ATOM 2259 N N . VAL A 1 286 ? -17.758 -30.147 17.276 1.00 66.44 286 VAL A N 1
ATOM 2260 C CA . VAL A 1 286 ? -17.134 -29.127 18.134 1.00 66.44 286 VAL A CA 1
ATOM 2261 C C . VAL A 1 286 ? -15.851 -28.591 17.501 1.00 66.44 286 VAL A C 1
ATOM 2263 O O . VAL A 1 286 ? -15.629 -27.384 17.512 1.00 66.44 286 VAL A O 1
ATOM 2266 N N . LYS A 1 287 ? -15.014 -29.459 16.919 1.00 67.81 287 LYS A N 1
ATOM 2267 C CA . LYS A 1 287 ? -13.764 -29.046 16.268 1.00 67.81 287 LYS A CA 1
ATOM 2268 C C . LYS A 1 287 ? -14.022 -28.212 15.014 1.00 67.81 287 LYS A C 1
ATOM 2270 O O . LYS A 1 287 ? -13.368 -27.191 14.841 1.00 67.81 287 LYS A O 1
ATOM 2275 N N . THR A 1 288 ? -14.979 -28.610 14.179 1.00 63.53 288 THR A N 1
ATOM 2276 C CA . THR A 1 288 ? -15.328 -27.900 12.942 1.00 63.53 288 THR A CA 1
ATOM 2277 C C . THR A 1 288 ? -15.961 -26.541 13.238 1.00 63.53 288 THR A C 1
ATOM 2279 O O . THR A 1 288 ? -15.495 -25.529 12.719 1.00 63.53 288 THR A O 1
ATOM 2282 N N . LEU A 1 289 ? -16.952 -26.480 14.133 1.00 70.19 289 LEU A N 1
ATOM 2283 C CA . LEU A 1 289 ? -17.564 -25.210 14.541 1.00 70.19 289 LEU A CA 1
ATOM 2284 C C . LEU A 1 289 ? -16.573 -24.328 15.305 1.00 70.19 289 LEU A C 1
ATOM 2286 O O . LEU A 1 289 ? -16.505 -23.131 15.060 1.00 70.19 289 LEU A O 1
ATOM 2290 N N . GLY A 1 290 ? -15.747 -24.917 16.171 1.00 66.62 290 GLY A N 1
ATOM 2291 C CA . GLY A 1 290 ? -14.682 -24.206 16.873 1.00 66.62 290 GLY A CA 1
ATOM 2292 C C . GLY A 1 290 ? -13.634 -23.627 15.924 1.00 66.62 290 GLY A C 1
ATOM 2293 O O . GLY A 1 290 ? -13.184 -22.509 16.140 1.00 66.62 290 GLY A O 1
ATOM 2294 N N . SER A 1 291 ? -13.273 -24.342 14.851 1.00 63.56 291 SER A N 1
ATOM 2295 C CA . SER A 1 291 ? -12.380 -23.808 13.817 1.00 63.56 291 SER A CA 1
ATOM 2296 C C . SER A 1 291 ? -13.022 -22.690 13.001 1.00 63.56 291 SER A C 1
ATOM 2298 O O . SER A 1 291 ? -12.335 -21.731 12.673 1.00 63.56 291 SER A O 1
ATOM 2300 N N . LEU A 1 292 ? -14.327 -22.786 12.733 1.00 64.88 292 LEU A N 1
ATOM 2301 C CA . LEU A 1 292 ? -15.088 -21.783 11.990 1.00 64.88 292 LEU A CA 1
ATOM 2302 C C . LEU A 1 292 ? -15.267 -20.492 12.802 1.00 64.88 292 LEU A C 1
ATOM 2304 O O . LEU A 1 292 ? -15.185 -19.403 12.257 1.00 64.88 292 LEU A O 1
ATOM 2308 N N . LEU A 1 293 ? -15.443 -20.619 14.119 1.00 67.56 293 LEU A N 1
ATOM 2309 C CA . LEU A 1 293 ? -15.642 -19.497 15.039 1.00 67.56 293 LEU A CA 1
ATOM 2310 C C . LEU A 1 293 ? -14.334 -18.906 15.584 1.00 67.56 293 LEU A C 1
ATOM 2312 O O . LEU A 1 293 ? -14.360 -17.870 16.241 1.00 67.56 293 LEU A O 1
ATOM 2316 N N . ARG A 1 294 ? -13.181 -19.542 15.331 1.00 62.56 294 ARG A N 1
ATOM 2317 C CA . ARG A 1 294 ? -11.873 -19.115 15.864 1.00 62.56 294 ARG A CA 1
ATOM 2318 C C . ARG A 1 294 ? -11.483 -17.699 15.427 1.00 62.56 294 ARG A C 1
ATOM 2320 O O . ARG A 1 294 ? -10.770 -17.029 16.167 1.00 62.56 294 ARG A O 1
ATOM 2327 N N . SER A 1 295 ? -11.922 -17.275 14.245 1.00 52.94 295 SER A N 1
ATOM 2328 C CA . SER A 1 295 ? -11.629 -15.967 13.643 1.00 52.94 295 SER A CA 1
ATOM 2329 C C . SER A 1 295 ? -12.759 -14.946 13.796 1.00 52.94 295 SER A C 1
ATOM 2331 O O . SER A 1 295 ? -12.624 -13.820 13.336 1.00 52.94 295 SER A O 1
ATOM 2333 N N . THR A 1 296 ? -13.877 -15.312 14.426 1.00 53.25 296 THR A N 1
ATOM 2334 C CA . THR A 1 296 ? -15.044 -14.435 14.551 1.00 53.25 296 THR A CA 1
ATOM 2335 C C . THR A 1 296 ? -15.160 -13.936 15.986 1.00 53.25 296 THR A C 1
ATOM 2337 O O . THR A 1 296 ? -15.316 -14.731 16.909 1.00 53.25 296 THR A O 1
ATOM 2340 N N . ARG A 1 297 ? -15.159 -12.614 16.196 1.00 59.56 297 ARG A N 1
ATOM 2341 C CA . ARG A 1 297 ? -15.432 -11.983 17.509 1.00 59.56 297 ARG A CA 1
ATOM 2342 C C . ARG A 1 297 ? -16.813 -11.318 17.596 1.00 59.56 297 ARG A C 1
ATOM 2344 O O . ARG A 1 297 ? -17.165 -10.729 18.612 1.00 59.56 297 ARG A O 1
ATOM 2351 N N . VAL A 1 298 ? -17.618 -11.419 16.540 1.00 62.84 298 VAL A N 1
ATOM 2352 C CA . VAL A 1 298 ? -18.918 -10.746 16.430 1.00 62.84 298 VAL A CA 1
ATOM 2353 C C . VAL A 1 298 ? -20.017 -11.573 17.094 1.00 62.84 298 VAL A C 1
ATOM 2355 O O . VAL A 1 298 ? -20.346 -12.661 16.630 1.00 62.84 298 VAL A O 1
ATOM 2358 N N . GLN A 1 299 ? -20.647 -11.036 18.145 1.00 67.31 299 GLN A N 1
ATOM 2359 C CA . GLN A 1 299 ? -21.707 -11.729 18.893 1.00 67.31 299 GLN A CA 1
ATOM 2360 C C . GLN A 1 299 ? -22.829 -12.262 17.984 1.00 67.31 299 GLN A C 1
ATOM 2362 O O . GLN A 1 299 ? -23.251 -13.406 18.137 1.00 67.31 299 GLN A O 1
ATOM 2367 N N . HIS A 1 300 ? -23.275 -11.464 17.011 1.00 65.25 300 HIS A N 1
ATOM 2368 C CA . HIS A 1 300 ? -24.367 -11.838 16.115 1.00 65.25 300 HIS A CA 1
ATOM 2369 C C . HIS A 1 300 ? -24.038 -13.059 15.243 1.00 65.25 300 HIS A C 1
ATOM 2371 O O . HIS A 1 300 ? -24.888 -13.922 15.063 1.00 65.25 300 HIS A O 1
ATOM 2377 N N . GLU A 1 301 ? -22.803 -13.197 14.758 1.00 64.69 301 GLU A N 1
ATOM 2378 C CA . GLU A 1 301 ? -22.385 -14.371 13.978 1.00 64.69 301 GLU A CA 1
ATOM 2379 C C . GLU A 1 301 ? -22.364 -15.643 14.834 1.00 64.69 301 GLU A C 1
ATOM 2381 O O . GLU A 1 301 ? -22.797 -16.706 14.386 1.00 64.69 301 GLU A O 1
ATOM 2386 N N . TRP A 1 302 ? -21.948 -15.537 16.100 1.00 73.62 302 TRP A N 1
ATOM 2387 C CA . TRP A 1 302 ? -22.023 -16.652 17.046 1.00 73.62 302 TRP A CA 1
ATOM 2388 C C . TRP A 1 302 ? -23.474 -17.050 17.341 1.00 73.62 302 TRP A C 1
ATOM 2390 O O . TRP A 1 302 ? -23.774 -18.237 17.470 1.00 73.62 302 TRP A O 1
ATOM 2400 N N . GLU A 1 303 ? -24.386 -16.078 17.423 1.00 72.94 303 GLU A N 1
ATOM 2401 C CA . GLU A 1 303 ? -25.824 -16.322 17.576 1.00 72.94 303 GLU A CA 1
ATOM 2402 C C . GLU A 1 303 ? -26.424 -16.959 16.323 1.00 72.94 303 GLU A C 1
ATOM 2404 O O . GLU A 1 303 ? -27.164 -17.930 16.445 1.00 72.94 303 GLU A O 1
ATOM 2409 N N . VAL A 1 304 ? -26.047 -16.506 15.125 1.00 70.75 304 VAL A N 1
ATOM 2410 C CA . VAL A 1 304 ? -26.467 -17.111 13.853 1.00 70.75 304 VAL A CA 1
ATOM 2411 C C . VAL A 1 304 ? -25.980 -18.553 13.756 1.00 70.75 304 VAL A C 1
ATOM 2413 O O . VAL A 1 304 ? -26.771 -19.432 13.433 1.00 70.75 304 VAL A O 1
ATOM 2416 N N . VAL A 1 305 ? -24.724 -18.849 14.101 1.00 69.81 305 VAL A N 1
ATOM 2417 C CA . VAL A 1 305 ? -24.217 -20.232 14.115 1.00 69.81 305 VAL A CA 1
ATOM 2418 C C . VAL A 1 305 ? -24.948 -21.071 15.164 1.00 69.81 305 VAL A C 1
ATOM 2420 O O . VAL A 1 305 ? -25.374 -22.188 14.863 1.00 69.81 305 VAL A O 1
ATOM 2423 N N . ARG A 1 306 ? -25.170 -20.528 16.368 1.00 69.69 306 ARG A N 1
ATOM 2424 C CA . ARG A 1 306 ? -25.948 -21.189 17.425 1.00 69.69 306 ARG A CA 1
ATOM 2425 C C . ARG A 1 306 ? -27.379 -21.484 16.970 1.00 69.69 306 ARG A C 1
ATOM 2427 O O . ARG A 1 306 ? -27.877 -22.571 17.266 1.00 69.69 306 ARG A O 1
ATOM 2434 N N . ASP A 1 307 ? -28.042 -20.543 16.306 1.00 68.88 307 ASP A N 1
ATOM 2435 C CA . ASP A 1 307 ? -29.483 -20.563 16.017 1.00 68.88 307 ASP A CA 1
ATOM 2436 C C . ASP A 1 307 ? -29.821 -21.071 14.607 1.00 68.88 307 ASP A C 1
ATOM 2438 O O . ASP A 1 307 ? -30.980 -21.371 14.320 1.00 68.88 307 ASP A O 1
ATOM 2442 N N . SER A 1 308 ? -28.810 -21.256 13.756 1.00 63.41 308 SER A N 1
ATOM 2443 C CA . SER A 1 308 ? -28.941 -21.884 12.444 1.00 63.41 308 SER A CA 1
ATOM 2444 C C . SER A 1 308 ? -29.463 -23.324 12.537 1.00 63.41 308 SER A C 1
ATOM 2446 O O . SER A 1 308 ? -29.179 -24.078 13.474 1.00 63.41 308 SER A O 1
ATOM 2448 N N . GLU A 1 309 ? -30.188 -23.753 11.499 1.00 51.00 309 GLU A N 1
ATOM 2449 C CA . GLU A 1 309 ? -30.676 -25.134 11.363 1.00 51.00 309 GLU A CA 1
ATOM 2450 C C . GLU A 1 309 ? -29.550 -26.177 11.209 1.00 51.00 309 GLU A C 1
ATOM 2452 O O . GLU A 1 309 ? -29.825 -27.374 11.236 1.00 51.00 309 GLU A O 1
ATOM 2457 N N . LEU A 1 310 ? -28.278 -25.757 11.151 1.00 49.44 310 LEU A N 1
ATOM 2458 C CA . LEU A 1 310 ? -27.097 -26.632 11.194 1.00 49.44 310 LEU A CA 1
ATOM 2459 C C . LEU A 1 310 ? -27.070 -27.512 12.454 1.00 49.44 310 LEU A C 1
ATOM 2461 O O . LEU A 1 310 ? -26.585 -28.640 12.428 1.00 49.44 310 LEU A O 1
ATOM 2465 N N . VAL A 1 311 ? -27.641 -27.015 13.554 1.00 48.53 311 VAL A N 1
ATOM 2466 C CA . VAL A 1 311 ? -27.789 -27.749 14.820 1.00 48.53 311 VAL A CA 1
ATOM 2467 C C . VAL A 1 311 ? -28.995 -28.703 14.809 1.00 48.53 311 VAL A C 1
ATOM 2469 O O . VAL A 1 311 ? -29.075 -29.633 15.612 1.00 48.53 311 VAL A O 1
ATOM 2472 N N . LYS A 1 312 ? -29.937 -28.507 13.881 1.00 45.28 312 LYS A N 1
ATOM 2473 C CA . LYS A 1 312 ? -31.088 -29.389 13.645 1.00 45.28 312 LYS A CA 1
ATOM 2474 C C . LYS A 1 312 ? -30.856 -30.332 12.465 1.00 45.28 312 LYS A C 1
ATOM 2476 O O . LYS A 1 312 ? -31.820 -30.780 11.845 1.00 45.28 312 LYS A O 1
ATOM 2481 N N . LEU A 1 313 ? -29.611 -30.689 12.158 1.00 43.38 313 LEU A N 1
ATOM 2482 C CA . LEU A 1 313 ? -29.386 -31.817 11.268 1.00 43.38 313 LEU A CA 1
ATOM 2483 C C . LEU A 1 313 ? -29.951 -33.064 11.956 1.00 43.38 313 LEU A C 1
ATOM 2485 O O . LEU A 1 313 ? -29.369 -33.598 12.902 1.00 43.38 313 LEU A O 1
ATOM 2489 N N . LYS A 1 314 ? -31.119 -33.516 11.485 1.00 43.47 314 LYS A N 1
ATOM 2490 C CA . LYS A 1 314 ? -31.472 -34.931 11.532 1.00 43.47 314 LYS A CA 1
ATOM 2491 C C . LYS A 1 314 ? -30.315 -35.638 10.837 1.00 43.47 314 LYS A C 1
ATOM 2493 O O . LYS A 1 314 ? -30.239 -35.643 9.615 1.00 43.47 314 LYS A O 1
ATOM 2498 N N . GLN A 1 315 ? -29.360 -36.100 11.633 1.00 45.59 315 GLN A N 1
ATOM 2499 C CA . GLN A 1 315 ? -28.280 -36.952 11.181 1.00 45.59 315 GLN A CA 1
ATOM 2500 C C . GLN A 1 315 ? -28.938 -38.242 10.700 1.00 45.59 315 GLN A C 1
ATOM 2502 O O . GLN A 1 315 ? -29.257 -39.115 11.503 1.00 45.59 315 GLN A O 1
ATOM 2507 N N . GLU A 1 316 ? -29.193 -38.342 9.400 1.00 46.78 316 GLU A N 1
ATOM 2508 C CA . GLU A 1 316 ? -29.078 -39.645 8.765 1.00 46.78 316 GLU A CA 1
ATOM 2509 C C . GLU A 1 316 ? -27.596 -40.008 8.868 1.00 46.78 316 GLU A C 1
ATOM 2511 O O . GLU A 1 316 ? -26.714 -39.237 8.478 1.00 46.78 316 GLU A O 1
ATOM 2516 N N . GLU A 1 317 ? -27.326 -41.108 9.567 1.00 43.25 317 GLU A N 1
ATOM 2517 C CA . GLU A 1 317 ? -25.983 -41.565 9.895 1.00 43.25 317 GLU A CA 1
ATOM 2518 C C . GLU A 1 317 ? -25.120 -41.583 8.623 1.00 43.25 317 GLU A C 1
ATOM 2520 O O . GLU A 1 317 ? -25.400 -42.329 7.687 1.00 43.25 317 GLU A O 1
ATOM 2525 N N . ASN A 1 318 ? -24.047 -40.780 8.627 1.00 50.50 318 ASN A N 1
ATOM 2526 C CA . ASN A 1 318 ? -22.951 -40.722 7.644 1.00 50.50 318 ASN A CA 1
ATOM 2527 C C . ASN A 1 318 ? -22.996 -39.666 6.524 1.00 50.50 318 ASN A C 1
ATOM 2529 O O . ASN A 1 318 ? -22.050 -39.640 5.731 1.00 50.50 318 ASN A O 1
ATOM 2533 N N . ASP A 1 319 ? -23.969 -38.751 6.455 1.00 56.47 319 ASP A N 1
ATOM 2534 C CA . ASP A 1 319 ? -23.922 -37.716 5.407 1.00 56.47 319 ASP A CA 1
ATOM 2535 C C . ASP A 1 319 ? -23.051 -36.500 5.797 1.00 56.47 319 ASP A C 1
ATOM 2537 O O . ASP A 1 319 ? -23.479 -35.567 6.478 1.00 56.47 319 ASP A O 1
ATOM 2541 N N . ILE A 1 320 ? -21.782 -36.524 5.374 1.00 62.06 320 ILE A N 1
ATOM 2542 C CA . ILE A 1 320 ? -20.807 -35.429 5.548 1.00 62.06 320 ILE A CA 1
ATOM 2543 C C . ILE A 1 320 ? -20.982 -34.291 4.529 1.00 62.06 320 ILE A C 1
ATOM 2545 O O . ILE A 1 320 ? -20.357 -33.235 4.673 1.00 62.06 320 ILE A O 1
ATOM 2549 N N . LEU A 1 321 ? -21.808 -34.480 3.493 1.00 59.25 321 LEU A N 1
ATOM 2550 C CA . LEU A 1 321 ? -21.947 -33.528 2.388 1.00 59.25 321 LEU A CA 1
ATOM 2551 C C . LEU A 1 321 ? -22.431 -32.137 2.824 1.00 59.25 321 LEU A C 1
ATOM 2553 O O . LEU A 1 321 ? -21.887 -31.161 2.301 1.00 59.25 321 LEU A O 1
ATOM 2557 N N . PRO A 1 322 ? -23.363 -31.976 3.788 1.00 58.78 322 PRO A N 1
ATOM 2558 C CA . PRO A 1 322 ? -23.783 -30.648 4.238 1.00 58.78 322 PRO A CA 1
ATOM 2559 C C . PRO A 1 322 ? -22.643 -29.850 4.884 1.00 58.78 322 PRO A C 1
ATOM 2561 O O . PRO A 1 322 ? -22.514 -28.650 4.646 1.00 58.78 322 PRO A O 1
ATOM 2564 N N . ALA A 1 323 ? -21.775 -30.519 5.650 1.00 54.88 323 ALA A N 1
ATOM 2565 C CA . ALA A 1 323 ? -20.621 -29.887 6.288 1.00 54.88 323 ALA A CA 1
ATOM 2566 C C . ALA A 1 323 ? -19.540 -29.504 5.262 1.00 54.88 323 ALA A C 1
ATOM 2568 O O . ALA A 1 323 ? -19.008 -28.396 5.312 1.00 54.88 323 ALA A O 1
ATOM 2569 N N . LEU A 1 324 ? -19.260 -30.385 4.292 1.00 58.75 324 LEU A N 1
ATOM 2570 C CA . LEU A 1 324 ? -18.306 -30.113 3.209 1.00 58.75 324 LEU A CA 1
ATOM 2571 C C . LEU A 1 324 ? -18.787 -29.004 2.271 1.00 58.75 324 LEU A C 1
ATOM 2573 O O . LEU A 1 324 ? -17.991 -28.164 1.854 1.00 58.75 324 LEU A O 1
ATOM 2577 N N . LYS A 1 325 ? -20.090 -28.970 1.971 1.00 68.38 325 LYS A N 1
ATOM 2578 C CA . LYS A 1 325 ? -20.698 -27.904 1.174 1.00 68.38 325 LYS A CA 1
ATOM 2579 C C . LYS A 1 325 ? -20.548 -26.558 1.869 1.00 68.38 325 LYS A C 1
ATOM 2581 O O . LYS A 1 325 ? -20.135 -25.597 1.234 1.00 68.38 325 LYS A O 1
ATOM 2586 N N . LEU A 1 326 ? -20.784 -26.513 3.178 1.00 58.75 326 LEU A N 1
ATOM 2587 C CA . LEU A 1 326 ? -20.590 -25.297 3.954 1.00 58.75 326 LEU A CA 1
ATOM 2588 C C . LEU A 1 326 ? -19.123 -24.845 3.930 1.00 58.75 326 LEU A C 1
ATOM 2590 O O . LEU A 1 326 ? -18.859 -23.673 3.684 1.00 58.75 326 LEU A O 1
ATOM 2594 N N . SER A 1 327 ? -18.160 -25.762 4.086 1.00 64.31 327 SER A N 1
ATOM 2595 C CA . SER A 1 327 ? -16.735 -25.422 3.939 1.00 64.31 327 SER A CA 1
ATOM 2596 C C . SER A 1 327 ? -16.402 -24.886 2.542 1.00 64.31 327 SER A C 1
ATOM 2598 O O . SER A 1 327 ? -15.680 -23.900 2.431 1.00 64.31 327 SER A O 1
ATOM 2600 N N . TYR A 1 328 ? -16.963 -25.482 1.483 1.00 70.56 328 TYR A N 1
ATOM 2601 C CA . TYR A 1 328 ? -16.796 -25.004 0.110 1.00 70.56 328 TYR A CA 1
ATOM 2602 C C . TYR A 1 328 ? -17.394 -23.608 -0.101 1.00 70.56 328 TYR A C 1
ATOM 2604 O O . TYR A 1 328 ? -16.739 -22.743 -0.678 1.00 70.56 328 TYR A O 1
ATOM 2612 N N . ASP A 1 329 ? -18.605 -23.356 0.397 1.00 71.25 329 ASP A N 1
ATOM 2613 C CA . ASP A 1 329 ? -19.309 -22.084 0.224 1.00 71.25 329 ASP A CA 1
ATOM 2614 C C . ASP A 1 329 ? -18.566 -20.907 0.881 1.00 71.25 329 ASP A C 1
ATOM 2616 O O . ASP A 1 329 ? -18.606 -19.797 0.344 1.00 71.25 329 ASP A O 1
ATOM 2620 N N . HIS A 1 330 ? -17.804 -21.159 1.950 1.00 69.06 330 HIS A N 1
ATOM 2621 C CA . HIS A 1 330 ? -17.016 -20.146 2.664 1.00 69.06 330 HIS A CA 1
ATOM 2622 C C . HIS A 1 330 ? -15.594 -19.939 2.100 1.00 69.06 330 HIS A C 1
ATOM 2624 O O . HIS A 1 330 ? -14.889 -19.036 2.545 1.00 69.06 330 HIS A O 1
ATOM 2630 N N . LEU A 1 331 ? -15.148 -20.720 1.105 1.00 71.56 331 LEU A N 1
ATOM 2631 C CA . LEU A 1 331 ? -13.846 -20.490 0.465 1.00 71.56 331 LEU A CA 1
ATOM 2632 C C . LEU A 1 331 ? -13.840 -19.183 -0.362 1.00 71.56 331 LEU A C 1
ATOM 2634 O O . LEU A 1 331 ? -14.802 -18.903 -1.093 1.00 71.56 331 LEU A O 1
ATOM 2638 N N . PRO A 1 332 ? -12.731 -18.417 -0.346 1.00 75.88 332 PRO A N 1
ATOM 2639 C CA . PRO A 1 332 ? -12.514 -17.310 -1.269 1.00 75.88 332 PRO A CA 1
ATOM 2640 C C . PRO A 1 332 ? -12.679 -17.744 -2.728 1.00 75.88 332 PRO A C 1
ATOM 2642 O O . PRO A 1 332 ? -12.278 -18.842 -3.120 1.00 75.88 332 PRO A O 1
ATOM 2645 N N . TRP A 1 333 ? -13.244 -16.869 -3.561 1.00 74.88 333 TRP A N 1
ATOM 2646 C CA . TRP A 1 333 ? -13.604 -17.194 -4.947 1.00 74.88 333 TRP A CA 1
ATOM 2647 C C . TRP A 1 333 ? -12.429 -17.719 -5.793 1.00 74.88 333 TRP A C 1
ATOM 2649 O O . TRP A 1 333 ? -12.625 -18.603 -6.625 1.00 74.88 333 TRP A O 1
ATOM 2659 N N . TYR A 1 334 ? -11.211 -17.225 -5.550 1.00 76.75 334 TYR A N 1
ATOM 2660 C CA . TYR A 1 334 ? -9.996 -17.671 -6.237 1.00 76.75 334 TYR A CA 1
ATOM 2661 C C . TYR A 1 334 ? -9.545 -19.072 -5.782 1.00 76.75 334 TYR A C 1
ATOM 2663 O O . TYR A 1 334 ? -9.038 -19.843 -6.591 1.00 76.75 334 TYR A O 1
ATOM 2671 N N . LEU A 1 335 ? -9.804 -19.462 -4.526 1.00 81.69 335 LEU A N 1
ATOM 2672 C CA . LEU A 1 335 ? -9.510 -20.811 -4.022 1.00 81.69 335 LEU A CA 1
ATOM 2673 C C . LEU A 1 335 ? -10.568 -21.839 -4.427 1.00 81.69 335 LEU A C 1
ATOM 2675 O O . LEU A 1 335 ? -10.236 -23.004 -4.628 1.00 81.69 335 LEU A O 1
ATOM 2679 N N . LYS A 1 336 ? -11.828 -21.426 -4.612 1.00 84.00 336 LYS A N 1
ATOM 2680 C CA . LYS A 1 336 ? -12.900 -22.313 -5.101 1.00 84.00 336 LYS A CA 1
ATOM 2681 C C . LYS A 1 336 ? -12.565 -22.943 -6.452 1.00 84.00 336 LYS A C 1
ATOM 2683 O O . LYS A 1 336 ? -12.872 -24.114 -6.666 1.00 84.00 336 LYS A O 1
ATOM 2688 N N . GLN A 1 337 ? -11.921 -22.184 -7.340 1.00 81.06 337 GLN A N 1
ATOM 2689 C CA . GLN A 1 337 ? -11.482 -22.656 -8.658 1.00 81.06 337 GLN A CA 1
ATOM 2690 C C . GLN A 1 337 ? -10.330 -23.662 -8.539 1.00 81.06 337 GLN A C 1
ATOM 2692 O O . GLN A 1 337 ? -10.385 -24.737 -9.136 1.00 81.06 337 GLN A O 1
ATOM 2697 N N . CYS A 1 338 ? -9.337 -23.358 -7.698 1.00 86.25 338 CYS A N 1
ATOM 2698 C CA . CYS A 1 338 ? -8.217 -24.251 -7.397 1.00 86.25 338 CYS A CA 1
ATOM 2699 C C . CYS A 1 338 ? -8.683 -25.576 -6.770 1.00 86.25 338 CYS A C 1
ATOM 2701 O O . CYS A 1 338 ? -8.246 -26.643 -7.198 1.00 86.25 338 CYS A O 1
ATOM 2703 N N . PHE A 1 339 ? -9.612 -25.520 -5.808 1.00 86.56 339 PHE A N 1
ATOM 2704 C CA . PHE A 1 339 ? -10.187 -26.696 -5.151 1.00 86.56 339 PHE A CA 1
ATOM 2705 C C . PHE A 1 339 ? -11.049 -27.530 -6.107 1.00 86.56 339 PHE A C 1
ATOM 2707 O O . PHE A 1 339 ? -10.916 -28.751 -6.153 1.00 86.56 339 PHE A O 1
ATOM 2714 N N . ALA A 1 340 ? -11.893 -26.887 -6.922 1.00 83.19 340 ALA A N 1
ATOM 2715 C CA . ALA A 1 340 ? -12.702 -27.582 -7.923 1.00 83.19 340 ALA A CA 1
ATOM 2716 C C . ALA A 1 340 ? -11.832 -28.299 -8.967 1.00 83.19 340 ALA A C 1
ATOM 2718 O O . ALA A 1 340 ? -12.167 -29.407 -9.382 1.00 83.19 340 ALA A O 1
ATOM 2719 N N . PHE A 1 341 ? -10.688 -27.723 -9.348 1.00 84.19 341 PHE A N 1
ATOM 2720 C CA . PHE A 1 341 ? -9.747 -28.358 -10.273 1.00 84.19 341 PHE A CA 1
ATOM 2721 C C . PHE A 1 341 ? -9.202 -29.696 -9.751 1.00 84.19 341 PHE A C 1
ATOM 2723 O O . PHE A 1 341 ? -8.936 -30.598 -10.544 1.00 84.19 341 PHE A O 1
ATOM 2730 N N . CYS A 1 342 ? -9.104 -29.882 -8.431 1.00 82.44 342 CYS A N 1
ATOM 2731 C CA . CYS A 1 342 ? -8.670 -31.154 -7.854 1.00 82.44 342 CYS A CA 1
ATOM 2732 C C . CYS A 1 342 ? -9.624 -32.322 -8.174 1.00 82.44 342 CYS A C 1
ATOM 2734 O O . CYS A 1 342 ? -9.203 -33.473 -8.124 1.00 82.44 342 CYS A O 1
ATOM 2736 N N . SER A 1 343 ? -10.876 -32.050 -8.570 1.00 82.06 343 SER A N 1
ATOM 2737 C CA . SER A 1 343 ? -11.831 -33.083 -9.009 1.00 82.06 343 SER A CA 1
ATOM 2738 C C . SER A 1 343 ? -11.485 -33.732 -10.354 1.00 82.06 343 SER A C 1
ATOM 2740 O O . SER A 1 343 ? -12.043 -34.772 -10.694 1.00 82.06 343 SER A O 1
ATOM 2742 N N . VAL A 1 344 ? -10.559 -33.140 -11.118 1.00 81.62 344 VAL A N 1
ATOM 2743 C CA . VAL A 1 344 ? -10.074 -33.700 -12.388 1.00 81.62 344 VAL A CA 1
ATOM 2744 C C . VAL A 1 344 ? -9.207 -34.940 -12.151 1.00 81.62 344 VAL A C 1
ATOM 2746 O O . VAL A 1 344 ? -9.088 -35.793 -13.033 1.00 81.62 344 VAL A O 1
ATOM 2749 N N . PHE A 1 345 ? -8.592 -35.059 -10.973 1.00 81.12 345 PHE A N 1
ATOM 2750 C CA . PHE A 1 345 ? -7.780 -36.221 -10.648 1.00 81.12 345 PHE A CA 1
ATOM 2751 C C . PHE A 1 345 ? -8.665 -37.420 -10.285 1.00 81.12 345 PHE A C 1
ATOM 2753 O O . PHE A 1 345 ? -9.695 -37.252 -9.628 1.00 81.12 345 PHE A O 1
ATOM 2760 N N . PRO A 1 346 ? -8.270 -38.644 -10.680 1.00 80.69 346 PRO A N 1
ATOM 2761 C CA . PRO A 1 346 ? -8.937 -39.853 -10.228 1.00 80.69 346 PRO A CA 1
ATOM 2762 C C . PRO A 1 346 ? -8.977 -39.927 -8.703 1.00 80.69 346 PRO A C 1
ATOM 2764 O O . PRO A 1 346 ? -8.103 -39.399 -8.010 1.00 80.69 346 PRO A O 1
ATOM 2767 N N . LYS A 1 347 ? -9.979 -40.637 -8.187 1.00 68.88 347 LYS A N 1
ATOM 2768 C CA . LYS A 1 347 ? -10.065 -40.932 -6.760 1.00 68.88 347 LYS A CA 1
ATOM 2769 C C . LYS A 1 347 ? -8.756 -41.582 -6.287 1.00 68.88 347 LYS A C 1
ATOM 2771 O O . LYS A 1 347 ? -8.223 -42.452 -6.972 1.00 68.88 347 LYS A O 1
ATOM 2776 N N . ASP A 1 348 ? -8.263 -41.131 -5.136 1.00 76.50 348 ASP A N 1
ATOM 2777 C CA . ASP A 1 348 ? -7.043 -41.619 -4.478 1.00 76.50 348 ASP A CA 1
ATOM 2778 C C . ASP A 1 348 ? -5.734 -41.378 -5.270 1.00 76.50 348 ASP A C 1
ATOM 2780 O O . ASP A 1 348 ? -4.710 -42.001 -5.003 1.00 76.50 348 ASP A O 1
ATOM 2784 N N . PHE A 1 349 ? -5.735 -40.453 -6.240 1.00 80.50 349 PHE A N 1
ATOM 2785 C CA . PHE A 1 349 ? -4.530 -40.074 -6.982 1.00 80.50 349 PHE A CA 1
ATOM 2786 C C . PHE A 1 349 ? -3.598 -39.180 -6.151 1.00 80.50 349 PHE A C 1
ATOM 2788 O O . PHE A 1 349 ? -3.948 -38.056 -5.787 1.00 80.50 349 PHE A O 1
ATOM 2795 N N . GLU A 1 350 ? -2.372 -39.645 -5.917 1.00 80.06 350 GLU A N 1
ATOM 2796 C CA . GLU A 1 350 ? -1.334 -38.860 -5.251 1.00 80.06 350 GLU A CA 1
ATOM 2797 C C . GLU A 1 350 ? -0.657 -37.886 -6.226 1.00 80.06 350 GLU A C 1
ATOM 2799 O O . GLU A 1 350 ? -0.087 -38.270 -7.252 1.00 80.06 350 GLU A O 1
ATOM 2804 N N . PHE A 1 351 ? -0.669 -36.598 -5.887 1.00 77.00 351 PHE A N 1
ATOM 2805 C CA . PHE A 1 351 ? 0.065 -35.564 -6.609 1.00 77.00 351 PHE A CA 1
ATOM 2806 C C . PHE A 1 351 ? 0.953 -34.764 -5.654 1.00 77.00 351 PHE A C 1
ATOM 2808 O O . PHE A 1 351 ? 0.569 -34.438 -4.535 1.00 77.00 351 PHE A O 1
ATOM 2815 N N . GLY A 1 352 ? 2.153 -34.407 -6.117 1.00 79.06 352 GLY A N 1
ATOM 2816 C CA . GLY A 1 352 ? 3.022 -33.477 -5.395 1.00 79.06 352 GLY A CA 1
ATOM 2817 C C . GLY A 1 352 ? 2.527 -32.035 -5.524 1.00 79.06 352 GLY A C 1
ATOM 2818 O O . GLY A 1 352 ? 2.054 -31.635 -6.594 1.00 79.06 352 GLY A O 1
ATOM 2819 N N . HIS A 1 353 ? 2.697 -31.232 -4.472 1.00 80.88 353 HIS A N 1
ATOM 2820 C CA . HIS A 1 353 ? 2.278 -29.824 -4.425 1.00 80.88 353 HIS A CA 1
ATOM 2821 C C . HIS A 1 353 ? 2.858 -28.995 -5.578 1.00 80.88 353 HIS A C 1
ATOM 2823 O O . HIS A 1 353 ? 2.122 -28.266 -6.236 1.00 80.88 353 HIS A O 1
ATOM 2829 N N . TYR A 1 354 ? 4.131 -29.201 -5.937 1.00 82.06 354 TYR A N 1
ATOM 2830 C CA . TYR A 1 354 ? 4.752 -28.539 -7.095 1.00 82.06 354 TYR A CA 1
ATOM 2831 C C . TYR A 1 354 ? 4.037 -28.830 -8.422 1.00 82.06 354 TYR A C 1
ATOM 2833 O O . TYR A 1 354 ? 3.951 -27.967 -9.297 1.00 82.06 354 TYR A O 1
ATOM 2841 N N . ARG A 1 355 ? 3.520 -30.053 -8.596 1.00 81.50 355 ARG A N 1
ATOM 2842 C CA . ARG A 1 355 ? 2.820 -30.457 -9.821 1.00 81.50 355 ARG A CA 1
ATOM 2843 C C . ARG A 1 355 ? 1.435 -29.818 -9.890 1.00 81.50 355 ARG A C 1
ATOM 2845 O O . ARG A 1 355 ? 1.035 -29.384 -10.965 1.00 81.50 355 ARG A O 1
ATOM 2852 N N . LEU A 1 356 ? 0.744 -29.724 -8.756 1.00 85.38 356 LEU A N 1
ATOM 2853 C CA . LEU A 1 356 ? -0.552 -29.058 -8.657 1.00 85.38 356 LEU A CA 1
ATOM 2854 C C . LEU A 1 356 ? -0.435 -27.549 -8.927 1.00 85.38 356 LEU A C 1
ATOM 2856 O O . LEU A 1 356 ? -1.176 -27.021 -9.753 1.00 85.38 356 LEU A O 1
ATOM 2860 N N . ILE A 1 357 ? 0.562 -26.883 -8.334 1.00 87.31 357 ILE A N 1
ATOM 2861 C CA . ILE A 1 357 ? 0.824 -25.449 -8.540 1.00 87.31 357 ILE A CA 1
ATOM 2862 C C . ILE A 1 357 ? 1.083 -25.139 -10.018 1.00 87.31 357 ILE A C 1
ATOM 2864 O O . ILE A 1 357 ? 0.485 -24.219 -10.572 1.00 87.31 357 ILE A O 1
ATOM 2868 N N . ARG A 1 358 ? 1.903 -25.946 -10.704 1.00 82.75 358 ARG A N 1
ATOM 2869 C CA . ARG A 1 358 ? 2.163 -25.764 -12.143 1.00 82.75 358 ARG A CA 1
ATOM 2870 C C . ARG A 1 358 ? 0.913 -25.923 -13.003 1.00 82.75 358 ARG A C 1
ATOM 2872 O O . ARG A 1 358 ? 0.779 -25.237 -14.014 1.00 82.75 358 ARG A O 1
ATOM 2879 N N . LEU A 1 359 ? -0.001 -26.812 -12.621 1.00 80.31 359 LEU A N 1
ATOM 2880 C CA . LEU A 1 359 ? -1.272 -26.977 -13.325 1.00 80.31 359 LEU A CA 1
ATOM 2881 C C . LEU A 1 359 ? -2.194 -25.777 -13.087 1.00 80.31 359 LEU A C 1
ATOM 2883 O O . LEU A 1 359 ? -2.819 -25.303 -14.033 1.00 80.31 359 LEU A O 1
ATOM 2887 N N . TRP A 1 360 ? -2.225 -25.225 -11.875 1.00 87.94 360 TRP A N 1
ATOM 2888 C CA . TRP A 1 360 ? -2.942 -23.979 -11.594 1.00 87.94 360 TRP A CA 1
ATOM 2889 C C . TRP A 1 360 ? -2.350 -22.777 -12.338 1.00 87.94 360 TRP A C 1
ATOM 2891 O O . TRP A 1 360 ? -3.106 -21.968 -12.874 1.00 87.94 360 TRP A O 1
ATOM 2901 N N . MET A 1 361 ? -1.021 -22.695 -12.457 1.00 82.56 361 MET A N 1
ATOM 2902 C CA . MET A 1 361 ? -0.333 -21.695 -13.286 1.00 82.56 361 MET A CA 1
ATOM 2903 C C . MET A 1 361 ? -0.736 -21.807 -14.757 1.00 82.56 361 MET A C 1
ATOM 2905 O O . MET A 1 361 ? -1.100 -20.809 -15.371 1.00 82.56 361 MET A O 1
ATOM 2909 N N . ALA A 1 362 ? -0.703 -23.019 -15.319 1.00 79.88 362 ALA A N 1
ATOM 2910 C CA . ALA A 1 362 ? -1.028 -23.260 -16.725 1.00 79.88 362 ALA A CA 1
ATOM 2911 C C . ALA A 1 362 ? -2.486 -22.910 -17.073 1.00 79.88 362 ALA A C 1
ATOM 2913 O O . ALA A 1 362 ? -2.763 -22.497 -18.196 1.00 79.88 362 ALA A O 1
ATOM 2914 N N . ASN A 1 363 ? -3.401 -23.048 -16.109 1.00 75.44 363 ASN A N 1
ATOM 2915 C CA . ASN A 1 363 ? -4.812 -22.690 -16.262 1.00 75.44 363 ASN A CA 1
ATOM 2916 C C . ASN A 1 363 ? -5.126 -21.237 -15.854 1.00 75.44 363 ASN A C 1
ATOM 2918 O O . ASN A 1 363 ? -6.273 -20.810 -15.956 1.00 75.44 363 ASN A O 1
ATOM 2922 N N . GLY A 1 364 ? -4.127 -20.468 -15.404 1.00 81.81 364 GLY A N 1
ATOM 2923 C CA . GLY A 1 364 ? -4.300 -19.064 -15.026 1.00 81.81 364 GLY A CA 1
ATOM 2924 C C . GLY A 1 364 ? -5.095 -18.843 -13.735 1.00 81.81 364 GLY A C 1
ATOM 2925 O O . GLY A 1 364 ? -5.690 -17.783 -13.567 1.00 81.81 364 GLY A O 1
ATOM 2926 N N . PHE A 1 365 ? -5.125 -19.819 -12.821 1.00 82.88 365 PHE A N 1
ATOM 2927 C CA . PHE A 1 365 ? -5.869 -19.706 -11.557 1.00 82.88 365 PHE A CA 1
ATOM 2928 C C . PHE A 1 365 ? -5.136 -18.888 -10.484 1.00 82.88 365 PHE A C 1
ATOM 2930 O O . PHE A 1 365 ? -5.749 -18.456 -9.509 1.00 82.88 365 PHE A O 1
ATOM 2937 N N . LEU A 1 366 ? -3.829 -18.660 -10.647 1.00 84.88 366 LEU A N 1
ATOM 2938 C CA . LEU A 1 366 ? -3.021 -17.916 -9.682 1.00 84.88 366 LEU A CA 1
ATOM 2939 C C . LEU A 1 366 ? -3.091 -16.414 -9.955 1.00 84.88 366 LEU A C 1
ATOM 2941 O O . LEU A 1 366 ? -2.679 -15.944 -11.016 1.00 84.88 366 LEU A O 1
ATOM 2945 N N . GLN A 1 367 ? -3.594 -15.660 -8.979 1.00 75.75 367 GLN A N 1
ATOM 2946 C CA . GLN A 1 367 ? -3.712 -14.208 -9.076 1.00 75.75 367 GLN A CA 1
ATOM 2947 C C . GLN A 1 367 ? -2.567 -13.521 -8.353 1.00 75.75 367 GLN A C 1
ATOM 2949 O O . GLN A 1 367 ? -2.409 -13.667 -7.141 1.00 75.75 367 GLN A O 1
ATOM 2954 N N . SER A 1 368 ? -1.807 -12.733 -9.108 1.00 71.62 368 SER A N 1
ATOM 2955 C CA . SER A 1 368 ? -0.758 -11.890 -8.554 1.00 71.62 368 SER A CA 1
ATOM 2956 C C . SER A 1 368 ? -1.324 -10.568 -8.038 1.00 71.62 368 SER A C 1
ATOM 2958 O O . SER A 1 368 ? -2.102 -9.904 -8.727 1.00 71.62 368 SER A O 1
ATOM 2960 N N . ARG A 1 369 ? -0.907 -10.170 -6.830 1.00 58.28 369 ARG A N 1
ATOM 2961 C CA . ARG A 1 369 ? -1.207 -8.846 -6.257 1.00 58.28 369 ARG A CA 1
ATOM 2962 C C . ARG A 1 369 ? -0.126 -7.804 -6.579 1.00 58.28 369 ARG A C 1
ATOM 2964 O O . ARG A 1 369 ? -0.377 -6.614 -6.405 1.00 58.28 369 ARG A O 1
ATOM 2971 N N . TYR A 1 370 ? 1.042 -8.229 -7.073 1.00 61.56 370 TYR A N 1
ATOM 2972 C CA . TYR A 1 370 ? 2.206 -7.374 -7.330 1.00 61.56 370 TYR A CA 1
ATOM 2973 C C . TYR A 1 370 ? 2.926 -7.783 -8.626 1.00 61.56 370 TYR A C 1
ATOM 2975 O O . TYR A 1 370 ? 3.109 -8.963 -8.894 1.00 61.56 370 TYR A O 1
ATOM 2983 N N . GLU A 1 371 ? 3.412 -6.823 -9.418 1.00 55.47 371 GLU A N 1
ATOM 2984 C CA . GLU A 1 371 ? 4.050 -7.089 -10.729 1.00 55.47 371 GLU A CA 1
ATOM 2985 C C . GLU A 1 371 ? 5.280 -8.029 -10.680 1.00 55.47 371 GLU A C 1
ATOM 2987 O O . GLU A 1 371 ? 5.673 -8.549 -11.720 1.00 55.47 371 GLU A O 1
ATOM 2992 N N . ASN A 1 372 ? 5.850 -8.293 -9.494 1.00 61.75 372 ASN A N 1
ATOM 2993 C CA . ASN A 1 372 ? 7.083 -9.070 -9.299 1.00 61.75 372 ASN A CA 1
ATOM 2994 C C . ASN A 1 372 ? 6.912 -10.350 -8.452 1.00 61.75 372 ASN A C 1
ATOM 2996 O O . ASN A 1 372 ? 7.906 -10.879 -7.962 1.00 61.75 372 ASN A O 1
ATOM 3000 N N . GLU A 1 373 ? 5.689 -10.824 -8.207 1.00 73.75 373 GLU A N 1
ATOM 3001 C CA . GLU A 1 373 ? 5.488 -12.072 -7.453 1.00 73.75 373 GLU A CA 1
ATOM 3002 C C . GLU A 1 373 ? 5.698 -13.304 -8.343 1.00 73.75 373 GLU A C 1
ATOM 3004 O O . GLU A 1 373 ? 5.079 -13.417 -9.407 1.00 73.75 373 GLU A O 1
ATOM 3009 N N . GLU A 1 374 ? 6.547 -14.241 -7.905 1.00 80.94 374 GLU A N 1
ATOM 3010 C CA . GLU A 1 374 ? 6.711 -15.512 -8.606 1.00 80.94 374 GLU A CA 1
ATOM 3011 C C . GLU A 1 374 ? 5.414 -16.337 -8.490 1.00 80.94 374 GLU A C 1
ATOM 3013 O O . GLU A 1 374 ? 4.873 -16.507 -7.392 1.00 80.94 374 GLU A O 1
ATOM 3018 N N . PRO A 1 375 ? 4.879 -16.879 -9.601 1.00 76.56 375 PRO A N 1
ATOM 3019 C CA . PRO A 1 375 ? 3.643 -17.660 -9.580 1.00 76.56 375 PRO A CA 1
ATOM 3020 C C . PRO A 1 375 ? 3.711 -18.867 -8.640 1.00 76.56 375 PRO A C 1
ATOM 3022 O O . PRO A 1 375 ? 2.706 -19.264 -8.055 1.00 76.56 375 PRO A O 1
ATOM 3025 N N . GLU A 1 376 ? 4.899 -19.438 -8.463 1.00 82.50 376 GLU A N 1
ATOM 3026 C CA . GLU A 1 376 ? 5.131 -20.573 -7.574 1.00 82.50 376 GLU A CA 1
ATOM 3027 C C . GLU A 1 376 ? 4.924 -20.194 -6.101 1.00 82.50 376 GLU A C 1
ATOM 3029 O O . GLU A 1 376 ? 4.302 -20.956 -5.359 1.00 82.50 376 GLU A O 1
ATOM 3034 N N . ASP A 1 377 ? 5.317 -18.984 -5.699 1.00 82.62 377 ASP A N 1
ATOM 3035 C CA . ASP A 1 377 ? 5.088 -18.458 -4.349 1.00 82.62 377 ASP A CA 1
ATOM 3036 C C . ASP A 1 377 ? 3.607 -18.176 -4.081 1.00 82.62 377 ASP A C 1
ATOM 3038 O O . ASP A 1 377 ? 3.096 -18.439 -2.989 1.00 82.62 377 ASP A O 1
ATOM 3042 N N . ILE A 1 378 ? 2.874 -17.698 -5.093 1.00 83.38 378 ILE A N 1
ATOM 3043 C CA . ILE A 1 378 ? 1.415 -17.539 -5.010 1.00 83.38 378 ILE A CA 1
ATOM 3044 C C . ILE A 1 378 ? 0.755 -18.904 -4.781 1.00 83.38 378 ILE A C 1
ATOM 3046 O O . ILE A 1 378 ? -0.073 -19.043 -3.882 1.00 83.38 378 ILE A O 1
ATOM 3050 N N . GLY A 1 379 ? 1.152 -19.914 -5.558 1.00 83.38 379 GLY A N 1
ATOM 3051 C CA . GLY A 1 379 ? 0.622 -21.270 -5.438 1.00 83.38 379 GLY A CA 1
ATOM 3052 C C . GLY A 1 379 ? 0.935 -21.921 -4.092 1.00 83.38 379 GLY A C 1
ATOM 3053 O O . GLY A 1 379 ? 0.066 -22.572 -3.516 1.00 83.38 379 GLY A O 1
ATOM 3054 N N . ASN A 1 380 ? 2.138 -21.699 -3.554 1.00 84.00 380 ASN A N 1
ATOM 3055 C CA . ASN A 1 380 ? 2.517 -22.188 -2.228 1.00 84.00 380 ASN A CA 1
ATOM 3056 C C . ASN A 1 380 ? 1.653 -21.570 -1.120 1.00 84.00 380 ASN A C 1
ATOM 3058 O O . ASN A 1 380 ? 1.215 -22.290 -0.227 1.00 84.00 380 ASN A O 1
ATOM 3062 N N . ARG A 1 381 ? 1.338 -20.270 -1.200 1.00 84.06 381 ARG A N 1
ATOM 3063 C CA . ARG A 1 381 ? 0.438 -19.610 -0.234 1.00 84.06 381 ARG A CA 1
ATOM 3064 C C . ARG A 1 381 ? -0.998 -20.121 -0.293 1.00 84.06 381 ARG A C 1
ATOM 3066 O O . ARG A 1 381 ? -1.688 -20.059 0.709 1.00 84.06 381 ARG A O 1
ATOM 3073 N N . TYR A 1 382 ? -1.466 -20.601 -1.444 1.00 83.50 382 TYR A N 1
ATOM 3074 C CA . TYR A 1 382 ? -2.819 -21.161 -1.567 1.00 83.50 382 TYR A CA 1
ATOM 3075 C C . TYR A 1 382 ? -2.952 -22.555 -0.929 1.00 83.50 382 TYR A C 1
ATOM 3077 O O . TYR A 1 382 ? -4.072 -23.022 -0.740 1.00 83.50 382 TYR A O 1
ATOM 3085 N N . LEU A 1 383 ? -1.830 -23.224 -0.636 1.00 80.31 383 LEU A N 1
ATOM 3086 C CA . LEU A 1 383 ? -1.781 -24.547 -0.001 1.00 80.31 383 LEU A CA 1
ATOM 3087 C C . LEU A 1 383 ? -1.477 -24.501 1.509 1.00 80.31 383 LEU A C 1
ATOM 3089 O O . LEU A 1 383 ? -1.562 -25.547 2.152 1.00 80.31 383 LEU A O 1
ATOM 3093 N N . GLN A 1 384 ? -1.092 -23.337 2.046 1.00 65.69 384 GLN A N 1
ATOM 3094 C CA . GLN A 1 384 ? -0.900 -23.084 3.482 1.00 65.69 384 GLN A CA 1
ATOM 3095 C C . GLN A 1 384 ? -2.216 -22.658 4.125 1.00 65.69 384 GLN A C 1
ATOM 3097 O O . GLN A 1 384 ? -2.449 -23.084 5.280 1.00 65.69 384 GLN A O 1
#

Secondary structure (DSSP, 8-state):
-HHHHHHHHHHHHHHHHTSHHHHHHHHHHT-HHHHHHHHHHHHHHHHHHTSTTTHHHHHHHHHHHHHHHHHHHHHHHHHHHHHHHHHTS-HHHHHHHHTSTT-HHHHHHHHHHHHHHHHHHHHHHHHHHHTS------S-----------S---GGG--S-HHHHHHHHHHHHS--SS-SS--------TTSSHHHHHHHHHT-HHHHHH-S-----PPPSS--HHHHHHHHHHHHH----TT--HHHHHHHHHHHHHTTTHHHHHHHHHHHHHHHHHTTT-HHHHHHHHHHHTT---HHHHHHHHHSGGGG----TT--HHHHHHHHHTS-HHHHHHHHHGGGSPTT----HHHHHHHHHHTT-PPPSSTT--HHHHHHHHH-

Foldseek 3Di:
DLLVLLLVLLVVLLVLLPDPVVVVLCVVLVQVVLSVLSNVLSVLCNVLSVPPPLCPPCSVLSVVLSVLSVVLSVVSVVVVVVVVVQVPDDPVSVVVCCPDPNHPVNVSVVSSVSSVVSSVSSVVSVVVVVVPDDDDDDDDDPVPPPPDDDLDDDPVPDPDCVVVLVVVLVCQQDPDDDDPDDDDDDDDDPPPCSSVSVSCNLPDPSNCVRDVFDFDDDADPPHDPVVRLQNRLCRGPVDRDPPDDPVVSVVSSVVSVCVVVVVLVVLLVVLLVLLVVLCVPPPVSNVLVCVVCVRPSDNVVSVCSSVPCVSVPPDPDPPCPVVVVVVLVPDDPLLNVLVVVVVVDPPPDDDDLQVSLVVCVVVVSQDDPDPPDDSSVSSVVSVD

Organism: Gossypium barbadense (NCBI:txid3634)

pLDDT: mean 70.72, std 12.57, range [31.67, 88.31]

Mean predicted aligned error: 22.0 Å

Radius of gyration: 30.84 Å; Cα contacts (8 Å, |Δi|>4): 223; chains: 1; bounding box: 61×72×74 Å

InterPro domains:
  IPR002182 NB-ARC [PF00931] (166-257)
  IPR027417 P-loop containing nucleoside triphosphate hydrolase [G3DSA:3.40.50.300] (137-268)
  IPR027417 P-loop containing nucleoside triphosphate hydrolase [SSF52540] (144-342)
  IPR036388 Winged helix-like DNA-binding domain superfamily [G3DSA:1.10.10.10] (322-384)
  IPR058922 Disease resistance protein, winged helix domain [PF23559] (344-384)